Protein AF-A0AAJ6CGS4-F1 (afdb_monomer)

Secondary structure (DSSP, 8-state):
--SGGGTS-GGG-S------GGGGSTTT----TTS--THHHHHHH---SS-----EEEEEEE---TT-SS-HIIIIIHHHHHHHHHHHHHHHH--S-S-------TTTS-HHHHHHHHHHHHHHHHHHHTSSS-----SS-EEEEEEBTTB-PPPPTTGGGSEEEEEEE-S-TTPPTTTTS----TTTTT-GGGTSTT--HHHHHHTHHHHT-TT--HHHHHHHHHHHHHHHHHHHHHHTTS----STT-EE-TTSSEEEEEHHHHHHHHHTT----SEEEEEE----S--S--S--TT-EEEEEE--SGGGGHHHHHHHHHHHHHHHHHHHHS-SSGGGG-EEEEETTSSSHHHHHHHHHHHHHB-TTS-B--SHHHHHHHHHH--HHHHHHHHHHHHHH-TT----HHHHHHHHHHHSSTT--S-S--

Sequence (430 aa):
MRCGAWYTNPDRVKAASYFKSTDGHMHQWNFSLKRVNLHLIHLIQDEGAELSSALTGCLIVDSTRRGKRYPDALSKTVPIWCAVLNQASAERHNTPTRDIPLCVPSDAVSDSERAQIEARLQQWTAAFLNSDCDIPILMKPLTPIFVNPDKIGTLPPNAERSHHVVLISASSVNQKAGDYGAQYVQGAGDDHENWALGLSPDLFWNHRSQLISQSLDRGQREALIHALVTEHSTSMQSRANAADDFASNIIWIGTTRIAVASLQVAYEVCEKNTNPFKLMILATHPLSDNTHPQNDTSNCNVIRLNIPQGKRGLNAFSQTLPEVVDKVTEVLQNSVQDCDRRVLLCCADQFNASGAFAVAVLAASFDENRVFLASAEERSQHRSKLCKNDVHRRLQWVISASELVSPSRAYLQRVNAGLIGSQRTIRIGS

InterPro domains:
  IPR007306 tRNA A64-2'-O-ribosylphosphate transferase [PTHR31811] (2-424)
  IPR033421 Rit1, DUSP-like domain [PF04179] (302-417)
  IPR033449 Rit1, N-terminal domain [PF17184] (2-217)

Structure (mmCIF, N/CA/C/O backbone):
data_AF-A0AAJ6CGS4-F1
#
_entry.id   AF-A0AAJ6CGS4-F1
#
loop_
_atom_site.group_PDB
_atom_site.id
_atom_site.type_symbol
_atom_site.label_atom_id
_atom_site.label_alt_id
_atom_site.label_comp_id
_atom_site.label_asym_id
_atom_site.label_entity_id
_atom_site.label_seq_id
_atom_site.pdbx_PDB_ins_code
_atom_site.Cartn_x
_atom_site.Cartn_y
_atom_site.Cartn_z
_atom_site.occupancy
_atom_site.B_iso_or_equiv
_atom_site.auth_seq_id
_atom_site.auth_comp_id
_atom_site.auth_asym_id
_atom_site.auth_atom_id
_atom_site.pdbx_PDB_model_num
ATOM 1 N N . MET A 1 1 ? -5.394 -6.315 -5.422 1.00 49.94 1 MET A N 1
ATOM 2 C CA . MET A 1 1 ? -4.390 -6.356 -6.511 1.00 49.94 1 MET A CA 1
ATOM 3 C C . MET A 1 1 ? -5.141 -6.176 -7.827 1.00 49.94 1 MET A C 1
ATOM 5 O O . MET A 1 1 ? -6.111 -6.893 -8.001 1.00 49.94 1 MET A O 1
ATOM 9 N N . ARG A 1 2 ? -4.812 -5.201 -8.691 1.00 62.62 2 ARG A N 1
ATOM 10 C CA . ARG A 1 2 ? -5.525 -5.026 -9.980 1.00 62.62 2 ARG A CA 1
ATOM 11 C C . ARG A 1 2 ? -4.753 -5.659 -11.138 1.00 62.62 2 ARG A C 1
ATOM 13 O O . ARG A 1 2 ? -5.170 -6.682 -11.657 1.00 62.62 2 ARG A O 1
ATOM 20 N N . CYS A 1 3 ? -3.583 -5.112 -11.456 1.00 65.94 3 CYS A N 1
ATOM 21 C CA . CYS A 1 3 ? -2.787 -5.528 -12.611 1.00 65.94 3 CYS A CA 1
ATOM 22 C C . CYS A 1 3 ? -2.069 -6.881 -12.404 1.00 65.94 3 CYS A C 1
ATOM 24 O O . CYS A 1 3 ? -2.234 -7.799 -13.199 1.00 65.94 3 CYS A O 1
ATOM 26 N N . GLY A 1 4 ? -1.325 -7.045 -11.300 1.00 72.81 4 GLY A N 1
ATOM 27 C CA . GLY A 1 4 ? -0.447 -8.210 -11.077 1.00 72.81 4 GLY A CA 1
ATOM 28 C C . GLY A 1 4 ? -1.141 -9.579 -11.069 1.00 72.81 4 GLY A C 1
ATOM 29 O O . GLY A 1 4 ? -0.533 -10.570 -11.467 1.00 72.81 4 GLY A O 1
ATOM 30 N N . ALA A 1 5 ? -2.422 -9.629 -10.695 1.00 77.88 5 ALA A N 1
ATOM 31 C CA . ALA A 1 5 ? -3.198 -10.868 -10.630 1.00 77.88 5 ALA A CA 1
ATOM 32 C C . ALA A 1 5 ? -3.391 -11.532 -12.006 1.00 77.88 5 ALA A C 1
ATOM 34 O O . ALA A 1 5 ? -3.568 -12.740 -12.081 1.00 77.88 5 ALA A O 1
ATOM 35 N N . TRP A 1 6 ? -3.311 -10.771 -13.102 1.00 82.12 6 TRP A N 1
ATOM 36 C CA . TRP A 1 6 ? -3.432 -11.302 -14.464 1.00 82.12 6 TRP A CA 1
ATOM 37 C C . TRP A 1 6 ? -2.137 -11.932 -14.996 1.00 82.12 6 TRP A C 1
ATOM 39 O O . TRP A 1 6 ? -2.181 -12.731 -15.929 1.00 82.12 6 TRP A O 1
ATOM 49 N N . TYR A 1 7 ? -0.982 -11.585 -14.418 1.00 81.75 7 TYR A N 1
ATOM 50 C CA . TYR A 1 7 ? 0.336 -11.967 -14.947 1.00 81.75 7 TYR A CA 1
ATOM 51 C C . TYR A 1 7 ? 1.025 -13.071 -14.149 1.00 81.75 7 TYR A C 1
ATOM 53 O O . TYR A 1 7 ? 1.871 -13.781 -14.694 1.00 81.75 7 TYR A O 1
ATOM 61 N N . THR A 1 8 ? 0.642 -13.256 -12.886 1.00 84.25 8 THR A N 1
ATOM 62 C CA . THR A 1 8 ? 1.222 -14.276 -12.011 1.00 84.25 8 THR A CA 1
ATOM 63 C C . THR A 1 8 ? 0.161 -15.292 -11.621 1.00 84.25 8 THR A C 1
ATOM 65 O O . THR A 1 8 ? -0.886 -14.910 -11.108 1.00 84.25 8 THR A O 1
ATOM 68 N N . ASN A 1 9 ? 0.452 -16.579 -11.835 1.00 85.12 9 ASN A N 1
ATOM 69 C CA . ASN A 1 9 ? -0.407 -17.664 -11.361 1.00 85.12 9 ASN A CA 1
ATOM 70 C C . ASN A 1 9 ? -0.580 -17.537 -9.830 1.00 85.12 9 ASN A C 1
ATOM 72 O O . ASN A 1 9 ? 0.452 -17.510 -9.149 1.00 85.12 9 ASN A O 1
ATOM 76 N N . PRO A 1 10 ? -1.821 -17.480 -9.303 1.00 82.56 10 PRO A N 1
ATOM 77 C CA . PRO A 1 10 ? -2.115 -17.418 -7.872 1.00 82.56 10 PRO A CA 1
ATOM 78 C C . PRO A 1 10 ? -1.325 -18.419 -7.023 1.00 82.56 10 PRO A C 1
ATOM 80 O O . PRO A 1 10 ? -0.797 -18.027 -5.986 1.00 82.56 10 PRO A O 1
ATOM 83 N N . ASP A 1 11 ? -1.114 -19.648 -7.508 1.00 84.44 11 ASP A N 1
ATOM 84 C CA . ASP A 1 11 ? -0.366 -20.702 -6.796 1.00 84.44 11 ASP A CA 1
ATOM 85 C C . ASP A 1 11 ? 1.103 -20.335 -6.523 1.00 84.44 11 ASP A C 1
ATOM 87 O O . ASP A 1 11 ? 1.781 -20.939 -5.693 1.00 84.44 11 ASP A O 1
ATOM 91 N N . ARG A 1 12 ? 1.633 -19.350 -7.256 1.00 84.19 12 ARG A N 1
ATOM 92 C CA . ARG A 1 12 ? 3.013 -18.861 -7.133 1.00 84.19 12 ARG A CA 1
ATOM 93 C C . ARG A 1 12 ? 3.107 -17.553 -6.352 1.00 84.19 12 ARG A C 1
ATOM 95 O O . ARG A 1 12 ? 4.217 -17.088 -6.085 1.00 84.19 12 ARG A O 1
ATOM 102 N N . VAL A 1 13 ? 1.979 -16.919 -6.033 1.00 85.12 13 VAL A N 1
ATOM 103 C CA . VAL A 1 13 ? 1.950 -15.617 -5.365 1.00 85.12 13 VAL A CA 1
ATOM 104 C C . VAL A 1 13 ? 2.169 -15.814 -3.869 1.00 85.12 13 VAL A C 1
ATOM 106 O O . VAL A 1 13 ? 1.311 -16.333 -3.168 1.00 85.12 13 VAL A O 1
ATOM 109 N N . LYS A 1 14 ? 3.311 -15.343 -3.361 1.00 84.50 14 LYS A N 1
ATOM 110 C CA . LYS A 1 14 ? 3.577 -15.286 -1.911 1.00 84.50 14 LYS A CA 1
ATOM 111 C C . LYS A 1 14 ? 3.099 -13.981 -1.271 1.00 84.50 14 LYS A C 1
ATOM 113 O O . LYS A 1 14 ? 2.689 -13.964 -0.119 1.00 84.50 14 LYS A O 1
ATOM 118 N N . ALA A 1 15 ? 3.186 -12.879 -2.013 1.00 84.94 15 ALA A N 1
ATOM 119 C CA . ALA A 1 15 ? 2.803 -11.544 -1.570 1.00 84.94 15 ALA A CA 1
ATOM 120 C C . ALA A 1 15 ? 2.593 -10.617 -2.772 1.00 84.94 15 ALA A C 1
ATOM 122 O O . ALA A 1 15 ? 3.009 -10.922 -3.893 1.00 84.94 15 ALA A O 1
ATOM 123 N N . ALA A 1 16 ? 1.989 -9.456 -2.522 1.00 84.12 16 ALA A N 1
ATOM 124 C CA . ALA A 1 16 ? 1.745 -8.423 -3.519 1.00 84.12 16 ALA A CA 1
ATOM 125 C C . ALA A 1 16 ? 2.487 -7.136 -3.159 1.00 84.12 16 ALA A C 1
ATOM 127 O O . ALA A 1 16 ? 2.327 -6.640 -2.052 1.00 84.12 16 ALA A O 1
ATOM 128 N N . SER A 1 17 ? 3.244 -6.550 -4.083 1.00 87.12 17 SER A N 1
ATOM 129 C CA . SER A 1 17 ? 3.800 -5.209 -3.884 1.00 87.12 17 SER A CA 1
ATOM 130 C C . SER A 1 17 ? 2.840 -4.141 -4.414 1.00 87.12 17 SER A C 1
ATOM 132 O O . SER A 1 17 ? 2.207 -4.305 -5.460 1.00 87.12 17 SER A O 1
ATOM 134 N N . TYR A 1 18 ? 2.721 -3.022 -3.699 1.00 87.50 18 TYR A N 1
ATOM 135 C CA . TYR A 1 18 ? 1.929 -1.873 -4.122 1.00 87.50 18 TYR A CA 1
ATOM 136 C C . TYR A 1 18 ? 2.700 -0.562 -3.967 1.00 87.50 18 TYR A C 1
ATOM 138 O O . TYR A 1 18 ? 2.621 0.130 -2.949 1.00 87.50 18 TYR A O 1
ATOM 146 N N . PHE A 1 19 ? 3.406 -0.190 -5.031 1.00 91.12 19 PHE A N 1
ATOM 147 C CA . PHE A 1 19 ? 4.053 1.111 -5.176 1.00 91.12 19 PHE A CA 1
ATOM 148 C C . PHE A 1 19 ? 3.237 1.996 -6.113 1.00 91.12 19 PHE A C 1
ATOM 150 O O . PHE A 1 19 ? 2.854 1.577 -7.204 1.00 91.12 19 PHE A O 1
ATOM 157 N N . LYS A 1 20 ? 2.961 3.238 -5.703 1.00 88.81 20 LYS A N 1
ATOM 158 C CA . LYS A 1 20 ? 2.186 4.176 -6.517 1.00 88.81 20 LYS A CA 1
ATOM 159 C C . LYS A 1 20 ? 3.099 5.216 -7.159 1.00 88.81 20 LYS A C 1
ATOM 161 O O . LYS A 1 20 ? 3.694 6.025 -6.459 1.00 88.81 20 LYS A O 1
ATOM 166 N N . SER A 1 21 ? 3.116 5.268 -8.490 1.00 88.38 21 SER A N 1
ATOM 167 C CA . SER A 1 21 ? 3.946 6.203 -9.271 1.00 88.38 21 SER A CA 1
ATOM 168 C C . SER A 1 21 ? 3.759 7.679 -8.904 1.00 88.38 21 SER A C 1
ATOM 170 O O . SER A 1 21 ? 4.715 8.447 -8.962 1.00 88.38 21 SER A O 1
ATOM 172 N N . THR A 1 22 ? 2.559 8.079 -8.466 1.00 88.31 22 THR A N 1
ATOM 173 C CA . THR A 1 22 ? 2.289 9.462 -8.036 1.00 88.31 22 THR A CA 1
ATOM 174 C C . THR A 1 22 ? 3.150 9.897 -6.859 1.00 88.31 22 THR A C 1
ATOM 176 O O . THR A 1 22 ? 3.459 11.077 -6.754 1.00 88.31 22 THR A O 1
ATOM 179 N N . ASP A 1 23 ? 3.550 8.955 -6.001 1.00 92.75 23 ASP A N 1
ATOM 180 C CA . ASP A 1 23 ? 4.419 9.221 -4.851 1.00 92.75 23 ASP A CA 1
ATOM 181 C C . ASP A 1 23 ? 5.882 9.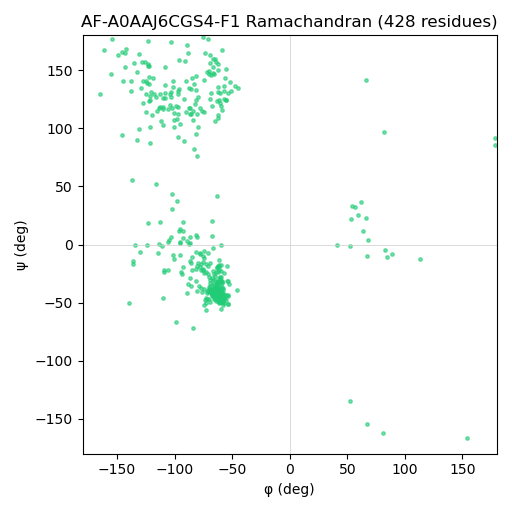448 -5.291 1.00 92.75 23 ASP A C 1
ATOM 183 O O . ASP A 1 23 ? 6.736 9.779 -4.478 1.00 92.75 23 ASP A O 1
ATOM 187 N N . GLY A 1 24 ? 6.191 9.265 -6.579 1.00 93.50 24 GLY A N 1
ATOM 188 C CA . GLY A 1 24 ? 7.476 9.577 -7.198 1.00 93.50 24 GLY A CA 1
ATOM 189 C C . GLY A 1 24 ? 7.417 10.753 -8.172 1.00 93.50 24 GLY A C 1
ATOM 190 O O . GLY A 1 24 ? 8.442 11.090 -8.744 1.00 93.50 24 GLY A O 1
ATOM 191 N N . HIS A 1 25 ? 6.264 11.383 -8.411 1.00 92.88 25 HIS A N 1
ATOM 192 C CA . HIS A 1 25 ? 6.195 12.510 -9.346 1.00 92.88 25 HIS A CA 1
ATOM 193 C C . HIS A 1 25 ? 6.989 13.718 -8.837 1.00 92.88 25 HIS A C 1
ATOM 195 O O . HIS A 1 25 ? 7.014 14.002 -7.638 1.00 92.88 25 HIS A O 1
ATOM 201 N N . MET A 1 26 ? 7.570 14.469 -9.775 1.00 89.81 26 MET A N 1
ATOM 202 C CA . MET A 1 26 ? 8.311 15.690 -9.470 1.00 89.81 26 MET A CA 1
ATOM 203 C C . MET A 1 26 ? 7.473 16.632 -8.589 1.00 89.81 26 MET A C 1
ATOM 205 O O . MET A 1 26 ? 6.290 16.852 -8.856 1.00 89.81 26 MET A O 1
ATOM 209 N N . HIS A 1 27 ? 8.076 17.144 -7.514 1.00 89.62 27 HIS A N 1
ATOM 210 C CA . HIS A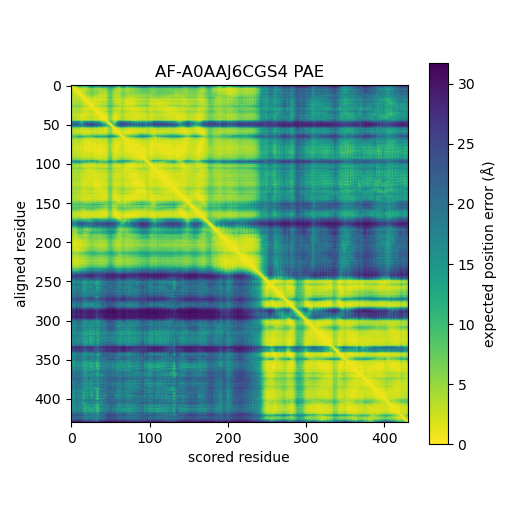 1 27 ? 7.461 17.977 -6.467 1.00 89.62 27 HIS A CA 1
ATOM 211 C C . HIS A 1 27 ? 6.403 17.302 -5.570 1.00 89.62 27 HIS A C 1
ATOM 213 O O . HIS A 1 27 ? 6.049 17.870 -4.535 1.00 89.62 27 HIS A O 1
ATOM 219 N N . GLN A 1 28 ? 5.947 16.091 -5.897 1.00 93.12 28 GLN A N 1
ATOM 220 C CA . GLN A 1 28 ? 4.946 15.321 -5.142 1.00 93.12 28 GLN A CA 1
ATOM 221 C C . GLN A 1 28 ? 5.547 14.144 -4.360 1.00 93.12 28 GLN A C 1
ATOM 223 O O . GLN A 1 28 ? 4.791 13.398 -3.738 1.00 93.12 28 GLN A O 1
ATOM 228 N N . TRP A 1 29 ? 6.876 13.964 -4.409 1.00 96.06 29 TRP A N 1
ATOM 229 C CA . TRP A 1 29 ? 7.577 12.847 -3.771 1.00 96.06 29 TRP A CA 1
ATOM 230 C C . TRP A 1 29 ? 7.083 12.606 -2.350 1.00 96.06 29 TRP A C 1
ATOM 232 O O . TRP A 1 29 ? 6.915 13.562 -1.584 1.00 96.06 29 TRP A O 1
ATOM 242 N N . ASN A 1 30 ? 6.842 11.343 -2.014 1.00 95.69 30 ASN A N 1
ATOM 243 C CA . ASN A 1 30 ? 6.267 10.980 -0.734 1.00 95.69 30 ASN A CA 1
ATOM 244 C C . ASN A 1 30 ? 6.622 9.546 -0.329 1.00 95.69 30 ASN A C 1
ATOM 246 O O . ASN A 1 30 ? 6.651 8.643 -1.163 1.00 95.69 30 ASN A O 1
ATOM 250 N N . PHE A 1 31 ? 6.772 9.323 0.974 1.00 96.69 31 PHE A N 1
ATOM 251 C CA . PHE A 1 31 ? 6.750 7.993 1.571 1.00 96.69 31 PHE A CA 1
ATOM 252 C C . PHE A 1 31 ? 5.347 7.705 2.119 1.00 96.69 31 PHE A C 1
ATOM 254 O O . PHE A 1 31 ? 4.871 8.353 3.054 1.00 96.69 31 PHE A O 1
ATOM 261 N N . SER A 1 32 ? 4.629 6.760 1.509 1.00 92.75 32 SER A N 1
ATOM 262 C CA . SER A 1 32 ? 3.237 6.500 1.875 1.00 92.75 32 SER A CA 1
ATOM 263 C C . SER A 1 32 ? 3.120 5.567 3.077 1.00 92.75 32 SER A C 1
ATOM 265 O O . SER A 1 32 ? 3.203 4.351 2.929 1.00 92.75 32 SER A O 1
ATOM 267 N N . LEU A 1 33 ? 2.744 6.115 4.235 1.00 90.44 33 LEU A N 1
ATOM 268 C CA . LEU A 1 33 ? 2.413 5.314 5.421 1.00 90.44 33 LEU A CA 1
ATOM 269 C C . LEU A 1 33 ? 1.140 4.452 5.276 1.00 90.44 33 LEU A C 1
ATOM 271 O O . LEU A 1 33 ? 0.790 3.715 6.188 1.00 90.44 33 LEU A O 1
ATOM 275 N N . LYS A 1 34 ? 0.426 4.536 4.144 1.00 83.62 34 LYS A N 1
ATOM 276 C CA . LYS A 1 34 ? -0.689 3.627 3.809 1.00 83.62 34 LYS A CA 1
ATOM 277 C C . LYS A 1 34 ? -0.252 2.418 2.988 1.00 83.62 34 LYS A C 1
ATOM 279 O O . LYS A 1 34 ? -1.025 1.481 2.843 1.00 83.62 34 LYS A O 1
ATOM 284 N N . ARG A 1 35 ? 0.917 2.500 2.350 1.00 87.94 35 ARG A N 1
ATOM 285 C CA . ARG A 1 35 ? 1.427 1.538 1.363 1.00 87.94 35 ARG A CA 1
ATOM 286 C C . ARG A 1 35 ? 2.901 1.292 1.641 1.00 87.94 35 ARG A C 1
ATOM 288 O O . ARG A 1 35 ? 3.760 1.537 0.797 1.00 87.94 35 ARG A O 1
ATOM 295 N N . VAL A 1 36 ? 3.181 0.883 2.873 1.00 92.00 36 VAL A N 1
ATOM 296 C CA . VAL A 1 36 ? 4.555 0.756 3.359 1.00 92.00 36 VAL A CA 1
ATOM 297 C C . VAL A 1 36 ? 5.216 -0.518 2.844 1.00 92.00 36 VAL A C 1
ATOM 299 O O . VAL A 1 36 ? 6.427 -0.563 2.807 1.00 92.00 36 VAL A O 1
ATOM 302 N N . ASN A 1 37 ? 4.475 -1.532 2.386 1.00 93.50 37 ASN A N 1
ATOM 303 C CA . ASN A 1 37 ? 5.049 -2.764 1.821 1.00 93.50 37 ASN A CA 1
ATOM 304 C C . ASN A 1 37 ? 6.013 -3.522 2.771 1.00 93.50 37 ASN A C 1
ATOM 306 O O . ASN A 1 37 ? 6.980 -4.138 2.324 1.00 93.50 37 ASN A O 1
ATOM 310 N N . LEU A 1 38 ? 5.777 -3.469 4.088 1.00 94.56 38 LEU A N 1
ATOM 311 C CA . LEU A 1 38 ? 6.654 -4.091 5.096 1.00 94.56 38 LEU A CA 1
ATOM 312 C C . LEU A 1 38 ? 6.658 -5.617 5.040 1.00 94.56 38 LEU A C 1
ATOM 314 O O . LEU A 1 38 ? 7.665 -6.256 5.335 1.00 94.56 38 LEU A O 1
ATOM 318 N N . HIS A 1 39 ? 5.552 -6.203 4.600 1.00 89.81 39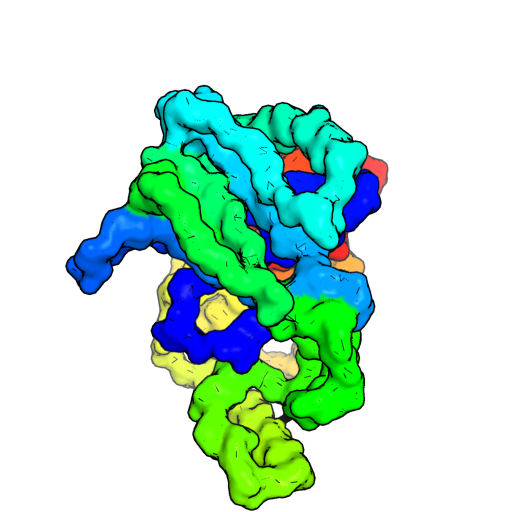 HIS A N 1
ATOM 319 C CA . HIS A 1 39 ? 5.443 -7.630 4.339 1.00 89.81 39 HIS A CA 1
ATOM 320 C C . HIS A 1 39 ? 6.413 -8.105 3.254 1.00 89.81 39 HIS A C 1
ATOM 322 O O . HIS A 1 39 ? 6.692 -9.288 3.192 1.00 89.81 39 HIS A O 1
ATOM 328 N N . LEU A 1 40 ? 6.984 -7.240 2.415 1.00 93.62 40 LEU A N 1
ATOM 329 C CA . LEU A 1 40 ? 8.006 -7.681 1.462 1.00 93.62 40 LEU A CA 1
ATOM 330 C C . LEU A 1 40 ? 9.356 -7.938 2.134 1.00 93.62 40 LEU A C 1
ATOM 332 O O . LEU A 1 40 ? 10.174 -8.661 1.576 1.00 93.62 40 LEU A O 1
ATOM 336 N N . ILE A 1 41 ? 9.602 -7.372 3.319 1.00 95.06 41 ILE A N 1
ATOM 337 C CA . ILE A 1 41 ? 10.920 -7.427 3.955 1.00 95.06 41 ILE A CA 1
ATOM 338 C C . ILE A 1 41 ? 11.307 -8.854 4.313 1.00 95.06 41 ILE A C 1
ATOM 340 O O . ILE A 1 41 ? 12.402 -9.274 3.963 1.00 95.06 41 ILE A O 1
ATOM 344 N N . HIS A 1 42 ? 10.411 -9.637 4.916 1.00 90.94 42 HIS A N 1
ATOM 345 C CA . HIS A 1 42 ? 10.737 -11.030 5.234 1.00 90.94 42 HIS A CA 1
ATOM 346 C C . HIS A 1 42 ? 11.067 -11.846 3.975 1.00 90.94 42 HIS A C 1
ATOM 348 O O . HIS A 1 42 ? 12.001 -12.633 4.006 1.00 90.94 42 HIS A O 1
ATOM 354 N N . LEU A 1 43 ? 10.371 -11.603 2.856 1.00 92.06 43 LEU A N 1
ATOM 355 C CA . LEU A 1 43 ? 10.643 -12.271 1.579 1.00 92.06 43 LEU A CA 1
ATOM 356 C C . LEU A 1 43 ? 11.961 -11.819 0.944 1.00 92.06 43 LEU A C 1
ATOM 358 O O . LEU A 1 43 ? 12.642 -12.615 0.315 1.00 92.06 43 LEU A O 1
ATOM 362 N N . ILE A 1 44 ? 12.304 -10.537 1.081 1.00 93.94 44 ILE A N 1
ATOM 363 C CA . ILE A 1 44 ? 13.541 -9.964 0.541 1.00 93.94 44 ILE A CA 1
ATOM 364 C C . ILE A 1 44 ? 14.762 -10.476 1.308 1.00 93.94 44 ILE A C 1
ATOM 366 O O . ILE A 1 44 ? 15.80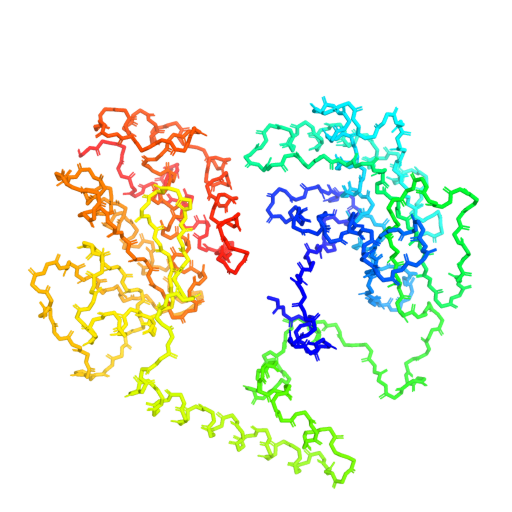6 -10.697 0.698 1.00 93.94 44 ILE A O 1
ATOM 370 N N . GLN A 1 45 ? 14.643 -10.625 2.630 1.00 92.00 45 GLN A N 1
ATOM 371 C CA . GLN A 1 45 ? 15.731 -11.085 3.495 1.00 92.00 45 GLN A CA 1
ATOM 372 C C . GLN A 1 45 ? 15.843 -12.611 3.577 1.00 92.00 45 GLN A C 1
ATOM 374 O O . GLN A 1 45 ? 16.825 -13.093 4.135 1.00 92.00 45 GLN A O 1
ATOM 379 N N . ASP A 1 46 ? 14.859 -13.356 3.063 1.00 83.62 46 ASP A N 1
ATOM 380 C CA . ASP A 1 46 ? 14.874 -14.819 3.048 1.00 83.62 46 ASP A CA 1
ATOM 381 C C . ASP A 1 46 ? 16.064 -15.316 2.215 1.00 83.62 46 ASP A C 1
ATOM 383 O O . ASP A 1 46 ? 16.114 -15.129 0.998 1.00 83.62 46 ASP A O 1
ATOM 387 N N . GLU A 1 47 ? 17.046 -15.921 2.885 1.00 67.75 47 GLU A N 1
ATOM 388 C CA . GLU A 1 47 ? 18.233 -16.482 2.234 1.00 67.75 47 GLU A CA 1
ATOM 389 C C . GLU A 1 47 ? 17.914 -17.793 1.492 1.00 67.75 47 GLU A C 1
ATOM 391 O O . GLU A 1 47 ? 18.704 -18.216 0.651 1.00 67.75 47 GLU A O 1
ATOM 396 N N . GLY A 1 48 ? 16.729 -18.384 1.716 1.00 62.84 48 GLY A N 1
ATOM 397 C CA . GLY A 1 48 ? 16.276 -19.618 1.081 1.00 62.84 48 GLY A CA 1
ATOM 398 C C . GLY A 1 48 ? 17.105 -20.846 1.481 1.00 62.84 48 GLY A C 1
ATOM 399 O O . GLY A 1 48 ? 18.324 -20.811 1.585 1.00 62.84 48 GLY A O 1
ATOM 400 N N . ALA A 1 49 ? 16.455 -21.996 1.669 1.00 53.28 49 ALA A N 1
ATOM 401 C CA . ALA A 1 49 ? 17.165 -23.245 1.975 1.00 53.28 49 ALA A CA 1
ATOM 402 C C . ALA A 1 49 ? 17.930 -23.837 0.767 1.00 53.28 49 ALA A C 1
ATOM 404 O O . ALA A 1 49 ? 18.785 -24.699 0.947 1.00 53.28 49 ALA A O 1
ATOM 405 N N . GLU A 1 50 ? 17.615 -23.400 -0.461 1.00 52.94 50 GLU A N 1
ATOM 406 C CA . GLU A 1 50 ? 18.035 -24.070 -1.705 1.00 52.94 50 GLU A CA 1
ATOM 407 C C . GLU A 1 50 ? 18.999 -23.267 -2.597 1.00 52.94 50 GLU A C 1
ATOM 409 O O . GLU A 1 50 ? 19.513 -23.817 -3.572 1.00 52.94 50 GLU A O 1
ATOM 414 N N . LEU A 1 51 ? 19.294 -21.995 -2.298 1.00 53.62 51 LEU A N 1
ATOM 415 C CA . LEU A 1 51 ? 20.264 -21.229 -3.087 1.00 53.62 51 LEU A CA 1
ATOM 416 C C . LEU A 1 51 ? 21.640 -21.243 -2.418 1.00 53.62 51 LEU A C 1
ATOM 418 O O . LEU A 1 51 ? 21.846 -20.677 -1.353 1.00 53.62 51 LEU A O 1
ATOM 422 N N . SER A 1 52 ? 22.636 -21.797 -3.111 1.00 51.56 52 SER A N 1
ATOM 423 C CA . SER A 1 52 ? 24.059 -21.742 -2.739 1.00 51.56 52 SER A CA 1
ATOM 424 C C . SER A 1 52 ? 24.672 -20.329 -2.833 1.00 51.56 52 SER A C 1
ATOM 426 O O . SER A 1 52 ? 25.879 -20.181 -3.026 1.00 51.56 52 SER A O 1
ATOM 428 N N . SER A 1 53 ? 23.847 -19.283 -2.812 1.00 62.88 53 SER A N 1
ATOM 429 C CA . SER A 1 53 ? 24.208 -17.900 -3.085 1.00 62.88 53 SER A CA 1
ATOM 430 C C . SER A 1 53 ? 23.849 -17.051 -1.876 1.00 62.88 53 SER A C 1
ATOM 432 O O . SER A 1 53 ? 22.691 -16.985 -1.495 1.00 62.88 53 SER A O 1
ATOM 434 N N . ALA A 1 54 ? 24.823 -16.335 -1.314 1.00 75.19 54 ALA A N 1
ATOM 435 C CA . ALA A 1 54 ? 24.598 -15.364 -0.238 1.00 75.19 54 ALA A CA 1
ATOM 436 C C . ALA A 1 54 ? 23.791 -14.114 -0.683 1.00 75.19 54 ALA A C 1
ATOM 438 O O . ALA A 1 54 ? 23.684 -13.135 0.066 1.00 75.19 54 ALA A O 1
ATOM 439 N N . LEU A 1 55 ? 23.271 -14.114 -1.918 1.00 86.56 55 LEU A N 1
ATOM 440 C CA . LEU A 1 55 ? 22.503 -13.027 -2.510 1.00 86.56 55 LEU A CA 1
ATOM 441 C C . LEU A 1 55 ? 21.030 -13.140 -2.138 1.00 86.56 55 LEU A C 1
ATOM 443 O O . LEU A 1 55 ? 20.399 -14.178 -2.287 1.00 86.56 55 LEU A O 1
ATOM 447 N N . THR A 1 56 ? 20.475 -12.011 -1.730 1.00 91.94 56 THR A N 1
ATOM 448 C CA . THR A 1 56 ? 19.083 -11.854 -1.304 1.00 91.94 56 THR A CA 1
ATOM 449 C C . THR A 1 56 ? 18.511 -10.598 -1.940 1.00 91.94 56 THR A C 1
ATOM 451 O O . THR A 1 56 ? 19.260 -9.696 -2.330 1.00 91.94 56 THR A O 1
ATOM 454 N N . GLY A 1 57 ? 17.192 -10.520 -2.097 1.00 93.06 57 GLY A N 1
ATOM 455 C CA . GLY A 1 57 ? 16.590 -9.425 -2.844 1.00 93.06 57 GLY A CA 1
ATOM 456 C C . GLY A 1 57 ? 15.244 -9.748 -3.470 1.00 93.06 57 GLY A C 1
ATOM 457 O O . GLY A 1 57 ? 14.609 -10.757 -3.178 1.00 93.06 57 GLY A O 1
ATOM 458 N N . CYS A 1 58 ? 14.817 -8.876 -4.377 1.00 93.75 58 CYS A N 1
ATOM 459 C CA . CYS A 1 58 ? 13.643 -9.091 -5.209 1.00 93.75 58 CYS A CA 1
ATOM 460 C C . CYS A 1 58 ? 13.785 -8.406 -6.573 1.00 93.75 58 CYS A C 1
ATOM 462 O O . CYS A 1 58 ? 14.612 -7.514 -6.771 1.00 93.75 58 CYS A O 1
ATOM 464 N N . LEU A 1 59 ? 12.942 -8.827 -7.514 1.00 93.44 59 LEU A N 1
ATOM 465 C CA . LEU A 1 59 ? 12.779 -8.200 -8.822 1.00 93.44 59 LEU A CA 1
ATOM 466 C C . LEU A 1 59 ? 11.428 -7.480 -8.840 1.00 93.44 59 LEU A C 1
ATOM 468 O O . LEU A 1 59 ? 10.395 -8.095 -8.575 1.00 93.44 59 LEU A O 1
ATOM 472 N N . ILE A 1 60 ? 11.426 -6.192 -9.176 1.00 93.56 60 ILE A N 1
ATOM 473 C CA . ILE A 1 60 ? 10.211 -5.409 -9.409 1.00 93.56 60 ILE A CA 1
ATOM 474 C C . ILE A 1 60 ? 10.216 -4.988 -10.871 1.00 93.56 60 ILE A C 1
ATOM 476 O O . ILE A 1 60 ? 11.076 -4.222 -11.303 1.00 93.56 60 ILE A O 1
ATOM 480 N N . VAL A 1 61 ? 9.250 -5.502 -11.626 1.00 89.94 61 VAL A N 1
ATOM 481 C CA . VAL A 1 61 ? 9.128 -5.272 -13.065 1.00 89.94 61 VAL A CA 1
ATOM 482 C C . VAL A 1 61 ? 7.949 -4.350 -13.324 1.00 89.94 61 VAL A C 1
ATOM 484 O O . VAL A 1 61 ? 6.849 -4.600 -12.836 1.00 89.94 61 VAL A O 1
ATOM 487 N N . ASP A 1 62 ? 8.173 -3.302 -14.105 1.00 88.31 62 ASP A N 1
ATOM 488 C CA . ASP A 1 62 ? 7.115 -2.415 -14.580 1.00 88.31 62 ASP A CA 1
ATOM 489 C C . ASP A 1 62 ? 7.446 -1.916 -15.994 1.00 88.31 62 ASP A C 1
ATOM 491 O O . ASP A 1 62 ? 8.569 -2.047 -16.482 1.00 88.31 62 ASP A O 1
ATOM 495 N N . SER A 1 63 ? 6.464 -1.350 -16.681 1.00 82.31 63 SER A N 1
ATOM 496 C CA . SER A 1 63 ? 6.630 -0.744 -18.001 1.00 82.31 63 SER A CA 1
ATOM 497 C C . SER A 1 63 ? 6.201 0.716 -17.963 1.00 82.31 63 SER A C 1
ATOM 499 O O . SER A 1 63 ? 5.390 1.134 -17.140 1.00 82.31 63 SER A O 1
ATOM 501 N N . THR A 1 64 ? 6.754 1.535 -18.850 1.00 81.31 64 THR A N 1
ATOM 502 C CA . THR A 1 64 ? 6.403 2.951 -18.931 1.00 81.31 64 THR A CA 1
ATOM 503 C C . THR A 1 64 ? 6.095 3.363 -20.361 1.00 81.31 64 THR A C 1
ATOM 505 O O . THR A 1 64 ? 6.383 2.660 -21.329 1.00 81.31 64 THR A O 1
ATOM 508 N N . ARG A 1 65 ? 5.456 4.526 -20.495 1.00 74.62 65 ARG A N 1
ATOM 509 C CA . ARG A 1 65 ? 5.137 5.113 -21.796 1.00 74.62 65 ARG A CA 1
ATOM 510 C C . ARG A 1 65 ? 6.413 5.490 -22.551 1.00 74.62 65 ARG A C 1
ATOM 512 O O . ARG A 1 65 ? 7.454 5.771 -21.953 1.00 74.62 65 ARG A O 1
ATOM 519 N N . ARG A 1 66 ? 6.276 5.621 -23.869 1.00 67.31 66 ARG A N 1
ATOM 520 C CA . ARG A 1 66 ? 7.342 6.068 -24.772 1.00 67.31 66 ARG A CA 1
ATOM 521 C C . ARG A 1 66 ? 8.057 7.324 -24.251 1.00 67.31 66 ARG A C 1
ATOM 523 O O . ARG A 1 66 ? 7.414 8.273 -23.797 1.00 67.31 66 ARG A O 1
ATOM 530 N N . GLY A 1 67 ? 9.386 7.323 -24.351 1.00 74.81 67 GLY A N 1
ATOM 531 C CA . GLY A 1 67 ? 10.249 8.452 -23.985 1.00 74.81 67 GLY A CA 1
ATOM 532 C C . GLY A 1 67 ? 10.704 8.490 -22.522 1.00 74.81 67 GLY A C 1
ATOM 533 O O . GLY A 1 67 ? 11.575 9.292 -22.196 1.00 74.81 67 GLY A O 1
ATOM 534 N N . LYS A 1 68 ? 10.175 7.631 -21.637 1.00 85.00 68 LYS A N 1
ATOM 535 C CA . LYS A 1 68 ? 10.709 7.449 -20.277 1.00 85.00 68 LYS A CA 1
ATOM 536 C C . LYS A 1 68 ? 11.556 6.176 -20.208 1.00 85.00 68 LYS A C 1
ATOM 538 O O . LYS A 1 68 ? 11.129 5.135 -20.688 1.00 85.00 68 LYS A O 1
ATOM 543 N N . ARG A 1 69 ? 12.727 6.250 -19.562 1.00 88.81 69 ARG A N 1
ATOM 544 C CA . ARG A 1 69 ? 13.570 5.069 -19.270 1.00 88.81 69 ARG A CA 1
ATOM 545 C C . ARG A 1 69 ? 12.962 4.185 -18.192 1.00 88.81 69 ARG A C 1
ATOM 547 O O . ARG A 1 69 ? 12.957 2.969 -18.322 1.00 88.81 69 ARG A O 1
ATOM 554 N N . TYR A 1 70 ? 12.424 4.814 -17.151 1.00 92.00 70 TYR A N 1
ATOM 555 C CA . TYR A 1 70 ? 11.795 4.150 -16.016 1.00 92.00 70 TYR A CA 1
ATOM 556 C C . TYR A 1 70 ? 10.450 4.817 -15.708 1.00 92.00 70 TYR A C 1
ATOM 558 O O . TYR A 1 70 ? 10.306 6.033 -15.895 1.00 92.00 70 TYR A O 1
ATOM 566 N N . PRO A 1 71 ? 9.455 4.072 -15.208 1.00 91.94 71 PRO A N 1
ATOM 567 C CA . PRO A 1 71 ? 8.319 4.678 -14.529 1.00 91.94 71 PRO A CA 1
ATOM 568 C C . PRO A 1 71 ? 8.780 5.392 -13.246 1.00 91.94 71 PRO A C 1
ATOM 570 O O . PRO A 1 71 ? 9.827 5.086 -12.666 1.00 91.94 71 PRO A O 1
ATOM 573 N N . ASP A 1 72 ? 7.995 6.365 -12.781 1.00 94.12 72 ASP A N 1
ATOM 574 C CA . ASP A 1 72 ? 8.333 7.142 -11.577 1.00 94.12 72 ASP A CA 1
ATOM 575 C C . ASP A 1 72 ? 8.336 6.276 -10.307 1.00 94.12 72 ASP A C 1
ATOM 577 O O . ASP A 1 72 ? 9.108 6.537 -9.383 1.00 94.12 72 ASP A O 1
ATOM 581 N N . ALA A 1 73 ? 7.552 5.189 -10.307 1.00 93.94 73 ALA A N 1
ATOM 582 C CA . ALA A 1 73 ? 7.574 4.191 -9.244 1.00 93.94 73 ALA A CA 1
ATOM 583 C C . ALA A 1 73 ? 8.969 3.559 -9.091 1.00 93.94 73 ALA A C 1
ATOM 585 O O . ALA A 1 73 ? 9.514 3.540 -7.991 1.00 93.94 73 ALA A O 1
ATOM 586 N N . LEU A 1 74 ? 9.574 3.115 -10.199 1.00 95.94 74 LEU A N 1
ATOM 587 C CA . LEU A 1 74 ? 10.899 2.492 -10.190 1.00 95.94 74 LEU A CA 1
ATOM 588 C C . LEU A 1 74 ? 12.027 3.517 -10.031 1.00 95.94 74 LEU A C 1
ATOM 590 O O . LEU A 1 74 ? 12.963 3.271 -9.288 1.00 95.94 74 LEU A O 1
ATOM 594 N N . SER A 1 75 ? 11.961 4.682 -10.680 1.00 96.31 75 SER A N 1
ATOM 595 C CA . SER A 1 75 ? 13.065 5.656 -10.596 1.00 96.31 75 SER A CA 1
ATOM 596 C C . SER A 1 75 ? 13.143 6.410 -9.270 1.00 96.31 75 SER A C 1
ATOM 598 O O . SER A 1 75 ? 14.216 6.913 -8.947 1.00 96.31 75 SER A O 1
ATOM 600 N N . LYS A 1 76 ? 12.028 6.546 -8.534 1.00 97.44 76 LYS A N 1
ATOM 601 C CA . LYS A 1 76 ? 11.949 7.422 -7.352 1.00 97.44 76 LYS A CA 1
ATOM 602 C C . LYS A 1 76 ? 11.164 6.825 -6.187 1.00 97.44 76 LYS A C 1
ATOM 604 O O . LYS A 1 76 ? 11.695 6.798 -5.084 1.00 97.44 76 LYS A O 1
ATOM 609 N N . THR A 1 77 ? 9.945 6.314 -6.389 1.00 97.75 77 THR A N 1
ATOM 610 C CA . THR A 1 77 ? 9.116 5.822 -5.264 1.00 97.75 77 THR A CA 1
ATOM 611 C C . THR A 1 77 ? 9.766 4.661 -4.507 1.00 97.75 77 THR A C 1
ATOM 613 O O . THR A 1 77 ? 9.860 4.718 -3.284 1.00 97.75 77 THR A O 1
ATOM 616 N N . VAL A 1 78 ? 10.230 3.621 -5.208 1.00 98.00 78 VAL A N 1
ATOM 617 C CA . VAL A 1 78 ? 10.906 2.479 -4.570 1.00 98.00 78 VAL A CA 1
ATOM 618 C C . VAL A 1 78 ? 12.272 2.881 -3.987 1.00 98.00 78 VAL A C 1
ATOM 620 O O . VAL A 1 78 ? 12.546 2.511 -2.850 1.00 98.00 78 VAL A O 1
ATOM 623 N N . PRO A 1 79 ? 13.106 3.695 -4.663 1.00 98.19 79 PRO A N 1
ATOM 624 C CA . PRO A 1 79 ? 14.302 4.274 -4.046 1.00 98.19 79 PRO A CA 1
ATOM 625 C C . PRO A 1 79 ? 14.067 5.035 -2.738 1.00 98.19 79 PRO A C 1
ATOM 627 O O . PRO A 1 79 ? 14.802 4.826 -1.775 1.00 98.19 79 PRO A O 1
ATOM 630 N N . ILE A 1 80 ? 13.030 5.881 -2.682 1.00 98.38 80 ILE A N 1
ATOM 631 C CA . ILE A 1 80 ? 12.625 6.585 -1.455 1.00 98.38 80 ILE A CA 1
ATOM 632 C C . ILE A 1 80 ? 12.246 5.575 -0.374 1.00 98.38 80 ILE A C 1
ATOM 634 O O . ILE A 1 80 ? 12.670 5.715 0.769 1.00 98.38 80 ILE A O 1
ATOM 638 N N . TRP A 1 81 ? 11.477 4.546 -0.735 1.00 98.19 81 TRP A N 1
ATOM 639 C CA . TRP A 1 81 ? 11.104 3.472 0.178 1.00 98.19 81 TRP A CA 1
ATOM 640 C C . TRP A 1 81 ? 12.336 2.766 0.765 1.00 98.19 81 TRP A C 1
ATOM 642 O O . TRP A 1 81 ? 12.469 2.727 1.985 1.00 98.19 81 TRP A O 1
ATOM 652 N N . CYS A 1 82 ? 13.283 2.312 -0.064 1.00 98.00 82 CYS A N 1
ATOM 653 C CA . CYS A 1 82 ? 14.523 1.691 0.416 1.00 98.00 82 CYS A CA 1
ATOM 654 C C . CYS A 1 82 ? 15.298 2.614 1.369 1.00 98.00 82 CYS A C 1
ATOM 656 O O . CYS A 1 82 ? 15.728 2.172 2.431 1.00 98.00 82 CYS A O 1
ATOM 658 N N . ALA A 1 83 ? 15.454 3.894 1.012 1.00 97.81 83 ALA A N 1
ATOM 659 C CA . ALA A 1 83 ? 16.191 4.863 1.822 1.00 97.81 83 ALA A CA 1
ATOM 660 C C . ALA A 1 83 ? 15.540 5.087 3.199 1.00 97.81 83 ALA A C 1
ATOM 662 O O . ALA A 1 83 ? 16.227 5.020 4.217 1.00 97.81 83 ALA A O 1
ATOM 663 N N . VAL A 1 84 ? 14.218 5.286 3.242 1.00 97.75 84 VAL A N 1
ATOM 664 C CA . VAL A 1 84 ? 13.476 5.489 4.498 1.00 97.75 84 VAL A CA 1
ATOM 665 C C . VAL A 1 84 ? 13.530 4.245 5.388 1.00 97.75 84 VAL A C 1
ATOM 667 O O . VAL A 1 84 ? 13.737 4.374 6.591 1.00 97.75 84 VAL A O 1
ATOM 670 N N . LEU A 1 85 ? 13.389 3.038 4.826 1.00 97.81 85 LEU A N 1
ATOM 671 C CA . LEU A 1 85 ? 13.472 1.805 5.617 1.00 97.81 85 LEU A CA 1
ATOM 672 C C . LEU A 1 85 ? 14.883 1.557 6.160 1.00 97.81 85 LEU A C 1
ATOM 674 O O . LEU A 1 85 ? 15.016 1.186 7.324 1.00 97.81 85 LEU A O 1
ATOM 678 N N . ASN A 1 86 ? 15.922 1.791 5.351 1.00 97.75 86 ASN A N 1
ATOM 679 C CA . ASN A 1 86 ? 17.312 1.695 5.802 1.00 97.75 86 ASN A CA 1
ATOM 680 C C . ASN A 1 86 ? 17.571 2.643 6.984 1.00 97.75 86 ASN A C 1
ATOM 682 O O . ASN A 1 86 ? 18.075 2.195 8.011 1.00 97.75 86 ASN A O 1
ATOM 686 N N . GLN A 1 87 ? 17.175 3.919 6.870 1.00 97.06 87 GLN A N 1
ATOM 687 C CA . GLN A 1 87 ? 17.356 4.909 7.940 1.00 97.06 87 GLN A CA 1
ATOM 688 C C . GLN A 1 87 ? 16.544 4.562 9.192 1.00 97.06 87 GLN A C 1
ATOM 690 O O . GLN A 1 87 ? 17.090 4.550 10.290 1.00 97.06 87 GLN A O 1
ATOM 695 N N . ALA A 1 88 ? 15.262 4.214 9.045 1.00 97.06 88 ALA A N 1
ATOM 696 C CA . ALA A 1 88 ? 14.406 3.899 10.187 1.00 97.06 88 ALA A CA 1
ATOM 697 C C . ALA A 1 88 ? 14.876 2.645 10.938 1.00 97.06 88 ALA A C 1
ATOM 699 O O . ALA A 1 88 ? 14.887 2.632 12.168 1.00 97.06 88 ALA A O 1
ATOM 700 N N . SER A 1 89 ? 15.301 1.604 10.215 1.00 97.44 89 SER A N 1
ATOM 701 C CA . SER A 1 89 ? 15.890 0.413 10.831 1.00 97.44 89 SER A CA 1
ATOM 702 C C . SER A 1 89 ? 17.190 0.759 11.563 1.00 97.44 89 SER A C 1
ATOM 704 O O . SER A 1 89 ? 17.376 0.337 12.705 1.00 97.44 89 SER A O 1
ATOM 706 N N . ALA A 1 90 ? 18.063 1.569 10.954 1.00 96.19 90 ALA A N 1
ATOM 707 C CA . ALA A 1 90 ? 19.315 1.988 11.579 1.00 96.19 90 ALA A CA 1
ATOM 708 C C . ALA A 1 90 ? 19.068 2.807 12.857 1.00 96.19 90 ALA A C 1
ATOM 710 O O . ALA A 1 90 ? 19.668 2.521 13.887 1.00 96.19 90 ALA A O 1
ATOM 711 N N . GLU A 1 91 ? 18.138 3.762 12.836 1.00 95.50 91 GLU A N 1
ATOM 712 C CA . GLU A 1 91 ? 17.792 4.579 14.006 1.00 95.50 91 GLU A CA 1
ATOM 713 C C . GLU A 1 91 ? 17.117 3.767 15.122 1.00 95.50 91 GLU A C 1
ATOM 715 O O . GLU A 1 91 ? 17.378 3.990 16.306 1.00 95.50 91 GLU A O 1
ATOM 720 N N . ARG A 1 92 ? 16.235 2.820 14.773 1.00 96.62 92 ARG A N 1
ATOM 721 C CA . ARG A 1 92 ? 15.478 2.048 15.768 1.00 96.62 92 ARG A CA 1
ATOM 722 C C . ARG A 1 92 ? 16.286 0.901 16.365 1.00 96.62 92 ARG A C 1
ATOM 724 O O . ARG A 1 92 ? 16.162 0.656 17.565 1.00 96.62 92 ARG A O 1
ATOM 731 N N . HIS A 1 93 ? 17.063 0.214 15.529 1.00 96.25 93 HIS A N 1
ATOM 732 C CA . HIS A 1 93 ? 17.662 -1.093 15.816 1.00 96.25 93 HIS A CA 1
ATOM 733 C C . HIS A 1 93 ? 19.188 -1.119 15.665 1.00 96.2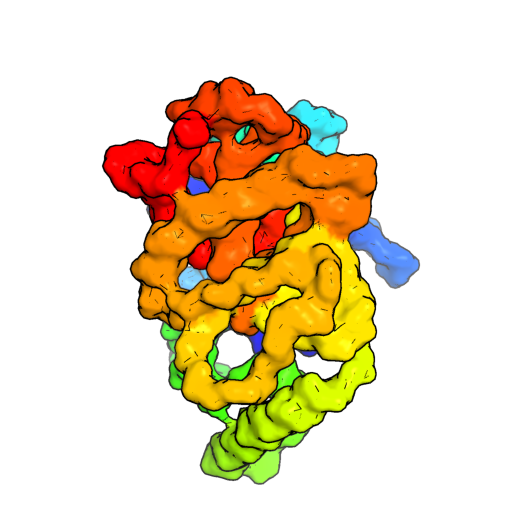5 93 HIS A C 1
ATOM 735 O O . HIS A 1 93 ? 19.796 -2.160 15.894 1.00 96.25 93 HIS A O 1
ATOM 741 N N . ASN A 1 94 ? 19.826 -0.001 15.297 1.00 94.38 94 ASN A N 1
ATOM 742 C CA . ASN A 1 94 ? 21.269 0.102 15.026 1.00 94.38 94 ASN A CA 1
ATOM 743 C C . ASN A 1 94 ? 21.765 -0.818 13.890 1.00 94.38 94 ASN A C 1
ATOM 745 O O . ASN A 1 94 ? 22.941 -1.180 13.841 1.00 94.38 94 ASN A O 1
ATOM 749 N N . THR A 1 95 ? 20.878 -1.192 12.962 1.00 93.44 95 THR A N 1
ATOM 750 C CA . THR A 1 95 ? 21.206 -1.984 11.769 1.00 93.44 95 THR A CA 1
ATOM 751 C C . THR A 1 95 ? 20.357 -1.547 10.569 1.00 93.44 95 THR A C 1
ATOM 753 O O . THR A 1 95 ? 19.172 -1.281 10.756 1.00 93.44 95 THR A O 1
ATOM 756 N N . PRO A 1 96 ? 20.899 -1.476 9.340 1.00 90.12 96 PRO A N 1
ATOM 757 C CA . PRO A 1 96 ? 22.300 -1.701 8.989 1.00 90.12 96 PRO A CA 1
ATOM 758 C C . PRO A 1 96 ? 23.199 -0.585 9.545 1.00 90.12 96 PRO A C 1
ATOM 760 O O . PRO A 1 96 ? 22.801 0.570 9.615 1.00 90.12 96 PRO A O 1
ATOM 763 N N . THR A 1 97 ? 24.432 -0.915 9.934 1.00 80.31 97 THR A N 1
ATOM 764 C CA . THR A 1 97 ? 25.393 0.047 10.524 1.00 80.31 97 THR A CA 1
ATOM 765 C C . THR A 1 97 ? 25.945 1.064 9.523 1.00 80.31 97 THR A C 1
ATOM 767 O O . THR A 1 97 ? 26.681 1.978 9.891 1.00 80.31 97 THR A O 1
ATOM 770 N N . ARG A 1 98 ? 25.630 0.888 8.239 1.00 73.38 98 ARG A N 1
ATOM 771 C CA . ARG A 1 98 ? 26.132 1.711 7.147 1.00 73.38 98 ARG A CA 1
ATOM 772 C C . ARG A 1 98 ? 25.102 2.774 6.795 1.00 73.38 98 ARG A C 1
ATOM 774 O O . ARG A 1 98 ? 23.955 2.434 6.525 1.00 73.38 98 ARG A O 1
ATOM 781 N N . ASP A 1 99 ? 25.545 4.025 6.717 1.00 77.38 99 ASP A N 1
ATOM 782 C CA . ASP A 1 99 ? 24.747 5.087 6.110 1.00 77.38 99 ASP A CA 1
ATOM 783 C C . ASP A 1 99 ? 24.628 4.843 4.601 1.00 77.38 99 ASP A C 1
ATOM 785 O O . ASP A 1 99 ? 25.622 4.550 3.922 1.00 77.38 99 ASP A O 1
ATOM 789 N N . ILE A 1 100 ? 23.400 4.897 4.089 1.00 84.00 100 ILE A N 1
ATOM 790 C CA . ILE A 1 100 ? 23.100 4.564 2.699 1.00 84.00 100 ILE A CA 1
ATOM 791 C C . ILE A 1 100 ? 22.379 5.720 2.044 1.00 84.00 100 ILE A C 1
ATOM 793 O O . ILE A 1 100 ? 21.231 6.007 2.396 1.00 84.00 100 ILE A O 1
ATOM 797 N N . PRO A 1 101 ? 23.032 6.359 1.061 1.00 89.50 101 PRO A N 1
ATOM 798 C CA . PRO A 1 101 ? 22.442 7.483 0.376 1.00 89.50 101 PRO A CA 1
ATOM 799 C C . PRO A 1 101 ? 21.270 7.032 -0.494 1.00 89.50 101 PRO A C 1
ATOM 801 O O . PRO A 1 101 ? 21.127 5.860 -0.868 1.00 89.50 101 PRO A O 1
ATOM 804 N N . LEU A 1 102 ? 20.451 8.006 -0.879 1.00 96.38 102 LEU A N 1
ATOM 805 C CA . LEU A 1 102 ? 19.398 7.798 -1.856 1.00 96.38 102 LEU A CA 1
ATOM 806 C C . LEU A 1 102 ? 19.997 7.316 -3.185 1.00 96.38 102 LEU A C 1
ATOM 808 O O . LEU A 1 102 ? 20.710 8.041 -3.877 1.00 96.38 102 LEU A O 1
ATOM 812 N N . CYS A 1 103 ? 19.659 6.091 -3.575 1.00 95.19 103 CYS A N 1
ATOM 813 C CA . CYS A 1 103 ? 20.118 5.501 -4.828 1.00 95.19 103 CYS A CA 1
ATOM 814 C C . CYS A 1 103 ? 19.055 5.709 -5.912 1.00 95.19 103 CYS A C 1
ATOM 816 O O . CYS A 1 103 ? 18.055 5.001 -5.918 1.00 95.19 103 CYS A O 1
ATOM 818 N N . VAL A 1 104 ? 19.265 6.657 -6.830 1.00 96.75 104 VAL A N 1
ATOM 819 C CA . VAL A 1 104 ? 18.379 6.942 -7.980 1.00 96.75 104 VAL A CA 1
ATOM 820 C C . VAL A 1 104 ? 19.145 6.832 -9.307 1.00 96.75 104 VAL A C 1
ATOM 822 O O . VAL A 1 104 ? 20.363 7.026 -9.320 1.00 96.75 104 VAL A O 1
ATOM 825 N N . PRO A 1 105 ? 18.480 6.533 -10.440 1.00 94.81 105 PRO A N 1
ATOM 826 C CA . PRO A 1 105 ? 19.159 6.381 -11.723 1.00 94.81 105 PRO A CA 1
ATOM 827 C C . PRO A 1 105 ? 19.527 7.756 -12.299 1.00 94.81 105 PRO A C 1
ATOM 829 O O . PRO A 1 105 ? 18.645 8.538 -12.658 1.00 94.81 105 PRO A O 1
ATOM 832 N N . SER A 1 106 ? 20.826 8.048 -12.422 1.00 92.12 106 SER A N 1
ATOM 833 C CA . SER A 1 106 ? 21.337 9.349 -12.898 1.00 92.12 106 SER A CA 1
ATOM 834 C C . SER A 1 106 ? 20.954 9.688 -14.342 1.00 92.12 106 SER A C 1
ATOM 836 O O . SER A 1 106 ? 20.975 10.848 -14.739 1.00 92.12 106 SER A O 1
ATOM 838 N N . ASP A 1 107 ? 20.569 8.689 -15.134 1.00 89.81 107 ASP A N 1
ATOM 839 C CA . ASP A 1 107 ? 20.092 8.854 -16.505 1.00 89.81 107 ASP A CA 1
ATOM 840 C C . ASP A 1 107 ? 18.577 9.110 -16.606 1.00 89.81 107 ASP A C 1
ATOM 842 O O . ASP A 1 107 ? 18.054 9.264 -17.713 1.00 89.81 107 ASP A O 1
ATOM 846 N N . ALA A 1 108 ? 17.864 9.169 -15.475 1.00 92.06 108 ALA A N 1
ATOM 847 C CA . ALA A 1 108 ? 16.438 9.503 -15.420 1.00 92.06 108 ALA A CA 1
ATOM 848 C C . ALA A 1 108 ? 16.043 10.479 -14.295 1.00 92.06 108 ALA A C 1
ATOM 850 O O . ALA A 1 108 ? 14.937 11.018 -14.340 1.00 92.06 108 ALA A O 1
ATOM 851 N N . VAL A 1 109 ? 16.910 10.717 -13.307 1.00 95.38 109 VAL A N 1
ATOM 852 C CA . VAL A 1 109 ? 16.695 11.659 -12.199 1.00 95.38 109 VAL A CA 1
ATOM 853 C C . VAL A 1 109 ? 17.895 12.599 -12.122 1.00 95.38 109 VAL A C 1
ATOM 855 O O . VAL A 1 109 ? 19.028 12.148 -11.973 1.00 95.38 109 VAL A O 1
ATOM 858 N N . SER A 1 110 ? 17.649 13.906 -12.241 1.00 95.81 110 SER A N 1
ATOM 859 C CA . SER A 1 110 ? 18.714 14.920 -12.178 1.00 95.81 110 SER A CA 1
ATOM 860 C C . SER A 1 110 ? 19.307 15.049 -10.770 1.00 95.81 110 SER A C 1
ATOM 862 O O . SER A 1 110 ? 18.617 14.788 -9.784 1.00 95.81 110 SER A O 1
ATOM 864 N N . ASP A 1 111 ? 20.546 15.537 -10.648 1.00 96.75 111 ASP A N 1
ATOM 865 C CA . ASP A 1 111 ? 21.167 15.786 -9.335 1.00 96.75 111 ASP A CA 1
ATOM 866 C C . ASP A 1 111 ? 20.370 16.794 -8.489 1.00 96.75 111 ASP A C 1
ATOM 868 O O . ASP A 1 111 ? 20.253 16.631 -7.276 1.00 96.75 111 ASP A O 1
ATOM 872 N N . SER A 1 112 ? 19.766 17.805 -9.126 1.00 97.06 112 SER A N 1
ATOM 873 C CA . SER A 1 112 ? 18.901 18.773 -8.439 1.00 97.06 112 SER A CA 1
ATOM 874 C C . SER A 1 112 ? 17.633 18.118 -7.887 1.00 97.06 112 SER A C 1
ATOM 876 O O . SER A 1 112 ? 17.215 18.419 -6.770 1.00 97.06 112 SER A O 1
ATOM 878 N N . GLU A 1 113 ? 17.022 17.208 -8.649 1.00 97.56 113 GLU A N 1
ATOM 879 C CA . GLU A 1 113 ? 15.865 16.441 -8.187 1.00 97.56 113 GLU A CA 1
ATOM 880 C C . GLU A 1 113 ? 16.254 15.487 -7.051 1.00 97.56 113 GLU A C 1
ATOM 882 O O . GLU A 1 113 ? 15.570 15.459 -6.029 1.00 97.56 113 GLU A O 1
ATOM 887 N N . ARG A 1 114 ? 17.381 14.770 -7.184 1.00 97.69 114 ARG A N 1
ATOM 888 C CA . ARG A 1 114 ? 17.918 13.901 -6.125 1.00 97.69 114 ARG A CA 1
ATOM 889 C C . ARG A 1 114 ? 18.089 14.672 -4.817 1.00 97.69 114 ARG A C 1
ATOM 891 O O . ARG A 1 114 ? 17.548 14.242 -3.803 1.00 97.69 114 ARG A O 1
ATOM 898 N N . ALA A 1 115 ? 18.751 15.828 -4.855 1.00 97.31 115 ALA A N 1
ATOM 899 C CA . ALA A 1 115 ? 18.989 16.653 -3.670 1.00 97.31 115 ALA A CA 1
ATOM 900 C C . ALA A 1 115 ? 17.681 17.119 -2.998 1.00 97.31 115 ALA A C 1
ATOM 902 O O . ALA A 1 115 ? 17.571 17.132 -1.772 1.00 97.31 115 ALA A O 1
ATOM 903 N N . GLN A 1 116 ? 16.654 17.465 -3.786 1.00 97.75 116 GLN A N 1
ATOM 904 C CA . GLN A 1 116 ? 15.337 17.838 -3.253 1.00 97.75 116 GLN A CA 1
ATOM 905 C C . GLN A 1 116 ? 14.614 16.667 -2.574 1.00 97.75 116 GLN A C 1
ATOM 907 O O . GLN A 1 116 ? 13.879 16.886 -1.609 1.00 97.75 116 GLN A O 1
ATOM 912 N N . ILE A 1 117 ? 14.793 15.441 -3.075 1.00 97.88 117 ILE A N 1
ATOM 913 C CA . ILE A 1 117 ? 14.250 14.231 -2.448 1.00 97.88 117 ILE A CA 1
ATOM 914 C C . ILE A 1 117 ? 15.023 13.917 -1.162 1.00 97.88 117 ILE A C 1
ATOM 916 O O . ILE A 1 117 ? 14.400 13.689 -0.128 1.00 97.88 117 ILE A O 1
ATOM 920 N N . GLU A 1 118 ? 16.358 13.954 -1.205 1.00 97.19 118 GLU A N 1
ATOM 921 C CA . GLU A 1 118 ? 17.234 13.714 -0.049 1.00 97.19 118 GLU A CA 1
ATOM 922 C C . GLU A 1 118 ? 16.895 14.640 1.123 1.00 97.19 118 GLU A C 1
ATOM 924 O O . GLU A 1 118 ? 16.736 14.172 2.249 1.00 97.19 118 GLU A O 1
ATOM 929 N N . ALA A 1 119 ? 16.655 15.926 0.848 1.00 97.00 119 ALA A N 1
ATOM 930 C CA . ALA A 1 119 ? 16.260 16.912 1.855 1.00 97.00 119 ALA A CA 1
ATOM 931 C C . ALA A 1 119 ? 14.943 16.578 2.590 1.00 97.00 119 ALA A C 1
ATOM 933 O O . ALA A 1 119 ? 14.669 17.145 3.646 1.00 97.00 119 ALA A O 1
ATOM 934 N N . ARG A 1 120 ? 14.110 15.677 2.048 1.00 97.31 120 ARG A N 1
ATOM 935 C CA . ARG A 1 120 ? 12.837 15.245 2.652 1.00 97.31 120 ARG A CA 1
ATOM 936 C C . ARG A 1 120 ? 12.924 13.896 3.366 1.00 97.31 120 ARG A C 1
ATOM 938 O O . ARG A 1 120 ? 11.997 13.562 4.104 1.00 97.31 120 ARG A O 1
ATOM 945 N N . LEU A 1 121 ? 14.005 13.130 3.181 1.00 97.00 121 LEU A N 1
ATOM 946 C CA . LEU A 1 121 ? 14.128 11.776 3.736 1.00 97.00 121 LEU A CA 1
ATOM 947 C C . LEU A 1 121 ? 13.980 11.767 5.255 1.00 97.00 121 LEU A C 1
ATOM 949 O O . LEU A 1 121 ? 13.154 11.020 5.766 1.00 97.00 121 LEU A O 1
ATOM 953 N N . GLN A 1 122 ? 14.681 12.659 5.960 1.00 95.94 122 GLN A N 1
ATOM 954 C CA . GLN A 1 122 ? 14.627 12.723 7.423 1.00 95.94 122 GLN A CA 1
ATOM 955 C C . GLN A 1 122 ? 13.197 12.939 7.942 1.00 95.94 122 GLN A C 1
ATOM 957 O O . GLN A 1 122 ? 12.783 12.319 8.920 1.00 95.94 122 GLN A O 1
ATOM 962 N N . GLN A 1 123 ? 12.407 13.778 7.262 1.00 97.50 123 GLN A N 1
ATOM 963 C CA . GLN A 1 123 ? 11.007 14.001 7.619 1.00 97.50 123 GLN A CA 1
ATOM 964 C C . GLN A 1 123 ? 10.176 12.719 7.462 1.00 97.50 123 GLN A C 1
ATOM 966 O O . GLN A 1 123 ? 9.346 12.414 8.320 1.00 97.50 123 GLN A O 1
ATOM 971 N N . TRP A 1 124 ? 10.368 11.973 6.373 1.00 98.00 124 TRP A N 1
ATOM 972 C CA . TRP A 1 124 ? 9.649 10.719 6.138 1.00 98.00 124 TRP A CA 1
ATOM 973 C C . TRP A 1 124 ? 10.084 9.608 7.091 1.00 98.00 124 TRP A C 1
ATOM 975 O O . TRP A 1 124 ? 9.222 8.896 7.602 1.00 98.00 124 TRP A O 1
ATOM 985 N N . THR A 1 125 ? 11.380 9.507 7.384 1.00 97.56 125 THR A N 1
ATOM 986 C CA . THR A 1 125 ? 11.940 8.584 8.377 1.00 97.56 125 THR A CA 1
ATOM 987 C C . THR A 1 125 ? 11.353 8.857 9.758 1.00 97.56 125 THR A C 1
ATOM 989 O O . THR A 1 125 ? 10.792 7.951 10.371 1.00 97.56 125 THR A O 1
ATOM 992 N N . ALA A 1 126 ? 11.340 10.117 10.206 1.00 97.56 126 ALA A N 1
ATOM 993 C CA . ALA A 1 126 ? 10.711 10.496 11.469 1.00 97.56 126 ALA A CA 1
ATOM 994 C C . ALA A 1 126 ? 9.202 10.195 11.482 1.00 97.56 126 ALA A C 1
ATOM 996 O O . ALA A 1 126 ? 8.674 9.710 12.481 1.00 97.56 126 ALA A O 1
ATOM 997 N N . ALA A 1 127 ? 8.485 10.451 10.383 1.00 97.38 127 ALA A N 1
ATOM 998 C CA . ALA A 1 127 ? 7.063 10.126 10.292 1.00 97.38 127 ALA A CA 1
ATOM 999 C C . ALA A 1 127 ? 6.804 8.611 10.365 1.00 97.38 127 ALA A C 1
ATOM 1001 O O . ALA A 1 127 ? 5.812 8.194 10.958 1.00 97.38 127 ALA A O 1
ATOM 1002 N N . PHE A 1 128 ? 7.687 7.796 9.785 1.00 97.62 128 PHE A N 1
ATOM 1003 C CA . PHE A 1 128 ? 7.601 6.340 9.842 1.00 97.62 128 PHE A CA 1
ATOM 1004 C C . PHE A 1 128 ? 7.895 5.809 11.249 1.00 97.62 128 PHE A C 1
ATOM 1006 O O . PHE A 1 128 ? 7.081 5.057 11.782 1.00 97.62 128 PHE A O 1
ATOM 1013 N N . LEU A 1 129 ? 8.969 6.281 11.889 1.00 96.62 129 LEU A N 1
ATOM 1014 C CA . LEU A 1 129 ? 9.340 5.930 13.267 1.00 96.62 129 LEU A CA 1
ATOM 1015 C C . LEU A 1 129 ? 8.258 6.275 14.301 1.00 96.62 129 LEU A C 1
ATOM 1017 O O . LEU A 1 129 ? 8.127 5.575 15.299 1.00 96.62 129 LEU A O 1
ATOM 1021 N N . ASN A 1 130 ? 7.487 7.339 14.061 1.00 95.31 130 ASN A N 1
ATOM 1022 C CA . ASN A 1 130 ? 6.384 7.771 14.926 1.00 95.31 130 ASN A CA 1
ATOM 1023 C C . ASN A 1 130 ? 5.013 7.196 14.513 1.00 95.31 130 ASN A C 1
ATOM 1025 O O . ASN A 1 130 ? 3.985 7.607 15.057 1.00 95.31 130 ASN A O 1
ATOM 1029 N N . SER A 1 131 ? 4.964 6.308 13.517 1.00 92.81 131 SER A N 1
ATOM 1030 C CA . SER A 1 131 ? 3.723 5.669 13.066 1.00 92.81 131 SER A CA 1
ATOM 1031 C C . SER A 1 131 ? 3.429 4.373 13.829 1.00 92.81 131 SER A C 1
ATOM 1033 O O . SER A 1 131 ? 4.275 3.865 14.554 1.00 92.81 131 SER A O 1
ATOM 1035 N N . ASP A 1 132 ? 2.238 3.803 13.621 1.00 87.06 132 ASP A N 1
ATOM 1036 C CA . ASP A 1 132 ? 1.859 2.493 14.180 1.00 87.06 132 ASP A CA 1
ATOM 1037 C C . ASP A 1 132 ? 2.384 1.299 13.367 1.00 87.06 132 ASP A C 1
ATOM 1039 O O . ASP A 1 132 ? 1.955 0.164 13.585 1.00 87.06 132 ASP A O 1
ATOM 1043 N N . CYS A 1 133 ? 3.246 1.554 12.383 1.00 88.50 133 CYS A N 1
ATOM 1044 C CA . CYS A 1 133 ? 3.837 0.514 11.558 1.00 88.50 133 CYS A CA 1
ATOM 1045 C C . CYS A 1 133 ? 5.055 -0.089 12.263 1.00 88.50 133 CYS A C 1
ATOM 1047 O O . CYS A 1 133 ? 5.893 0.641 12.792 1.00 88.50 133 CYS A O 1
ATOM 1049 N N . ASP A 1 134 ? 5.193 -1.410 12.200 1.00 90.19 134 ASP A N 1
ATOM 1050 C CA . ASP A 1 134 ? 6.348 -2.094 12.774 1.00 90.19 134 ASP A CA 1
ATOM 1051 C C . ASP A 1 134 ? 7.616 -1.742 11.989 1.00 90.19 134 ASP A C 1
ATOM 1053 O O . ASP A 1 134 ? 7.717 -1.996 10.788 1.00 90.19 134 ASP A O 1
ATOM 1057 N N . ILE A 1 135 ? 8.597 -1.142 12.661 1.00 96.69 135 ILE A N 1
ATOM 1058 C CA . ILE A 1 135 ? 9.875 -0.806 12.030 1.00 96.69 135 ILE A CA 1
ATOM 1059 C C . ILE A 1 135 ? 10.671 -2.104 11.857 1.00 96.69 135 ILE A C 1
ATOM 1061 O O . ILE A 1 135 ? 11.051 -2.709 12.865 1.00 96.69 135 ILE A O 1
ATOM 1065 N N . PRO A 1 136 ? 10.932 -2.555 10.617 1.00 95.38 136 PRO A N 1
ATOM 1066 C CA . PRO A 1 136 ? 11.592 -3.829 10.392 1.00 95.38 136 PRO A CA 1
ATOM 1067 C C . PRO A 1 136 ? 13.059 -3.758 10.815 1.00 95.38 136 PRO A C 1
ATOM 1069 O O . PRO A 1 136 ? 13.694 -2.712 10.699 1.00 95.38 136 PRO A O 1
ATOM 1072 N N . ILE A 1 137 ? 13.603 -4.892 11.256 1.00 96.00 137 ILE A N 1
ATOM 1073 C CA . ILE A 1 137 ? 15.044 -5.063 11.447 1.00 96.00 137 ILE A CA 1
ATOM 1074 C C . ILE A 1 137 ? 15.637 -5.482 10.104 1.00 96.00 137 ILE A C 1
ATOM 1076 O O . ILE A 1 137 ? 15.372 -6.585 9.616 1.00 96.00 137 ILE A O 1
ATOM 1080 N N . LEU A 1 138 ? 16.433 -4.597 9.512 1.00 95.12 138 LEU A N 1
ATOM 1081 C CA . LEU A 1 138 ? 17.163 -4.874 8.285 1.00 95.12 138 LEU A CA 1
ATOM 1082 C C . LEU A 1 138 ? 18.550 -5.448 8.592 1.00 95.12 138 LEU A C 1
ATOM 1084 O O . LEU A 1 138 ? 19.409 -4.757 9.146 1.00 95.12 138 LEU A O 1
ATOM 1088 N N . MET A 1 139 ? 18.769 -6.712 8.226 1.00 91.88 139 MET A N 1
ATOM 1089 C CA . MET A 1 139 ? 20.035 -7.424 8.468 1.00 91.88 139 MET A CA 1
ATOM 1090 C C . MET A 1 139 ? 21.136 -6.956 7.519 1.00 91.88 139 MET A C 1
ATOM 1092 O O . MET A 1 139 ? 22.298 -6.817 7.899 1.00 91.88 139 MET A O 1
ATOM 1096 N N . LYS A 1 140 ? 20.753 -6.693 6.272 1.00 92.88 140 LYS A N 1
ATOM 1097 C CA . LYS A 1 140 ? 21.568 -6.019 5.270 1.00 92.88 140 LYS A CA 1
ATOM 1098 C C . LYS A 1 140 ? 20.756 -4.839 4.745 1.00 92.88 140 LYS A C 1
ATOM 1100 O O . LYS A 1 140 ? 19.528 -4.832 4.820 1.00 92.88 140 LYS A O 1
ATOM 1105 N N . PRO A 1 141 ? 21.408 -3.821 4.195 1.00 94.88 141 PRO A N 1
ATOM 1106 C CA . PRO A 1 141 ? 20.677 -2.737 3.575 1.00 94.88 141 PRO A CA 1
ATOM 1107 C C . PRO A 1 141 ? 19.919 -3.130 2.311 1.00 94.88 141 PRO A C 1
ATOM 1109 O O . PRO A 1 141 ? 20.400 -3.934 1.512 1.00 94.88 141 PRO A O 1
ATOM 1112 N N . LEU A 1 142 ? 18.784 -2.469 2.087 1.00 95.94 142 LEU A N 1
ATOM 1113 C CA . LEU A 1 142 ? 18.050 -2.502 0.826 1.00 95.94 142 LEU A CA 1
ATOM 1114 C C . LEU A 1 142 ? 18.740 -1.589 -0.195 1.00 95.94 142 LEU A C 1
ATOM 1116 O O . LEU A 1 142 ? 18.783 -0.370 -0.010 1.00 95.94 142 LEU A O 1
ATOM 1120 N N . THR A 1 143 ? 19.234 -2.158 -1.293 1.00 94.44 143 THR A N 1
ATOM 1121 C CA . THR A 1 143 ? 19.969 -1.423 -2.332 1.00 94.44 143 THR A CA 1
ATOM 1122 C C . THR A 1 143 ? 19.245 -1.530 -3.677 1.00 94.44 143 THR A C 1
ATOM 1124 O O . THR A 1 143 ? 19.214 -2.618 -4.264 1.00 94.44 143 THR A O 1
ATOM 1127 N N . PRO A 1 144 ? 18.670 -0.426 -4.194 1.00 95.69 144 PRO A N 1
ATOM 1128 C CA . PRO A 1 144 ? 18.083 -0.383 -5.531 1.00 95.69 144 PRO A CA 1
ATOM 1129 C C . PRO A 1 144 ? 19.114 -0.640 -6.638 1.00 95.69 144 PRO A C 1
ATOM 1131 O O . PRO A 1 144 ? 20.188 -0.039 -6.639 1.00 95.69 144 PRO A O 1
ATOM 1134 N N . ILE A 1 145 ? 18.761 -1.471 -7.619 1.00 94.75 145 ILE A N 1
ATOM 1135 C CA . ILE A 1 145 ? 19.536 -1.698 -8.850 1.00 94.75 145 ILE A CA 1
ATOM 1136 C C . ILE A 1 145 ? 18.627 -1.430 -10.045 1.00 94.75 145 ILE A C 1
ATOM 1138 O O . ILE A 1 145 ? 17.532 -1.971 -10.113 1.00 94.75 145 ILE A O 1
ATOM 1142 N N . PHE A 1 146 ? 19.067 -0.616 -11.001 1.00 94.94 146 PHE A N 1
ATOM 1143 C CA . PHE A 1 146 ? 18.228 -0.182 -12.120 1.00 94.94 146 PHE A CA 1
ATOM 1144 C C . PHE A 1 146 ? 18.579 -0.931 -13.400 1.00 94.94 146 PHE A C 1
ATOM 1146 O O . PHE A 1 146 ? 19.740 -0.939 -13.813 1.00 94.94 146 PHE A O 1
ATOM 1153 N N . VAL A 1 147 ? 17.570 -1.529 -14.034 1.00 94.12 147 VAL A N 1
ATOM 1154 C CA . VAL A 1 147 ? 17.719 -2.307 -15.267 1.00 94.12 147 VAL A CA 1
ATOM 1155 C C . VAL A 1 147 ? 16.704 -1.831 -16.299 1.00 94.12 147 VAL A C 1
ATOM 1157 O O . VAL A 1 147 ? 15.524 -1.653 -15.999 1.00 94.12 147 VAL A O 1
ATOM 1160 N N . ASN A 1 148 ? 17.159 -1.640 -17.532 1.00 90.50 148 ASN A N 1
ATOM 1161 C CA . ASN A 1 148 ? 16.301 -1.387 -18.687 1.00 90.50 148 ASN A CA 1
ATOM 1162 C C . ASN A 1 148 ? 16.880 -2.100 -19.926 1.00 90.50 148 ASN A C 1
ATOM 1164 O O . ASN A 1 148 ? 18.025 -2.558 -19.862 1.00 90.50 148 ASN A O 1
ATOM 1168 N N . PRO A 1 149 ? 16.142 -2.202 -21.049 1.00 86.12 149 PRO A N 1
ATOM 1169 C CA . PRO A 1 149 ? 16.593 -2.970 -22.211 1.00 86.12 149 PRO A CA 1
ATOM 1170 C C . PRO A 1 149 ? 17.910 -2.465 -22.813 1.00 86.12 149 PRO A C 1
ATOM 1172 O O . PRO A 1 149 ? 18.669 -3.254 -23.364 1.00 86.12 149 PRO A O 1
ATOM 1175 N N . ASP A 1 150 ? 18.203 -1.169 -22.671 1.00 84.06 150 ASP A N 1
ATOM 1176 C CA . ASP A 1 150 ? 19.417 -0.543 -23.200 1.00 84.06 150 ASP A CA 1
ATOM 1177 C C . ASP A 1 150 ? 20.606 -0.667 -22.221 1.00 84.06 150 ASP A C 1
ATOM 1179 O O . ASP A 1 150 ? 21.757 -0.445 -22.598 1.00 84.06 150 ASP A O 1
ATOM 1183 N N . LYS A 1 151 ? 20.348 -0.997 -20.947 1.00 84.06 151 LYS A N 1
ATOM 1184 C CA . LYS A 1 151 ? 21.354 -1.065 -19.880 1.00 84.06 151 LYS A CA 1
ATOM 1185 C C . LYS A 1 151 ? 21.033 -2.183 -18.887 1.00 84.06 151 LYS A C 1
ATOM 1187 O O . LYS A 1 151 ? 20.335 -1.976 -17.891 1.00 84.06 151 LYS A O 1
ATOM 1192 N N . ILE A 1 152 ? 21.626 -3.348 -19.132 1.00 86.50 152 ILE A N 1
ATOM 1193 C CA . ILE A 1 152 ? 21.640 -4.481 -18.202 1.00 86.50 152 ILE A CA 1
ATOM 1194 C C . ILE A 1 152 ? 23.000 -4.488 -17.499 1.00 86.50 152 ILE A C 1
ATOM 1196 O O . ILE A 1 152 ? 24.026 -4.765 -18.114 1.00 86.50 152 ILE A O 1
ATOM 1200 N N . GLY A 1 153 ? 23.014 -4.105 -16.223 1.00 81.62 153 GLY A N 1
ATOM 1201 C CA . GLY A 1 153 ? 24.226 -4.090 -15.403 1.00 81.62 153 GLY A CA 1
ATOM 1202 C C . GLY A 1 153 ? 24.488 -5.423 -14.702 1.00 81.62 153 GLY A C 1
ATOM 1203 O O . GLY A 1 153 ? 23.593 -6.255 -14.564 1.00 81.62 153 GLY A O 1
ATOM 1204 N N . THR A 1 154 ? 25.710 -5.597 -14.205 1.00 84.19 154 THR A N 1
ATOM 1205 C CA . THR A 1 154 ? 26.048 -6.637 -13.225 1.00 84.19 154 THR A CA 1
ATOM 1206 C C . THR A 1 154 ? 25.892 -6.095 -11.807 1.00 84.19 154 THR A C 1
ATOM 1208 O O . THR A 1 154 ? 25.958 -4.884 -11.581 1.00 84.19 154 THR A O 1
ATOM 1211 N N . LEU A 1 155 ? 25.715 -6.989 -10.833 1.00 84.50 155 LEU A N 1
ATOM 1212 C CA . LEU A 1 155 ? 25.753 -6.604 -9.424 1.00 84.50 155 LEU A CA 1
ATOM 1213 C C . LEU A 1 155 ? 27.143 -6.054 -9.046 1.00 84.50 155 LEU A C 1
ATOM 1215 O O . LEU A 1 155 ? 28.147 -6.449 -9.650 1.00 84.50 155 LEU A O 1
ATOM 1219 N N . PRO A 1 156 ? 27.216 -5.128 -8.075 1.00 82.31 156 PRO A N 1
ATOM 1220 C CA . PRO A 1 156 ? 28.488 -4.583 -7.616 1.00 82.31 156 PRO A CA 1
ATOM 1221 C C . PRO A 1 156 ? 29.344 -5.652 -6.910 1.00 82.31 156 PRO A C 1
ATOM 1223 O O . PRO A 1 156 ? 28.808 -6.644 -6.415 1.00 82.31 156 PRO A O 1
ATOM 1226 N N . PRO A 1 157 ? 30.670 -5.449 -6.793 1.00 80.94 157 PRO A N 1
ATOM 1227 C CA . PRO A 1 157 ? 31.510 -6.270 -5.922 1.00 80.94 157 PRO A CA 1
ATOM 1228 C C . PRO A 1 157 ? 30.999 -6.253 -4.472 1.00 80.94 157 PRO A C 1
ATOM 1230 O O . PRO A 1 157 ? 30.577 -5.204 -3.980 1.00 80.94 157 PRO A O 1
ATOM 1233 N N . ASN A 1 158 ? 31.099 -7.383 -3.767 1.00 83.56 158 ASN A N 1
ATOM 1234 C CA . ASN A 1 158 ? 30.527 -7.597 -2.427 1.00 83.56 158 ASN A CA 1
ATOM 1235 C C . ASN A 1 158 ? 28.986 -7.490 -2.372 1.00 83.56 158 ASN A C 1
ATOM 1237 O O . ASN A 1 158 ? 28.416 -6.946 -1.420 1.00 83.56 158 ASN A O 1
ATOM 1241 N N . ALA A 1 159 ? 28.313 -7.961 -3.424 1.00 85.31 159 ALA A N 1
ATOM 1242 C CA . ALA A 1 159 ? 26.858 -7.984 -3.553 1.00 85.31 159 ALA A CA 1
ATOM 1243 C C . ALA A 1 159 ? 26.157 -8.671 -2.361 1.00 85.31 159 ALA A C 1
ATOM 1245 O O . ALA A 1 159 ? 25.099 -8.235 -1.919 1.00 85.31 159 ALA A O 1
ATOM 1246 N N . GLU A 1 160 ? 26.797 -9.662 -1.738 1.00 88.31 160 GLU A N 1
ATOM 1247 C CA . GLU A 1 160 ? 26.293 -10.379 -0.562 1.00 88.31 160 GLU A CA 1
ATOM 1248 C C . GLU A 1 160 ? 26.067 -9.498 0.679 1.00 88.31 160 GLU A C 1
ATOM 1250 O O . GLU A 1 160 ? 25.407 -9.923 1.628 1.00 88.31 160 GLU A O 1
ATOM 1255 N N . ARG A 1 161 ? 26.593 -8.265 0.685 1.00 89.50 161 ARG A N 1
ATOM 1256 C CA . ARG A 1 161 ? 26.427 -7.287 1.773 1.00 89.50 161 ARG A CA 1
ATOM 1257 C C . ARG A 1 161 ? 25.159 -6.445 1.650 1.00 89.50 161 ARG A C 1
ATOM 1259 O O . ARG A 1 161 ? 25.007 -5.468 2.381 1.00 89.50 161 ARG A O 1
ATOM 1266 N N . SER A 1 162 ? 24.281 -6.728 0.695 1.00 91.88 162 SER A N 1
ATOM 1267 C CA . SER A 1 162 ? 23.039 -5.984 0.485 1.00 91.88 162 SER A CA 1
ATOM 1268 C C . SER A 1 162 ? 21.909 -6.908 0.062 1.00 91.88 162 SER A C 1
ATOM 1270 O O . SER A 1 162 ? 22.126 -7.927 -0.583 1.00 91.88 162 SER A O 1
ATOM 1272 N N . HIS A 1 163 ? 20.689 -6.500 0.383 1.00 94.00 163 HIS A N 1
ATOM 1273 C CA . HIS A 1 163 ? 19.492 -7.026 -0.246 1.00 94.00 163 HIS A CA 1
ATOM 1274 C C . HIS A 1 163 ? 19.221 -6.212 -1.516 1.00 94.00 163 HIS A C 1
ATOM 1276 O O . HIS A 1 163 ? 19.013 -4.996 -1.457 1.00 94.00 163 HIS A O 1
ATOM 1282 N N . HIS A 1 164 ? 19.248 -6.851 -2.681 1.00 93.94 164 HIS A N 1
ATOM 1283 C CA . HIS A 1 164 ? 19.114 -6.155 -3.958 1.00 93.94 164 HIS A CA 1
ATOM 1284 C C . HIS A 1 164 ? 17.652 -5.999 -4.363 1.00 93.94 164 HIS A C 1
ATOM 1286 O O . HIS A 1 164 ? 16.962 -6.978 -4.631 1.00 93.94 164 HIS A O 1
ATOM 1292 N N . VAL A 1 165 ? 17.190 -4.756 -4.471 1.00 95.88 165 VAL A N 1
ATOM 1293 C CA . VAL A 1 165 ? 15.865 -4.442 -5.015 1.00 95.88 165 VAL A CA 1
ATOM 1294 C C . VAL A 1 165 ? 16.054 -4.076 -6.483 1.00 95.88 165 VAL A C 1
ATOM 1296 O O . VAL A 1 165 ? 16.381 -2.939 -6.820 1.00 95.88 165 VAL A O 1
ATOM 1299 N N . VAL A 1 166 ? 15.932 -5.062 -7.368 1.00 95.50 166 VAL A N 1
ATOM 1300 C CA . VAL A 1 166 ? 16.223 -4.907 -8.796 1.00 95.50 166 VAL A CA 1
ATOM 1301 C C . VAL A 1 166 ? 14.982 -4.382 -9.519 1.00 95.50 166 VAL A C 1
ATOM 1303 O O . VAL A 1 166 ? 13.966 -5.061 -9.634 1.00 95.50 166 VAL A O 1
ATOM 1306 N N . LEU A 1 167 ? 15.072 -3.149 -10.003 1.00 96.06 167 LEU A N 1
ATOM 1307 C CA . LEU A 1 167 ? 14.002 -2.360 -10.598 1.00 96.06 167 LEU A CA 1
ATOM 1308 C C . LEU A 1 167 ? 14.119 -2.406 -12.122 1.00 96.06 167 LEU A C 1
ATOM 1310 O O . LEU A 1 167 ? 14.947 -1.713 -12.720 1.00 96.06 167 LEU A O 1
ATOM 1314 N N . ILE A 1 168 ? 13.290 -3.241 -12.743 1.00 93.88 168 ILE A N 1
ATOM 1315 C CA . ILE A 1 168 ? 13.333 -3.552 -14.170 1.00 93.88 168 ILE A CA 1
ATOM 1316 C C . ILE A 1 168 ? 12.253 -2.755 -14.900 1.00 93.88 168 ILE A C 1
ATOM 1318 O O . ILE A 1 168 ? 11.060 -3.007 -14.736 1.00 93.88 168 ILE A O 1
ATOM 1322 N N . SER A 1 169 ? 12.675 -1.825 -15.753 1.00 91.75 169 SER A N 1
ATOM 1323 C CA . SER A 1 169 ? 11.801 -1.233 -16.765 1.00 91.75 169 SER A CA 1
ATOM 1324 C C . SER A 1 169 ? 11.780 -2.141 -17.992 1.00 91.75 169 SER A C 1
ATOM 1326 O O . SER A 1 169 ? 12.810 -2.327 -18.633 1.00 91.75 169 SER A O 1
ATOM 1328 N N . ALA A 1 170 ? 10.631 -2.728 -18.318 1.00 86.50 170 ALA A N 1
ATOM 1329 C CA . ALA A 1 170 ? 10.495 -3.650 -19.450 1.00 86.50 170 ALA A CA 1
ATOM 1330 C C . ALA A 1 170 ? 10.351 -2.935 -20.810 1.00 86.50 170 ALA A C 1
ATOM 1332 O O . ALA A 1 170 ? 10.552 -3.540 -21.860 1.00 86.50 170 ALA A O 1
ATOM 1333 N N . SER A 1 171 ? 9.992 -1.650 -20.810 1.00 78.50 171 SER A N 1
ATOM 1334 C CA . SER A 1 171 ? 9.794 -0.846 -22.024 1.00 78.50 171 SER A CA 1
ATOM 1335 C C . SER A 1 171 ? 11.101 -0.209 -22.503 1.00 78.50 171 SER A C 1
ATOM 1337 O O . SER A 1 171 ? 11.808 0.401 -21.699 1.00 78.50 171 SER A O 1
ATOM 1339 N N . SER A 1 172 ? 11.391 -0.271 -23.809 1.00 72.25 172 SER A N 1
ATOM 1340 C CA . SER A 1 172 ? 12.528 0.459 -24.398 1.00 72.25 172 SER A CA 1
ATOM 1341 C C . SER A 1 172 ? 12.137 1.901 -24.739 1.00 72.25 172 SER A C 1
ATOM 1343 O O . SER A 1 172 ? 11.030 2.175 -25.208 1.00 72.25 172 SER A O 1
ATOM 1345 N N . VAL A 1 173 ? 13.069 2.841 -24.552 1.00 70.88 173 VAL A N 1
ATOM 1346 C CA . VAL A 1 173 ? 12.874 4.261 -24.904 1.00 70.88 173 VAL A CA 1
ATOM 1347 C C . VAL A 1 173 ? 12.668 4.438 -26.412 1.00 70.88 173 VAL A C 1
ATOM 1349 O O . VAL A 1 173 ? 11.914 5.318 -26.838 1.00 70.88 173 VAL A O 1
ATOM 1352 N N . ASN A 1 174 ? 13.310 3.576 -27.205 1.00 67.19 174 ASN A N 1
ATOM 1353 C CA . ASN A 1 174 ? 13.348 3.632 -28.666 1.00 67.19 174 ASN A CA 1
ATOM 1354 C C . ASN A 1 174 ? 12.295 2.744 -29.342 1.00 67.19 174 ASN A C 1
ATOM 1356 O O . ASN A 1 174 ? 12.248 2.686 -30.571 1.00 67.19 174 ASN A O 1
ATOM 1360 N N . GLN A 1 175 ? 11.452 2.062 -28.565 1.00 63.53 175 GLN A N 1
ATOM 1361 C CA . GLN A 1 175 ? 10.478 1.105 -29.081 1.00 63.53 175 GLN A CA 1
ATOM 1362 C C . GLN A 1 175 ? 9.475 1.791 -30.019 1.00 63.53 175 GLN A C 1
ATOM 1364 O O . GLN A 1 175 ? 8.816 2.770 -29.639 1.00 63.53 175 GLN A O 1
ATOM 1369 N N . LYS A 1 176 ? 9.351 1.291 -31.256 1.00 58.75 176 LYS A N 1
ATOM 1370 C CA . LYS A 1 176 ? 8.311 1.749 -32.182 1.00 58.75 176 LYS A CA 1
ATOM 1371 C C . LYS A 1 176 ? 7.002 1.037 -31.838 1.00 58.75 176 LYS A C 1
ATOM 1373 O O . LYS A 1 176 ? 6.990 -0.116 -31.410 1.00 58.75 176 LYS A O 1
ATOM 1378 N N . ALA A 1 177 ? 5.879 1.737 -31.999 1.00 55.22 177 ALA A N 1
ATOM 1379 C CA . ALA A 1 177 ? 4.570 1.110 -31.851 1.00 55.22 177 ALA A CA 1
ATOM 1380 C C . ALA A 1 177 ? 4.450 -0.027 -32.884 1.00 55.22 177 ALA A C 1
ATOM 1382 O O . ALA A 1 177 ? 4.553 0.240 -34.078 1.00 55.22 177 ALA A O 1
ATOM 1383 N N . GLY A 1 178 ? 4.270 -1.269 -32.420 1.00 53.81 178 GLY A N 1
ATOM 1384 C CA . GLY A 1 178 ? 4.087 -2.448 -33.278 1.00 53.81 178 GLY A CA 1
ATOM 1385 C C . GLY A 1 178 ? 5.211 -3.492 -33.262 1.00 53.81 178 GLY A C 1
ATOM 1386 O O . GLY A 1 178 ? 4.957 -4.605 -33.708 1.00 53.81 178 GLY A O 1
ATOM 1387 N N . ASP A 1 179 ? 6.392 -3.212 -32.693 1.00 57.12 179 ASP A N 1
ATOM 1388 C CA . ASP A 1 179 ? 7.552 -4.134 -32.763 1.00 57.12 179 ASP A CA 1
ATOM 1389 C C . ASP A 1 179 ? 7.311 -5.519 -32.115 1.00 57.12 179 ASP A C 1
ATOM 1391 O O . ASP A 1 179 ? 7.971 -6.489 -32.472 1.00 57.12 179 ASP A O 1
ATOM 1395 N N . TYR A 1 180 ? 6.346 -5.636 -31.195 1.00 57.75 180 TYR A N 1
ATOM 1396 C CA . TYR A 1 180 ? 5.984 -6.894 -30.515 1.00 57.75 180 TYR A CA 1
ATOM 1397 C C . TYR A 1 180 ? 4.505 -7.271 -30.696 1.00 57.75 180 TYR A C 1
ATOM 1399 O O . TYR A 1 180 ? 3.950 -8.022 -29.897 1.00 57.75 180 TYR A O 1
ATOM 1407 N N . GLY A 1 181 ? 3.823 -6.698 -31.693 1.00 62.16 181 GLY A N 1
ATOM 1408 C CA . GLY A 1 181 ? 2.396 -6.959 -31.937 1.00 62.16 181 GLY A CA 1
ATOM 1409 C C . GLY A 1 181 ? 1.435 -6.424 -30.862 1.00 62.16 181 GLY A C 1
ATOM 1410 O O . GLY A 1 181 ? 0.229 -6.626 -30.974 1.00 62.16 181 GLY A O 1
ATOM 1411 N N . ALA A 1 182 ? 1.937 -5.714 -29.847 1.00 62.22 182 ALA A N 1
ATOM 1412 C CA . ALA A 1 182 ? 1.148 -5.070 -28.802 1.00 62.22 182 ALA A CA 1
ATOM 1413 C C . ALA A 1 182 ? 1.529 -3.588 -28.670 1.00 62.22 182 ALA A C 1
ATOM 1415 O O . ALA A 1 182 ? 2.702 -3.216 -28.762 1.00 62.22 182 ALA A O 1
ATOM 1416 N N . GLN A 1 183 ? 0.530 -2.734 -28.448 1.00 66.44 183 GLN A N 1
ATOM 1417 C CA . GLN A 1 183 ? 0.710 -1.303 -28.212 1.00 66.44 183 GLN A CA 1
ATOM 1418 C C . GLN A 1 183 ? 0.424 -0.990 -26.743 1.00 66.44 183 GLN A C 1
ATOM 1420 O O . GLN A 1 183 ? -0.548 -1.487 -26.178 1.00 66.44 183 GLN A O 1
ATOM 1425 N N . TYR A 1 184 ? 1.253 -0.144 -26.124 1.00 71.19 184 TYR A N 1
ATOM 1426 C CA . TYR A 1 184 ? 0.962 0.369 -24.787 1.00 71.19 184 TYR A CA 1
ATOM 1427 C C . TYR A 1 184 ? -0.353 1.158 -24.808 1.00 71.19 184 TYR A C 1
ATOM 1429 O O . TYR A 1 184 ? -0.473 2.154 -25.526 1.00 71.19 184 TYR A O 1
ATOM 1437 N N . VAL A 1 185 ? -1.313 0.732 -23.989 1.00 72.44 185 VAL A N 1
ATOM 1438 C CA . VAL A 1 185 ? -2.586 1.423 -23.772 1.00 72.44 185 VAL A CA 1
ATOM 1439 C C . VAL A 1 185 ? -2.611 1.923 -22.334 1.00 72.44 185 VAL A C 1
ATOM 1441 O O . VAL A 1 185 ? -2.553 1.145 -21.381 1.00 72.44 185 VAL A O 1
ATOM 1444 N N . GLN A 1 186 ? -2.676 3.243 -22.167 1.00 71.19 186 GLN A N 1
ATOM 1445 C CA . GLN A 1 186 ? -2.722 3.861 -20.846 1.00 71.19 186 GLN A CA 1
ATOM 1446 C C . GLN A 1 186 ? -3.969 3.387 -20.083 1.00 71.19 186 GLN A C 1
ATOM 1448 O O . GLN A 1 186 ? -5.072 3.441 -20.614 1.00 71.19 186 GLN A O 1
ATOM 1453 N N . GLY A 1 187 ? -3.784 2.936 -18.840 1.00 69.81 187 GLY A N 1
ATOM 1454 C CA . GLY A 1 187 ? -4.871 2.437 -17.986 1.00 69.81 187 GLY A CA 1
ATOM 1455 C C . GLY A 1 187 ? -5.239 0.966 -18.203 1.00 69.81 187 GLY A C 1
ATOM 1456 O O . GLY A 1 187 ? -5.912 0.391 -17.355 1.00 69.81 187 GLY A O 1
ATOM 1457 N N . ALA A 1 188 ? -4.738 0.301 -19.254 1.00 71.12 188 ALA A N 1
ATOM 1458 C CA . ALA A 1 188 ? -5.093 -1.096 -19.527 1.00 71.12 188 ALA A CA 1
ATOM 1459 C C . ALA A 1 188 ? -4.719 -2.058 -18.384 1.00 71.12 188 ALA A C 1
ATOM 1461 O O . ALA A 1 188 ? -5.435 -3.018 -18.139 1.00 71.12 188 ALA A O 1
ATOM 1462 N N . GLY A 1 189 ? -3.652 -1.789 -17.629 1.00 68.12 189 GLY A N 1
ATOM 1463 C CA . GLY A 1 189 ? -3.308 -2.600 -16.455 1.00 68.12 189 GLY A CA 1
ATOM 1464 C C . GLY A 1 189 ? -4.227 -2.401 -15.238 1.00 68.12 189 GLY A C 1
ATOM 1465 O O . GLY A 1 189 ? -4.327 -3.291 -14.397 1.00 68.12 189 GLY A O 1
ATOM 1466 N N . ASP A 1 190 ? -4.901 -1.254 -15.130 1.00 67.50 190 ASP A N 1
ATOM 1467 C CA . ASP A 1 190 ? -5.639 -0.849 -13.923 1.00 67.50 190 ASP A CA 1
ATOM 1468 C C . ASP A 1 190 ? -7.165 -0.877 -14.087 1.00 67.50 190 ASP A C 1
ATOM 1470 O O . ASP A 1 190 ? -7.874 -0.992 -13.083 1.00 67.50 190 ASP A O 1
ATOM 1474 N N . ASP A 1 191 ? -7.656 -0.805 -15.326 1.00 73.94 191 ASP A N 1
ATOM 1475 C CA . ASP A 1 191 ? -9.076 -0.684 -15.669 1.00 73.94 191 ASP A CA 1
ATOM 1476 C C . ASP A 1 191 ? -9.565 -1.912 -16.457 1.00 73.94 191 ASP A C 1
ATOM 1478 O O . ASP A 1 191 ? -10.117 -1.800 -17.557 1.00 73.94 191 ASP A O 1
ATOM 1482 N N . HIS A 1 192 ? -9.321 -3.108 -15.911 1.00 76.38 192 HIS A N 1
ATOM 1483 C CA . HIS A 1 192 ? -9.729 -4.380 -16.522 1.00 76.38 192 HIS A CA 1
ATOM 1484 C C . HIS A 1 192 ? -11.237 -4.493 -16.733 1.00 76.38 192 HIS A C 1
ATOM 1486 O O . HIS A 1 192 ? -11.683 -5.175 -17.649 1.00 76.38 192 HIS A O 1
ATOM 1492 N N . GLU A 1 193 ? -12.028 -3.738 -15.981 1.00 76.56 193 GLU A N 1
ATOM 1493 C CA . GLU A 1 193 ? -13.469 -3.616 -16.163 1.00 76.56 193 GLU A CA 1
ATOM 1494 C C . GLU A 1 193 ? -13.849 -3.135 -17.580 1.00 76.56 193 GLU A C 1
ATOM 1496 O O . GLU A 1 193 ? -14.936 -3.448 -18.060 1.00 76.56 193 GLU A O 1
ATOM 1501 N N . ASN A 1 194 ? -12.948 -2.428 -18.277 1.00 76.56 194 ASN A N 1
ATOM 1502 C CA . ASN A 1 194 ? -13.184 -1.920 -19.630 1.00 76.56 194 ASN A CA 1
ATOM 1503 C C . ASN A 1 194 ? -12.843 -2.916 -20.751 1.00 76.56 194 ASN A C 1
ATOM 1505 O O . ASN A 1 194 ? -13.219 -2.672 -21.896 1.00 76.56 194 ASN A O 1
ATOM 1509 N N . TRP A 1 195 ? -12.111 -3.999 -20.468 1.00 80.81 195 TRP A N 1
ATOM 1510 C CA . TRP A 1 195 ? -11.640 -4.928 -21.510 1.00 80.81 195 TRP A CA 1
ATOM 1511 C C . TRP A 1 195 ? -11.793 -6.413 -21.174 1.00 80.81 195 TRP A C 1
ATOM 1513 O O . TRP A 1 195 ? -11.741 -7.238 -22.080 1.00 80.81 195 TRP A O 1
ATOM 1523 N N . ALA A 1 196 ? -12.006 -6.778 -19.909 1.00 81.69 196 ALA A N 1
ATOM 1524 C CA . ALA A 1 196 ? -12.028 -8.171 -19.468 1.00 81.69 196 ALA A CA 1
ATOM 1525 C C . ALA A 1 196 ? -13.363 -8.887 -19.729 1.00 81.69 196 ALA A C 1
ATOM 1527 O O . ALA A 1 196 ? -13.450 -10.087 -19.502 1.00 81.69 196 ALA A O 1
ATOM 1528 N N . LEU A 1 197 ? -14.412 -8.192 -20.194 1.00 84.94 197 LEU A N 1
ATOM 1529 C CA . LEU A 1 197 ? -15.730 -8.789 -20.484 1.00 84.94 197 LEU A CA 1
ATOM 1530 C C . LEU A 1 197 ? -16.330 -9.568 -19.290 1.00 84.94 197 LEU A C 1
ATOM 1532 O O . LEU A 1 197 ? -17.008 -10.577 -19.464 1.00 84.94 197 LEU A O 1
ATOM 1536 N N . GLY A 1 198 ? -16.061 -9.110 -18.063 1.00 79.38 198 GLY A N 1
ATOM 1537 C CA . GLY A 1 198 ? -16.493 -9.773 -16.826 1.00 79.38 198 GLY A CA 1
ATOM 1538 C C . GLY A 1 198 ? -15.599 -10.929 -16.362 1.00 79.38 198 GLY A C 1
ATOM 1539 O O . GLY A 1 198 ? -15.820 -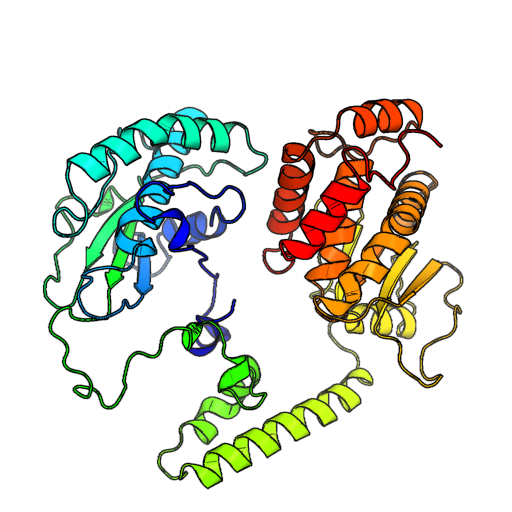11.454 -15.274 1.00 79.38 198 GLY A O 1
ATOM 1540 N N . LEU A 1 199 ? -14.574 -11.305 -17.134 1.00 84.06 199 LEU A N 1
ATOM 1541 C CA . LEU A 1 199 ? -13.556 -12.269 -16.719 1.00 84.06 199 LEU A CA 1
ATOM 1542 C C . LEU A 1 199 ? -12.796 -11.726 -15.500 1.00 84.06 199 LEU A C 1
ATOM 1544 O O . LEU A 1 199 ? -12.320 -10.589 -15.513 1.00 84.06 199 LEU A O 1
ATOM 1548 N N . SER A 1 200 ? -12.655 -12.545 -14.461 1.00 81.94 200 SER A N 1
ATOM 1549 C CA . SER A 1 200 ? -11.780 -12.260 -13.321 1.00 81.94 200 SER A CA 1
ATOM 1550 C C . SER A 1 200 ? -10.413 -12.938 -13.502 1.00 81.94 200 SER A C 1
ATOM 1552 O O . SER A 1 200 ? -10.318 -13.922 -14.244 1.00 81.94 200 SER A O 1
ATOM 1554 N N . PRO A 1 201 ? -9.351 -12.471 -12.816 1.00 82.19 201 PRO A N 1
ATOM 1555 C CA . PRO A 1 201 ? -8.053 -13.142 -12.833 1.00 82.19 201 PRO A CA 1
ATOM 1556 C C . PRO A 1 201 ? -8.131 -14.623 -12.443 1.00 82.19 201 PRO A C 1
ATOM 1558 O O . PRO A 1 201 ? -7.541 -15.461 -13.116 1.00 82.19 201 PRO A O 1
ATOM 1561 N N . ASP A 1 202 ? -8.890 -14.962 -11.399 1.00 79.94 202 ASP A N 1
ATOM 1562 C CA . ASP A 1 202 ? -9.010 -16.346 -10.925 1.00 79.94 202 ASP A CA 1
ATOM 1563 C C . ASP A 1 202 ? -9.659 -17.240 -11.983 1.00 79.94 202 ASP A C 1
ATOM 1565 O O . ASP A 1 202 ? -9.169 -18.329 -12.284 1.00 79.94 202 ASP A O 1
ATOM 1569 N N . LEU A 1 203 ? -10.727 -16.749 -12.621 1.00 84.62 203 LEU A N 1
ATOM 1570 C CA . LEU A 1 203 ? -11.390 -17.465 -13.705 1.00 84.62 203 LEU A CA 1
ATOM 1571 C C . LEU A 1 203 ? -10.460 -17.609 -14.919 1.00 84.62 203 LEU A C 1
ATOM 1573 O O . LEU A 1 203 ? -10.406 -18.671 -15.536 1.00 84.62 203 LEU A O 1
ATOM 1577 N N . PHE A 1 204 ? -9.666 -16.580 -15.226 1.00 90.88 204 PHE A N 1
ATOM 1578 C CA . PHE A 1 204 ? -8.636 -16.675 -16.255 1.00 90.88 204 PHE A CA 1
ATOM 1579 C C . PHE A 1 204 ? -7.606 -17.762 -15.943 1.00 90.88 204 PHE A C 1
ATOM 1581 O O . PHE A 1 204 ? -7.323 -18.571 -16.821 1.00 90.88 204 PHE A O 1
ATOM 1588 N N . TRP A 1 205 ? -7.057 -17.815 -14.728 1.00 87.56 205 TRP A N 1
ATOM 1589 C CA . TRP A 1 205 ? -6.036 -18.807 -14.375 1.00 87.56 205 TRP A CA 1
ATOM 1590 C C . TRP A 1 205 ? -6.584 -20.233 -14.360 1.00 87.56 205 TRP A C 1
ATOM 1592 O O . TRP A 1 205 ? -5.935 -21.126 -14.908 1.00 87.56 205 TRP A O 1
ATOM 1602 N N . ASN A 1 206 ? -7.807 -20.428 -13.861 1.00 89.06 206 ASN A N 1
ATOM 1603 C CA . ASN A 1 206 ? -8.490 -21.725 -13.860 1.00 89.06 206 ASN A CA 1
ATOM 1604 C C . ASN A 1 206 ? -8.746 -22.266 -15.276 1.00 89.06 206 ASN A C 1
ATOM 1606 O O . ASN A 1 206 ? -8.678 -23.472 -15.503 1.00 89.06 206 ASN A O 1
ATOM 1610 N N . HIS A 1 207 ? -8.990 -21.380 -16.247 1.00 92.69 207 HIS A N 1
ATOM 1611 C CA . HIS A 1 207 ? -9.276 -21.745 -17.640 1.00 92.69 207 HIS A CA 1
ATOM 1612 C C . HIS A 1 207 ? -8.169 -21.316 -18.613 1.00 92.69 207 HIS A C 1
ATOM 1614 O O . HIS A 1 207 ? -8.387 -21.236 -19.826 1.00 92.69 207 HIS A O 1
ATOM 1620 N N . ARG A 1 208 ? -6.958 -21.054 -18.101 1.00 93.75 208 ARG A N 1
ATOM 1621 C CA . ARG A 1 208 ? -5.881 -20.404 -18.860 1.00 93.75 208 ARG A CA 1
ATOM 1622 C C . ARG A 1 208 ? -5.564 -21.134 -20.154 1.00 93.75 208 ARG A C 1
ATOM 1624 O O . ARG A 1 208 ? -5.461 -20.492 -21.192 1.00 93.75 208 ARG A O 1
ATOM 1631 N N . SER A 1 209 ? -5.397 -22.456 -20.095 1.00 93.62 209 SER A N 1
ATOM 1632 C CA . SER A 1 209 ? -5.034 -23.290 -21.250 1.00 93.62 209 SER A CA 1
ATOM 1633 C C . SER A 1 209 ? -6.053 -23.198 -22.387 1.00 93.62 209 SER A C 1
ATOM 1635 O O . SER A 1 209 ? -5.661 -23.158 -23.551 1.00 93.62 209 SER A O 1
ATOM 1637 N N . GLN A 1 210 ? -7.342 -23.107 -22.055 1.00 94.56 210 GLN A N 1
ATOM 1638 C CA . GLN A 1 210 ? -8.424 -22.968 -23.026 1.00 94.56 210 GLN A CA 1
ATOM 1639 C C . GLN A 1 210 ? -8.435 -21.554 -23.617 1.00 94.56 210 GLN A C 1
ATOM 1641 O O . GLN A 1 210 ? -8.439 -21.392 -24.835 1.00 94.56 210 GLN A O 1
ATOM 1646 N N . LEU A 1 211 ? -8.358 -20.527 -22.764 1.00 93.62 211 LEU A N 1
ATOM 1647 C CA . LEU A 1 211 ? -8.456 -19.118 -23.164 1.00 93.62 211 LEU A CA 1
ATOM 1648 C C . LEU A 1 211 ? -7.293 -18.649 -24.052 1.00 93.62 211 LEU A C 1
ATOM 1650 O O . LEU A 1 211 ? -7.504 -17.877 -24.993 1.00 93.62 211 LEU A O 1
ATOM 1654 N N . ILE A 1 212 ? -6.070 -19.118 -23.782 1.00 92.56 212 ILE A N 1
ATOM 1655 C CA . ILE A 1 212 ? -4.876 -18.747 -24.563 1.00 92.56 212 ILE A CA 1
ATOM 1656 C C . ILE A 1 212 ? -4.624 -19.665 -25.765 1.00 92.56 212 ILE A C 1
ATOM 1658 O O . ILE A 1 212 ? -3.613 -19.493 -26.448 1.00 92.56 212 ILE A O 1
ATOM 1662 N N . SER A 1 213 ? -5.502 -20.641 -26.025 1.00 93.56 213 SER A N 1
ATOM 1663 C CA . SER A 1 213 ? -5.326 -21.561 -27.148 1.00 93.56 213 SER A CA 1
ATOM 1664 C C . SER A 1 213 ? -5.222 -20.797 -28.470 1.00 93.56 213 SER A C 1
ATOM 1666 O O . SER A 1 213 ? -6.047 -19.929 -28.779 1.00 93.56 213 SER A O 1
ATOM 1668 N N . GLN A 1 214 ? -4.217 -21.155 -29.274 1.00 91.69 214 GLN A N 1
ATOM 1669 C CA . GLN A 1 214 ? -4.007 -20.598 -30.614 1.00 91.69 214 GLN A CA 1
ATOM 1670 C C . GLN A 1 214 ? -5.088 -21.041 -31.609 1.00 91.69 214 GLN A C 1
ATOM 1672 O O . GLN A 1 214 ? -5.228 -20.433 -32.664 1.00 91.69 214 GLN A O 1
ATOM 1677 N N . SER A 1 215 ? -5.863 -22.077 -31.274 1.00 92.12 215 SER A N 1
ATOM 1678 C CA . SER A 1 215 ? -6.963 -22.566 -32.108 1.00 92.12 215 SER A CA 1
ATOM 1679 C C . SER A 1 215 ? -8.208 -21.677 -32.068 1.00 92.12 215 SER A C 1
ATOM 1681 O O . SER A 1 215 ? -9.093 -21.868 -32.894 1.00 92.12 215 SER A O 1
ATOM 1683 N N . LEU A 1 216 ? -8.310 -20.760 -31.097 1.00 93.12 216 LEU A N 1
ATOM 1684 C CA . LEU A 1 216 ? -9.464 -19.876 -30.949 1.00 93.12 216 LEU A CA 1
ATOM 1685 C C . LEU A 1 216 ? -9.240 -18.562 -31.694 1.00 93.12 216 LEU A C 1
ATOM 1687 O O . LEU A 1 216 ? -8.288 -17.821 -31.408 1.00 93.12 216 LEU A O 1
ATOM 1691 N N . ASP A 1 217 ? -10.173 -18.226 -32.582 1.00 93.12 217 ASP A N 1
ATOM 1692 C CA . ASP A 1 217 ? -10.280 -16.869 -33.103 1.00 93.12 217 ASP A CA 1
ATOM 1693 C C . ASP A 1 217 ? -10.809 -15.893 -32.031 1.00 93.12 217 ASP A C 1
ATOM 1695 O O . ASP A 1 217 ? -11.104 -16.257 -30.886 1.00 93.12 217 ASP A O 1
ATOM 1699 N N . ARG A 1 218 ? -10.885 -14.604 -32.378 1.00 90.31 218 ARG A N 1
ATOM 1700 C CA . ARG A 1 218 ? -11.344 -13.566 -31.448 1.00 90.31 218 ARG A CA 1
ATOM 1701 C C . ARG A 1 218 ? -12.790 -13.785 -30.990 1.00 90.31 218 ARG A C 1
ATOM 1703 O O . ARG A 1 218 ? -13.043 -13.687 -29.794 1.00 90.31 218 ARG A O 1
ATOM 1710 N N . GLY A 1 219 ? -13.711 -14.076 -31.907 1.00 93.50 219 GLY A N 1
ATOM 1711 C CA . GLY A 1 219 ? -15.130 -14.236 -31.584 1.00 93.50 219 GLY A CA 1
ATOM 1712 C C . GLY A 1 219 ? -15.383 -15.486 -30.744 1.00 93.50 219 GLY A C 1
ATOM 1713 O O . GLY A 1 219 ? -16.119 -15.438 -29.763 1.00 93.50 219 GLY A O 1
ATOM 1714 N N . GLN A 1 220 ? -14.697 -16.585 -31.061 1.00 95.00 220 GLN A N 1
ATOM 1715 C CA . GLN A 1 220 ? -14.730 -17.820 -30.279 1.00 95.00 220 GLN A CA 1
ATOM 1716 C C . GLN A 1 220 ? -14.185 -17.611 -28.861 1.00 95.00 220 GLN A C 1
ATOM 1718 O O . GLN A 1 220 ? -14.752 -18.130 -27.900 1.00 95.00 220 GLN A O 1
ATOM 1723 N N . ARG A 1 221 ? -13.111 -16.824 -28.708 1.00 94.69 221 ARG A N 1
ATOM 1724 C CA . ARG A 1 221 ? -12.553 -16.485 -27.391 1.00 94.69 221 ARG A CA 1
ATOM 1725 C C . ARG A 1 221 ? -13.509 -15.617 -26.572 1.00 94.69 221 ARG A C 1
ATOM 1727 O O . ARG A 1 221 ? -13.705 -15.898 -25.395 1.00 94.69 221 ARG A O 1
ATOM 1734 N N . GLU A 1 222 ? -14.121 -14.601 -27.179 1.00 94.56 222 GLU A N 1
ATOM 1735 C CA . GLU A 1 222 ? -15.129 -13.760 -26.516 1.00 94.56 222 GLU A CA 1
ATOM 1736 C C . GLU A 1 222 ? -16.354 -14.594 -26.086 1.00 94.56 222 GLU A C 1
ATOM 1738 O O . GLU A 1 222 ? -16.803 -14.485 -24.945 1.00 94.56 222 GLU A O 1
ATOM 1743 N N . ALA A 1 223 ? -16.839 -15.506 -26.939 1.00 94.56 223 ALA A N 1
ATOM 1744 C CA . ALA A 1 223 ? -17.934 -16.420 -26.605 1.00 94.56 223 ALA A CA 1
ATOM 1745 C C . ALA A 1 223 ? -17.585 -17.371 -25.444 1.00 94.56 223 ALA A C 1
ATOM 1747 O O . ALA A 1 223 ? -18.403 -17.568 -24.544 1.00 94.56 223 ALA A O 1
ATOM 1748 N N . LEU A 1 224 ? -16.363 -17.918 -25.427 1.00 96.00 224 LEU A N 1
ATOM 1749 C CA . LEU A 1 224 ? -15.872 -18.740 -24.320 1.00 96.00 224 LEU A CA 1
ATOM 1750 C C . LEU A 1 224 ? -15.827 -17.943 -23.010 1.00 96.00 224 LEU A C 1
ATOM 1752 O O . LEU A 1 224 ? -16.279 -18.441 -21.984 1.00 96.00 224 LEU A O 1
ATOM 1756 N N . ILE A 1 225 ? -15.338 -16.699 -23.038 1.00 93.88 225 ILE A N 1
ATOM 1757 C CA . ILE A 1 225 ? -15.332 -15.825 -21.855 1.00 93.88 225 ILE A CA 1
ATOM 1758 C C . ILE A 1 225 ? -16.757 -15.631 -21.324 1.00 93.88 225 ILE A C 1
ATOM 1760 O O . ILE A 1 225 ? -16.990 -15.819 -20.131 1.00 93.88 225 ILE A O 1
ATOM 1764 N N . HIS A 1 226 ? -17.723 -15.320 -22.192 1.00 92.06 226 HIS A N 1
ATOM 1765 C CA . HIS A 1 226 ? -19.121 -15.156 -21.784 1.00 92.06 226 HIS A CA 1
ATOM 1766 C C . HIS A 1 226 ? -19.714 -16.422 -21.154 1.00 92.06 226 HIS A C 1
ATOM 1768 O O . HIS A 1 226 ? -20.408 -16.327 -20.136 1.00 92.06 226 HIS A O 1
ATOM 1774 N N . ALA A 1 227 ? -19.428 -17.592 -21.731 1.00 93.06 227 ALA A N 1
ATOM 1775 C CA . ALA A 1 227 ? -19.859 -18.877 -21.191 1.00 93.06 227 ALA A CA 1
ATOM 1776 C C . ALA A 1 227 ? -19.273 -19.120 -19.792 1.00 93.06 227 ALA A C 1
ATOM 1778 O O . ALA A 1 227 ? -20.032 -19.382 -18.862 1.00 93.06 227 ALA A O 1
ATOM 1779 N N . LEU A 1 228 ? -17.959 -18.931 -19.617 1.00 91.12 228 LEU A N 1
ATOM 1780 C CA . LEU A 1 228 ? -17.278 -19.109 -18.330 1.00 91.12 228 LEU A CA 1
ATOM 1781 C C . LEU A 1 228 ? -17.799 -18.150 -17.256 1.00 91.12 228 LEU A C 1
ATOM 1783 O O . LEU A 1 228 ? -18.026 -18.555 -16.120 1.00 91.12 228 LEU A O 1
ATOM 1787 N N . VAL A 1 229 ? -18.006 -16.875 -17.598 1.00 82.50 229 VAL A N 1
ATOM 1788 C CA . VAL A 1 229 ? -18.513 -15.866 -16.652 1.00 82.50 229 VAL A CA 1
ATOM 1789 C C . VAL A 1 229 ? -19.946 -16.188 -16.222 1.00 82.50 229 VAL A C 1
ATOM 1791 O O . VAL A 1 229 ? -20.293 -16.043 -15.047 1.00 82.50 229 VAL A O 1
ATOM 1794 N N . THR A 1 230 ? -20.776 -16.660 -17.154 1.00 81.31 230 THR A N 1
ATOM 1795 C CA . THR A 1 230 ? -22.159 -17.056 -16.868 1.00 81.31 230 THR A CA 1
ATOM 1796 C C . THR A 1 230 ? -22.194 -18.319 -16.011 1.00 81.31 230 THR A C 1
ATOM 1798 O O . THR A 1 230 ? -22.830 -18.312 -14.960 1.00 81.31 230 THR A O 1
ATOM 1801 N N . GLU A 1 231 ? -21.448 -19.360 -16.389 1.00 84.94 231 GLU A N 1
ATOM 1802 C CA . GLU A 1 231 ? -21.329 -20.600 -15.617 1.00 84.94 231 GLU A CA 1
ATOM 1803 C C . GLU A 1 231 ? -20.813 -20.328 -14.202 1.00 84.94 231 GLU A C 1
ATOM 1805 O O . GLU A 1 231 ? -21.380 -20.831 -13.236 1.00 84.94 231 GLU A O 1
ATOM 1810 N N . HIS A 1 232 ? -19.791 -19.482 -14.053 1.00 76.44 232 HIS A N 1
ATOM 1811 C CA . HIS A 1 232 ? -19.265 -19.110 -12.744 1.00 76.44 232 HIS A CA 1
ATOM 1812 C C . HIS A 1 232 ? -20.304 -18.368 -11.893 1.00 76.44 232 HIS A C 1
ATOM 1814 O O . HIS A 1 232 ? -20.428 -18.640 -10.700 1.00 76.44 232 HIS A O 1
ATOM 1820 N N . SER A 1 233 ? -21.095 -17.482 -12.503 1.00 67.44 233 SER A N 1
ATOM 1821 C CA . SER A 1 233 ? -22.174 -16.764 -11.812 1.00 67.44 233 SER A CA 1
ATOM 1822 C C . SER A 1 233 ? -23.279 -17.717 -11.338 1.00 67.44 233 SER A C 1
ATOM 1824 O O . SER A 1 233 ? -23.745 -17.608 -10.204 1.00 67.44 233 SER A O 1
ATOM 1826 N N . THR A 1 234 ? -23.661 -18.692 -12.168 1.00 68.38 234 THR A N 1
ATOM 1827 C CA . THR A 1 234 ? -24.648 -19.730 -11.824 1.00 68.38 234 THR A CA 1
ATOM 1828 C C . THR A 1 234 ? -24.103 -20.718 -10.786 1.00 68.38 234 THR A C 1
ATOM 1830 O O . THR A 1 234 ? -24.797 -21.077 -9.837 1.00 68.38 234 THR A O 1
ATOM 1833 N N . SER A 1 235 ? -22.836 -21.117 -10.915 1.00 64.94 235 SER A N 1
ATOM 1834 C CA . SER A 1 235 ? -22.143 -22.005 -9.980 1.00 64.94 235 SER A CA 1
ATOM 1835 C C . SER A 1 235 ? -22.003 -21.361 -8.605 1.00 64.94 235 SER A C 1
ATOM 1837 O O . SER A 1 235 ? -22.314 -22.009 -7.612 1.00 64.94 235 SER A O 1
ATOM 1839 N N . MET A 1 236 ? -21.648 -20.076 -8.524 1.00 56.06 236 MET A N 1
ATOM 1840 C CA . MET A 1 236 ? -21.602 -19.326 -7.262 1.00 56.06 236 MET A CA 1
ATOM 1841 C C . MET A 1 236 ? -22.973 -19.238 -6.585 1.00 56.06 236 MET A C 1
ATOM 1843 O O . MET A 1 236 ? -23.061 -19.417 -5.374 1.00 56.06 236 MET A O 1
ATOM 1847 N N . GLN A 1 237 ? -24.054 -19.062 -7.352 1.00 51.06 237 GLN A N 1
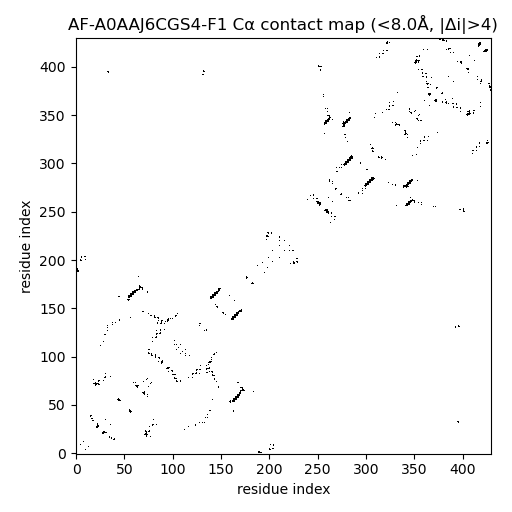ATOM 1848 C CA . GLN A 1 237 ? -25.419 -19.130 -6.812 1.00 51.06 237 GLN A CA 1
ATOM 1849 C C . GLN A 1 237 ? -25.776 -20.532 -6.287 1.00 51.06 237 GLN A C 1
ATOM 1851 O O . GLN A 1 237 ? -26.541 -20.651 -5.335 1.00 51.06 237 GLN A O 1
ATOM 1856 N N . SER A 1 238 ? -25.209 -21.595 -6.868 1.00 45.25 238 SER A N 1
ATOM 1857 C CA . SER A 1 238 ? -25.446 -22.980 -6.436 1.00 45.25 238 SER A CA 1
ATOM 1858 C C . SER A 1 238 ? -24.530 -23.455 -5.292 1.00 45.25 238 SER A C 1
ATOM 1860 O O . SER A 1 238 ? -24.995 -24.175 -4.412 1.00 45.25 238 SER A O 1
ATOM 1862 N N . ARG A 1 239 ? -23.257 -23.024 -5.255 1.00 44.16 239 ARG A N 1
ATOM 1863 C CA . ARG A 1 239 ? -22.262 -23.303 -4.199 1.00 44.16 239 ARG A CA 1
ATOM 1864 C C . ARG A 1 239 ? -22.497 -22.499 -2.931 1.00 44.16 239 ARG A C 1
ATOM 1866 O O . ARG A 1 239 ? -22.093 -22.958 -1.872 1.00 44.16 239 ARG A O 1
ATOM 1873 N N . ALA A 1 240 ? -23.204 -21.373 -3.010 1.00 45.81 240 ALA A N 1
ATOM 1874 C CA . ALA A 1 240 ? -23.743 -20.714 -1.824 1.00 45.81 240 ALA A CA 1
ATOM 1875 C C . ALA A 1 240 ? -24.603 -21.666 -0.962 1.00 45.81 240 ALA A C 1
ATOM 1877 O O . ALA A 1 240 ? -24.760 -21.412 0.223 1.00 45.81 240 ALA A O 1
ATOM 1878 N N . ASN A 1 241 ? -25.078 -22.788 -1.524 1.00 43.12 241 ASN A N 1
ATOM 1879 C CA . ASN A 1 241 ? -25.823 -23.829 -0.811 1.00 43.12 241 ASN A CA 1
ATOM 1880 C C . ASN A 1 241 ? -24.953 -25.011 -0.317 1.00 43.12 241 ASN A C 1
ATOM 1882 O O . ASN A 1 241 ? -25.500 -25.970 0.224 1.00 43.12 241 ASN A O 1
ATOM 1886 N N . ALA A 1 242 ? -23.627 -25.004 -0.524 1.00 41.25 242 ALA A N 1
ATOM 1887 C CA . ALA A 1 242 ? -22.734 -26.120 -0.189 1.00 41.25 242 ALA A CA 1
ATOM 1888 C C . ALA A 1 242 ? -21.499 -25.642 0.599 1.00 41.25 242 ALA A C 1
ATOM 1890 O O . ALA A 1 242 ? -20.519 -25.140 0.056 1.00 41.25 242 ALA A O 1
ATOM 1891 N N . ALA A 1 243 ? -21.594 -25.820 1.911 1.00 47.44 243 ALA A N 1
ATOM 1892 C CA . ALA A 1 243 ? -20.631 -25.496 2.951 1.00 47.44 243 ALA A CA 1
ATOM 1893 C C . ALA A 1 243 ? -19.299 -26.267 2.862 1.00 47.44 243 ALA A C 1
ATOM 1895 O O . ALA A 1 243 ? -19.335 -27.482 2.990 1.00 47.44 243 ALA A O 1
ATOM 1896 N N . ASP A 1 244 ? -18.155 -25.567 2.781 1.00 40.53 244 ASP A N 1
ATOM 1897 C CA . ASP A 1 244 ? -16.875 -25.963 3.419 1.00 40.53 244 ASP A CA 1
ATOM 1898 C C . ASP A 1 244 ? -15.733 -24.968 3.106 1.00 40.53 244 ASP A C 1
ATOM 1900 O O . ASP A 1 244 ? -15.002 -25.136 2.138 1.00 40.53 244 ASP A O 1
ATOM 1904 N N . ASP A 1 245 ? -15.612 -23.887 3.889 1.00 46.91 245 ASP A N 1
ATOM 1905 C CA . ASP A 1 245 ? -14.367 -23.450 4.561 1.00 46.91 245 ASP A CA 1
ATOM 1906 C C . ASP A 1 245 ? -14.643 -22.137 5.331 1.00 46.91 245 ASP A C 1
ATOM 1908 O O . ASP A 1 245 ? -14.628 -21.027 4.799 1.00 46.91 245 ASP A O 1
ATOM 1912 N N . PHE A 1 246 ? -15.022 -22.281 6.602 1.00 51.97 246 PHE A N 1
ATOM 1913 C CA . PHE A 1 246 ? -15.667 -21.228 7.399 1.00 51.97 246 PHE A CA 1
ATOM 1914 C C . PHE A 1 246 ? -14.683 -20.273 8.099 1.00 51.97 246 PHE A C 1
ATOM 1916 O O . PHE A 1 246 ? -15.012 -19.118 8.367 1.00 51.97 246 PHE A O 1
ATOM 1923 N N . ALA A 1 247 ? -13.481 -20.750 8.435 1.00 50.62 247 ALA A N 1
ATOM 1924 C CA . ALA A 1 247 ? -12.555 -20.035 9.318 1.00 50.62 247 ALA A CA 1
ATOM 1925 C C . ALA A 1 247 ? -11.519 -19.179 8.570 1.00 50.62 247 ALA A C 1
ATOM 1927 O O . ALA A 1 247 ? -11.014 -18.207 9.129 1.00 50.62 247 ALA A O 1
ATOM 1928 N N . SER A 1 248 ? -11.220 -19.506 7.313 1.00 56.12 248 SER A N 1
ATOM 1929 C CA . SER A 1 248 ? -10.186 -18.847 6.503 1.00 56.12 248 SER A CA 1
ATOM 1930 C C . SER A 1 248 ? -10.606 -17.478 5.946 1.00 56.12 248 SER A C 1
ATOM 1932 O O . SER A 1 248 ? -9.748 -16.672 5.590 1.00 56.12 248 SER A O 1
ATOM 1934 N N . ASN A 1 249 ? -11.909 -17.172 5.930 1.00 74.19 249 ASN A N 1
ATOM 1935 C CA . ASN A 1 249 ? -12.466 -15.971 5.290 1.00 74.19 249 ASN A CA 1
ATOM 1936 C C . ASN A 1 249 ? -12.894 -14.852 6.264 1.00 74.19 249 ASN A C 1
ATOM 1938 O O . ASN A 1 249 ? -13.430 -13.826 5.835 1.00 74.19 249 ASN A O 1
ATOM 1942 N N . ILE A 1 250 ? -12.664 -15.023 7.572 1.00 85.81 250 ILE A N 1
ATOM 1943 C CA . ILE A 1 250 ? -12.949 -14.013 8.604 1.00 85.81 250 ILE A CA 1
ATOM 1944 C C . ILE A 1 250 ? -11.642 -13.328 9.011 1.00 85.81 250 ILE A C 1
ATOM 1946 O O . ILE A 1 250 ? -10.745 -13.957 9.569 1.00 85.81 250 ILE A O 1
ATOM 1950 N N . ILE A 1 251 ? -11.547 -12.018 8.787 1.00 87.06 251 ILE A N 1
ATOM 1951 C CA . ILE A 1 251 ? -10.342 -11.236 9.084 1.00 87.06 251 ILE A CA 1
ATOM 1952 C C . ILE A 1 251 ? -10.513 -10.539 10.436 1.00 87.06 251 ILE A C 1
ATOM 1954 O O . ILE A 1 251 ? -11.261 -9.568 10.551 1.00 87.06 251 ILE A O 1
ATOM 1958 N N . TRP A 1 252 ? -9.802 -11.009 11.460 1.00 88.56 252 TRP A N 1
ATOM 1959 C CA . TRP A 1 252 ? -9.792 -10.399 12.794 1.00 88.56 252 TRP A CA 1
ATOM 1960 C C . TRP A 1 252 ? -8.850 -9.198 12.868 1.00 88.56 252 TRP A C 1
ATOM 1962 O O . TRP A 1 252 ? -7.693 -9.277 12.461 1.00 88.56 252 TRP A O 1
ATOM 1972 N N . ILE A 1 253 ? -9.314 -8.090 13.446 1.00 87.81 253 ILE A N 1
ATOM 1973 C CA . ILE A 1 253 ? -8.504 -6.879 13.599 1.00 87.81 253 ILE A CA 1
ATOM 1974 C C . ILE A 1 253 ? -7.788 -6.911 14.949 1.00 87.81 253 ILE A C 1
ATOM 1976 O O . ILE A 1 253 ? -8.297 -6.423 15.962 1.00 87.81 253 ILE A O 1
ATOM 1980 N N . GLY A 1 254 ? -6.591 -7.497 14.969 1.00 80.38 254 GLY A N 1
ATOM 1981 C CA . GLY A 1 254 ? -5.786 -7.639 16.185 1.00 80.38 254 GLY A CA 1
ATOM 1982 C C . GLY A 1 254 ? -6.575 -8.287 17.330 1.00 80.38 254 GLY A C 1
ATOM 1983 O O . GLY A 1 254 ? -7.311 -9.248 17.129 1.00 80.38 254 GLY A O 1
ATOM 1984 N N . THR A 1 255 ? -6.464 -7.728 18.535 1.00 81.50 255 THR A N 1
ATOM 1985 C CA . THR A 1 255 ? -7.162 -8.201 19.747 1.00 81.50 255 THR A CA 1
ATOM 1986 C C . THR A 1 255 ? -8.473 -7.452 20.029 1.00 81.50 255 THR A C 1
ATOM 1988 O O . THR A 1 255 ? -9.045 -7.568 21.111 1.00 81.50 255 THR A O 1
ATOM 1991 N N . THR A 1 256 ? -8.984 -6.681 19.060 1.00 86.38 256 THR A N 1
ATOM 1992 C CA . THR A 1 256 ? -10.121 -5.753 19.255 1.00 86.38 256 THR A CA 1
ATOM 1993 C C . THR A 1 256 ? -11.479 -6.438 19.344 1.00 86.38 256 THR A C 1
ATOM 1995 O O . THR A 1 256 ? -12.467 -5.790 19.684 1.00 86.38 256 THR A O 1
ATOM 1998 N N . ARG A 1 257 ? -11.530 -7.744 19.043 1.00 90.31 257 ARG A N 1
ATOM 1999 C CA . ARG A 1 257 ? -12.755 -8.556 18.913 1.00 90.31 257 ARG A CA 1
ATOM 2000 C C . ARG A 1 257 ? -13.677 -8.116 17.771 1.00 90.31 257 ARG A C 1
ATOM 2002 O O . ARG A 1 257 ? -14.805 -8.595 17.671 1.00 90.31 257 ARG A O 1
ATOM 2009 N N . ILE A 1 258 ? -13.185 -7.245 16.893 1.00 92.88 258 ILE A N 1
ATOM 2010 C CA . ILE A 1 258 ? -13.841 -6.853 15.651 1.00 92.88 258 ILE A CA 1
ATOM 2011 C C . ILE A 1 258 ? -13.242 -7.685 14.521 1.00 92.88 258 ILE A C 1
ATOM 2013 O O . ILE A 1 258 ? -12.019 -7.779 14.390 1.00 92.88 258 ILE A O 1
ATOM 2017 N N . ALA A 1 259 ? -14.105 -8.253 13.691 1.00 92.31 259 ALA A N 1
ATOM 2018 C CA . ALA A 1 259 ? -13.732 -8.927 12.462 1.00 92.31 259 ALA A CA 1
ATOM 2019 C C . ALA A 1 259 ? -14.447 -8.312 11.256 1.00 92.31 259 ALA A C 1
ATOM 2021 O O . ALA A 1 259 ? -15.531 -7.735 11.382 1.00 92.31 259 ALA A O 1
ATOM 2022 N N . VAL A 1 260 ? -13.848 -8.462 10.078 1.00 92.06 260 VAL A N 1
ATOM 2023 C CA . VAL A 1 260 ? -14.455 -8.112 8.790 1.00 92.06 260 VAL A CA 1
ATOM 2024 C C . VAL A 1 260 ? -14.505 -9.330 7.875 1.00 92.06 260 VAL A C 1
ATOM 2026 O O . VAL A 1 260 ? -13.592 -10.155 7.886 1.00 92.06 260 VAL A O 1
ATOM 2029 N N . ALA A 1 261 ? -15.569 -9.446 7.083 1.00 88.69 261 ALA A N 1
ATOM 2030 C CA . ALA A 1 261 ? -15.727 -10.525 6.108 1.00 88.69 261 ALA A CA 1
ATOM 2031 C C . ALA A 1 261 ? -16.643 -10.111 4.943 1.00 88.69 261 ALA A C 1
ATOM 2033 O O . ALA A 1 261 ? -17.202 -9.006 4.923 1.00 88.69 261 ALA A O 1
ATOM 2034 N N . SER A 1 262 ? -16.801 -10.995 3.958 1.00 84.69 262 SER A N 1
ATOM 2035 C CA . SER A 1 262 ? -17.801 -10.830 2.900 1.00 84.69 262 SER A CA 1
ATOM 2036 C C . SER A 1 262 ? -19.217 -11.114 3.424 1.00 84.69 262 SER A C 1
ATOM 2038 O O . SER A 1 262 ? -19.401 -11.690 4.499 1.00 84.69 262 SER A O 1
ATOM 2040 N N . LEU A 1 263 ? -20.249 -10.708 2.674 1.00 81.88 263 LEU A N 1
ATOM 2041 C CA . LEU A 1 263 ? -21.637 -11.076 3.003 1.00 81.88 263 LEU A CA 1
ATOM 2042 C C . LEU A 1 263 ? -21.870 -12.589 2.940 1.00 81.88 263 LEU A C 1
ATOM 2044 O O . LEU A 1 263 ? -22.637 -13.104 3.744 1.00 81.88 263 LEU A O 1
ATOM 2048 N N . GLN A 1 264 ? -21.188 -13.285 2.028 1.00 76.88 264 GLN A N 1
ATOM 2049 C CA . GLN A 1 264 ? -21.297 -14.735 1.883 1.00 76.88 264 GLN A CA 1
ATOM 2050 C C . GLN A 1 264 ? -20.932 -15.446 3.191 1.00 76.88 264 GLN A C 1
ATOM 2052 O O . GLN A 1 264 ? -21.705 -16.254 3.697 1.00 76.88 264 GLN A O 1
ATOM 2057 N N . VAL A 1 265 ? -19.814 -15.043 3.801 1.00 78.81 265 VAL A N 1
ATOM 2058 C CA . VAL A 1 265 ? -19.373 -15.580 5.094 1.00 78.81 265 VAL A CA 1
ATOM 2059 C C . VAL A 1 265 ? -20.423 -15.342 6.177 1.00 78.81 265 VAL A C 1
ATOM 2061 O O . VAL A 1 265 ? -20.710 -16.239 6.960 1.00 78.81 265 VAL A O 1
ATOM 2064 N N . ALA A 1 266 ? -21.042 -14.158 6.221 1.00 79.31 266 ALA A N 1
ATOM 2065 C CA . ALA A 1 266 ? -22.097 -13.886 7.195 1.00 79.31 266 ALA A CA 1
ATOM 2066 C C . ALA A 1 266 ? -23.320 -14.797 7.027 1.00 79.31 266 ALA A C 1
ATOM 2068 O O . ALA A 1 266 ? -23.879 -15.237 8.029 1.00 79.31 266 ALA A O 1
ATOM 2069 N N . TYR A 1 267 ? -23.739 -15.091 5.795 1.00 77.38 267 TYR A N 1
ATOM 2070 C CA . TYR A 1 267 ? -24.865 -15.997 5.566 1.00 77.38 267 TYR A CA 1
ATOM 2071 C C . TYR A 1 267 ? -24.543 -17.420 6.025 1.00 77.38 267 TYR A C 1
ATOM 2073 O O . TYR A 1 267 ? -25.338 -18.013 6.749 1.00 77.38 267 TYR A O 1
ATOM 2081 N N . GLU A 1 268 ? -23.336 -17.906 5.742 1.00 74.75 268 GLU A N 1
ATOM 2082 C CA . GLU A 1 268 ? -22.877 -19.212 6.223 1.00 74.75 268 GLU A CA 1
ATOM 2083 C C . GLU A 1 268 ? -22.814 -19.291 7.758 1.00 74.75 268 GLU A C 1
ATOM 2085 O O . GLU A 1 268 ? -23.149 -20.327 8.336 1.00 74.75 268 GLU A O 1
ATOM 2090 N N . VAL A 1 269 ? -22.424 -18.199 8.437 1.00 74.31 269 VAL A N 1
ATOM 2091 C CA . VAL A 1 269 ? -22.444 -18.093 9.913 1.00 74.31 269 VAL A CA 1
ATOM 2092 C C . VAL A 1 269 ? -23.863 -18.255 10.450 1.00 74.31 269 VAL A C 1
ATOM 2094 O O . VAL A 1 269 ? -24.069 -18.954 11.445 1.00 74.31 269 VAL A O 1
ATOM 2097 N N . CYS A 1 270 ? -24.837 -17.609 9.809 1.00 71.19 270 CYS A N 1
ATOM 2098 C CA . CYS A 1 270 ? -26.234 -17.691 10.216 1.00 71.19 270 CYS A CA 1
ATOM 2099 C C . CYS A 1 270 ? -26.824 -19.088 9.973 1.00 71.19 270 CYS A C 1
ATOM 2101 O O . CYS A 1 270 ? -27.538 -19.592 10.834 1.00 71.19 270 CYS A O 1
ATOM 2103 N N . GLU A 1 271 ? -26.514 -19.724 8.842 1.00 69.25 271 GLU A N 1
ATOM 2104 C CA . GLU A 1 271 ? -27.072 -21.031 8.472 1.00 69.25 271 GLU A CA 1
ATOM 2105 C C . GLU A 1 271 ? -26.517 -22.190 9.307 1.00 69.25 271 GLU A C 1
ATOM 2107 O O . GLU A 1 271 ? -27.264 -23.080 9.708 1.00 69.25 271 GLU A O 1
ATOM 2112 N N . LYS A 1 272 ? -25.213 -22.181 9.615 1.00 66.50 272 LYS A N 1
ATOM 2113 C CA . LYS A 1 272 ? -24.558 -23.277 10.354 1.00 66.50 272 LYS A CA 1
ATOM 2114 C C . LYS A 1 272 ? -24.822 -23.254 11.862 1.00 66.50 272 LYS A C 1
ATOM 2116 O O . LYS A 1 272 ? -24.417 -24.182 12.558 1.00 66.50 272 LYS A O 1
ATOM 2121 N N . ASN A 1 273 ? -25.468 -22.206 12.381 1.00 63.69 273 ASN A N 1
ATOM 2122 C CA . ASN A 1 273 ? -25.737 -21.991 13.809 1.00 63.69 273 ASN A CA 1
ATOM 2123 C C . ASN A 1 273 ? -24.478 -22.077 14.710 1.00 63.69 273 ASN A C 1
ATOM 2125 O O . ASN A 1 273 ? -24.561 -22.303 15.915 1.00 63.69 273 ASN A O 1
ATOM 2129 N N . THR A 1 274 ? -23.292 -21.874 14.130 1.00 64.75 274 THR A N 1
ATOM 2130 C CA . THR A 1 274 ? -21.983 -21.861 14.805 1.00 64.75 274 THR A CA 1
ATOM 2131 C C . THR A 1 274 ? -21.571 -20.453 15.228 1.00 64.75 274 THR A C 1
ATOM 2133 O O . THR A 1 274 ? -20.389 -20.192 15.441 1.00 64.75 274 THR A O 1
ATOM 2136 N N . ASN A 1 275 ? -22.530 -19.527 15.311 1.00 71.69 275 ASN A N 1
ATOM 2137 C CA . ASN A 1 275 ? -22.278 -18.096 15.364 1.00 71.69 275 ASN A CA 1
ATOM 2138 C C . ASN A 1 275 ? -21.476 -17.680 16.612 1.00 71.69 275 ASN A C 1
ATOM 2140 O O . ASN A 1 275 ? -22.024 -17.678 17.717 1.00 71.69 275 ASN A O 1
ATOM 2144 N N . PRO A 1 276 ? -20.194 -17.287 16.457 1.00 79.06 276 PRO A N 1
ATOM 2145 C CA . PRO A 1 276 ? -19.375 -16.848 17.576 1.00 79.06 276 PRO A CA 1
ATOM 2146 C C . PRO A 1 276 ? -19.542 -15.349 17.868 1.00 79.06 276 PRO A C 1
ATOM 2148 O O . PRO A 1 276 ? -18.821 -14.829 18.718 1.00 79.06 276 PRO A O 1
ATOM 2151 N N . PHE A 1 277 ? -20.395 -14.634 17.127 1.00 86.25 277 PHE A N 1
ATOM 2152 C CA . PHE A 1 277 ? -20.552 -13.186 17.203 1.00 86.25 277 PHE A CA 1
ATOM 2153 C C . PHE A 1 277 ? -21.783 -12.803 18.016 1.00 86.25 277 PHE A C 1
ATOM 2155 O O . PHE A 1 277 ? -22.853 -13.393 17.884 1.00 86.25 277 PHE A O 1
ATOM 2162 N N . LYS A 1 278 ? -21.642 -11.748 18.820 1.00 87.94 278 LYS A N 1
ATOM 2163 C CA . LYS A 1 278 ? -22.767 -11.119 19.515 1.00 87.94 278 LYS A CA 1
ATOM 2164 C C . LYS A 1 278 ? -23.522 -10.153 18.609 1.00 87.94 278 LYS A C 1
ATOM 2166 O O . LYS A 1 278 ? -24.728 -9.964 18.770 1.00 87.94 278 LYS A O 1
ATOM 2171 N N . LEU A 1 279 ? -22.803 -9.533 17.673 1.00 90.94 279 LEU A N 1
ATOM 2172 C CA . LEU A 1 279 ? -23.333 -8.555 16.733 1.00 90.94 279 LEU A CA 1
ATOM 2173 C C . LEU A 1 279 ? -22.761 -8.782 15.335 1.00 90.94 279 LEU A C 1
ATOM 2175 O O . LEU A 1 279 ? -21.546 -8.868 15.159 1.00 90.94 279 LEU A O 1
ATOM 2179 N N . MET A 1 280 ? -23.640 -8.792 14.339 1.00 91.56 280 MET A N 1
ATOM 2180 C CA . MET A 1 280 ? -23.285 -8.811 12.924 1.00 91.56 280 MET A CA 1
ATOM 2181 C C . MET A 1 280 ? -23.890 -7.591 12.227 1.00 91.56 280 MET A C 1
ATOM 2183 O O . MET A 1 280 ? -25.101 -7.383 12.268 1.00 91.56 280 MET A O 1
ATOM 2187 N N . ILE A 1 281 ? -23.057 -6.789 11.565 1.00 92.81 281 ILE A N 1
ATOM 2188 C CA . ILE A 1 281 ? -23.483 -5.657 10.734 1.00 92.81 281 ILE A CA 1
ATOM 2189 C C . ILE A 1 281 ? -23.321 -6.044 9.266 1.00 92.81 281 ILE A C 1
ATOM 2191 O O . ILE A 1 281 ? -22.205 -6.263 8.803 1.00 92.81 281 ILE A O 1
ATOM 2195 N N . LEU A 1 282 ? -24.421 -6.100 8.521 1.00 91.19 282 LEU A N 1
ATOM 2196 C CA . LEU A 1 282 ? -24.451 -6.537 7.126 1.00 91.19 282 LEU A CA 1
ATOM 2197 C C . LEU A 1 282 ? -24.750 -5.348 6.206 1.00 91.19 282 LEU A C 1
ATOM 2199 O O . LEU A 1 282 ? -25.897 -4.924 6.089 1.00 91.19 282 LEU A O 1
ATOM 2203 N N . ALA A 1 283 ? -23.735 -4.807 5.532 1.00 88.62 283 ALA A N 1
ATOM 2204 C CA . ALA A 1 283 ? -23.905 -3.789 4.496 1.00 88.62 283 ALA A CA 1
ATOM 2205 C C . ALA A 1 283 ? -24.300 -4.450 3.165 1.00 88.62 283 ALA A C 1
ATOM 2207 O O . ALA A 1 283 ? -23.451 -4.923 2.405 1.00 88.62 283 ALA A O 1
ATOM 2208 N N . THR A 1 284 ? -25.607 -4.492 2.915 1.00 80.50 284 THR A N 1
ATOM 2209 C CA . THR A 1 284 ? -26.258 -5.197 1.801 1.00 80.50 284 THR A CA 1
ATOM 2210 C C . THR A 1 284 ? -26.801 -4.225 0.752 1.00 80.50 284 THR A C 1
ATOM 2212 O O . THR A 1 284 ? -27.157 -3.091 1.073 1.00 80.50 284 THR A O 1
ATOM 2215 N N . HIS A 1 285 ? -26.895 -4.668 -0.504 1.00 68.62 285 HIS A N 1
ATOM 2216 C CA . HIS A 1 285 ? -27.686 -3.964 -1.518 1.00 68.62 285 HIS A CA 1
ATOM 2217 C C . HIS A 1 285 ? -29.181 -4.166 -1.212 1.00 68.62 285 HIS A C 1
ATOM 2219 O O . HIS A 1 285 ? -29.535 -5.236 -0.714 1.00 68.62 285 HIS A O 1
ATOM 2225 N N . PRO A 1 286 ? -30.072 -3.211 -1.530 1.00 53.56 286 PRO A N 1
ATOM 2226 C CA . PRO A 1 286 ? -31.500 -3.490 -1.478 1.00 53.56 286 PRO A CA 1
ATOM 2227 C C . PRO A 1 286 ? -31.803 -4.554 -2.535 1.00 53.56 286 PRO A C 1
ATOM 2229 O O . PRO A 1 286 ? -31.727 -4.274 -3.731 1.00 53.56 286 PRO A O 1
ATOM 2232 N N . LEU A 1 287 ? -32.063 -5.788 -2.116 1.00 52.44 287 LEU A N 1
ATOM 2233 C CA . LEU A 1 287 ? -32.569 -6.835 -2.993 1.00 52.44 287 LEU A CA 1
ATOM 2234 C C . LEU A 1 287 ? -33.992 -7.178 -2.569 1.00 52.44 287 LEU A C 1
ATOM 2236 O O . LEU A 1 287 ? -34.291 -7.370 -1.391 1.00 52.44 287 LEU A O 1
ATOM 2240 N N . SER A 1 288 ? -34.852 -7.166 -3.580 1.00 42.28 288 SER A N 1
ATOM 2241 C CA . SER A 1 288 ? -36.152 -7.812 -3.620 1.00 42.28 288 SER A CA 1
ATOM 2242 C C . SER A 1 288 ? -36.026 -9.289 -3.237 1.00 42.28 288 SER A C 1
ATOM 2244 O O . SER A 1 288 ? -35.103 -9.958 -3.691 1.00 42.28 288 SER A O 1
ATOM 2246 N N . ASP A 1 289 ? -37.006 -9.752 -2.466 1.00 37.59 289 ASP A N 1
ATOM 2247 C CA . ASP A 1 289 ? -37.329 -11.143 -2.131 1.00 37.59 289 ASP A CA 1
ATOM 2248 C C . ASP A 1 289 ? -36.540 -11.833 -1.002 1.00 37.59 289 ASP A C 1
ATOM 2250 O O . ASP A 1 289 ? -35.463 -12.383 -1.176 1.00 37.59 289 ASP A O 1
ATOM 2254 N N . ASN A 1 290 ? -37.160 -11.813 0.187 1.00 42.38 290 ASN A N 1
ATOM 2255 C CA . ASN A 1 290 ? -37.616 -12.937 1.032 1.00 42.38 290 ASN A CA 1
ATOM 2256 C C . ASN A 1 290 ? -36.779 -14.224 1.246 1.00 42.38 290 ASN A C 1
ATOM 2258 O O . ASN A 1 290 ? -37.230 -15.071 2.012 1.00 42.38 290 ASN A O 1
ATOM 2262 N N . THR A 1 291 ? -35.588 -14.410 0.678 1.00 44.72 291 THR A N 1
ATOM 2263 C CA . THR A 1 291 ? -34.811 -15.664 0.815 1.00 44.72 291 THR A CA 1
ATOM 2264 C C . THR A 1 291 ? -33.659 -15.575 1.813 1.00 44.72 291 THR A C 1
ATOM 2266 O O . THR A 1 291 ? -32.638 -16.234 1.639 1.00 44.72 291 THR A O 1
ATOM 2269 N N . HIS A 1 292 ? -33.778 -14.759 2.861 1.00 52.09 292 HIS A N 1
ATOM 2270 C CA . HIS A 1 292 ? -32.710 -14.624 3.852 1.00 52.09 292 HIS A CA 1
ATOM 2271 C C . HIS A 1 292 ? -33.194 -14.971 5.258 1.00 52.09 292 HIS A C 1
ATOM 2273 O O . HIS A 1 292 ? -34.295 -14.557 5.630 1.00 52.09 292 HIS A O 1
ATOM 2279 N N . PRO A 1 293 ? -32.381 -15.708 6.043 1.00 46.56 293 PRO A N 1
ATOM 2280 C CA . PRO A 1 293 ? -32.785 -16.220 7.343 1.00 46.56 293 PRO A CA 1
ATOM 2281 C C . PRO A 1 293 ? -33.273 -15.074 8.231 1.00 46.56 293 PRO A C 1
ATOM 2283 O O . PRO A 1 293 ? -32.576 -14.067 8.429 1.00 46.56 293 PRO A O 1
ATOM 2286 N N . GLN A 1 294 ? -34.506 -15.214 8.725 1.00 50.94 294 GLN A N 1
ATOM 2287 C CA . GLN A 1 294 ? -35.053 -14.351 9.767 1.00 50.94 294 GLN A CA 1
ATOM 2288 C C . GLN A 1 294 ? -34.165 -14.425 11.021 1.00 50.94 294 GLN A C 1
ATOM 2290 O O . GLN A 1 294 ? -33.257 -15.249 11.097 1.00 50.94 294 GLN A O 1
ATOM 2295 N N . ASN A 1 295 ? -34.376 -13.507 11.966 1.00 47.81 295 ASN A N 1
ATOM 2296 C CA . ASN A 1 295 ? -33.575 -13.280 13.179 1.00 47.81 295 ASN A CA 1
ATOM 2297 C C . ASN A 1 295 ? -33.558 -14.462 14.189 1.00 47.81 295 ASN A C 1
ATOM 2299 O O . ASN A 1 295 ? -33.606 -14.237 15.394 1.00 47.81 295 ASN A O 1
ATOM 2303 N N . ASP A 1 296 ? -33.448 -15.706 13.732 1.00 46.97 296 ASP A N 1
ATOM 2304 C CA . ASP A 1 296 ? -33.564 -16.926 14.532 1.00 46.97 296 ASP A CA 1
ATOM 2305 C C . ASP A 1 296 ? -32.196 -17.555 14.844 1.00 46.97 296 ASP A C 1
ATOM 2307 O O . ASP A 1 296 ? -32.014 -18.767 14.794 1.00 46.97 296 ASP A O 1
ATOM 2311 N N . THR A 1 297 ? -31.211 -16.734 15.221 1.00 52.97 297 THR A N 1
ATOM 2312 C CA . THR A 1 297 ? -30.109 -17.227 16.066 1.00 52.97 297 THR A CA 1
ATOM 2313 C C . THR A 1 297 ? -30.250 -16.550 17.421 1.00 52.97 297 THR A C 1
ATOM 2315 O O . THR A 1 297 ? -30.011 -15.354 17.560 1.00 52.97 297 THR A O 1
ATOM 2318 N N . SER A 1 298 ? -30.693 -17.308 18.427 1.00 56.34 298 SER A N 1
ATOM 2319 C CA . SER A 1 298 ? -31.184 -16.821 19.729 1.00 56.34 298 SER A CA 1
ATOM 2320 C C . SER A 1 298 ? -30.183 -16.005 20.565 1.00 56.34 298 SER A C 1
ATOM 2322 O O . SER A 1 298 ? -30.538 -15.543 21.647 1.00 56.34 298 SER A O 1
ATOM 2324 N N . ASN A 1 299 ? -28.951 -15.796 20.085 1.00 68.75 299 ASN A N 1
ATOM 2325 C CA . ASN A 1 299 ? -27.893 -15.123 20.832 1.00 68.75 299 ASN A CA 1
ATOM 2326 C C . ASN A 1 299 ? -27.085 -14.063 20.050 1.00 68.75 299 ASN A C 1
ATOM 2328 O O . ASN A 1 299 ? -26.217 -13.428 20.652 1.00 68.75 299 ASN A O 1
ATOM 2332 N N . CYS A 1 300 ? -27.375 -13.822 18.761 1.00 79.06 300 CYS A N 1
ATOM 2333 C CA . CYS A 1 300 ? -26.674 -12.829 17.934 1.00 79.06 300 CYS A CA 1
ATOM 2334 C C . CYS A 1 300 ? -27.623 -11.765 17.375 1.00 79.06 300 CYS A C 1
ATOM 2336 O O . CYS A 1 300 ? -28.601 -12.071 16.696 1.00 79.06 300 CYS A O 1
ATOM 2338 N N . ASN A 1 301 ? -27.286 -10.493 17.583 1.00 86.50 301 ASN A N 1
ATOM 2339 C CA . ASN A 1 301 ? -27.998 -9.372 16.983 1.00 86.50 301 ASN A CA 1
ATOM 2340 C C . ASN A 1 301 ? -27.503 -9.140 15.544 1.00 86.50 301 ASN A C 1
ATOM 2342 O O . ASN A 1 301 ? -26.317 -8.897 15.331 1.00 86.50 301 ASN A O 1
ATOM 2346 N N . VAL A 1 302 ? -28.389 -9.212 14.549 1.00 87.62 302 VAL A N 1
ATOM 2347 C CA . VAL A 1 302 ? -28.036 -9.008 13.134 1.00 87.62 302 VAL A CA 1
ATOM 2348 C C . VAL A 1 302 ? -28.679 -7.723 12.619 1.00 87.62 302 VAL A C 1
ATOM 2350 O O . VAL A 1 302 ? -29.900 -7.608 12.547 1.00 87.62 302 VAL A O 1
ATOM 2353 N N . ILE A 1 303 ? -27.854 -6.760 12.205 1.00 89.69 303 ILE A N 1
ATOM 2354 C CA . ILE A 1 303 ? -28.295 -5.466 11.674 1.00 89.69 303 ILE A CA 1
ATOM 2355 C C . ILE A 1 303 ? -27.988 -5.403 10.187 1.00 89.69 303 ILE A C 1
ATOM 2357 O O . ILE A 1 303 ? -26.831 -5.445 9.772 1.00 89.69 303 ILE A O 1
ATOM 2361 N N . ARG A 1 304 ? -29.035 -5.258 9.376 1.00 88.62 304 ARG A N 1
ATOM 2362 C CA . ARG A 1 304 ? -28.929 -5.149 7.920 1.00 88.62 304 ARG A CA 1
ATOM 2363 C C . ARG A 1 304 ? -29.004 -3.686 7.509 1.00 88.62 304 ARG A C 1
ATOM 2365 O O . ARG A 1 304 ? -29.998 -3.013 7.762 1.00 88.62 304 ARG A O 1
ATOM 2372 N N . LEU A 1 305 ? -27.943 -3.204 6.876 1.00 90.12 305 LEU A N 1
ATOM 2373 C CA . LEU A 1 305 ? -27.831 -1.845 6.370 1.00 90.12 305 LEU A CA 1
ATOM 2374 C C . LEU A 1 305 ? -28.013 -1.859 4.859 1.00 90.12 305 LEU A C 1
ATOM 2376 O O . LEU A 1 305 ? -27.349 -2.611 4.143 1.00 90.12 305 LEU A O 1
ATOM 2380 N N . ASN A 1 306 ? -28.890 -0.989 4.377 1.00 88.75 306 ASN A N 1
ATOM 2381 C CA . ASN A 1 306 ? -29.153 -0.817 2.959 1.00 88.75 306 ASN A CA 1
ATOM 2382 C C . ASN A 1 306 ? -28.098 0.118 2.336 1.00 88.75 306 ASN A C 1
ATOM 2384 O O . ASN A 1 306 ? -28.307 1.326 2.226 1.00 88.75 306 ASN A O 1
ATOM 2388 N N . ILE A 1 307 ? -26.929 -0.427 1.989 1.00 86.88 307 ILE A N 1
ATOM 2389 C CA . ILE A 1 307 ? -25.783 0.317 1.451 1.00 86.88 307 ILE A CA 1
ATOM 2390 C C . ILE A 1 307 ? -25.426 -0.257 0.073 1.00 86.88 307 ILE A C 1
ATOM 2392 O O . ILE A 1 307 ? -24.743 -1.280 -0.013 1.00 86.88 307 ILE A O 1
ATOM 2396 N N . PRO A 1 308 ? -25.838 0.413 -1.022 1.00 81.12 308 PRO A N 1
ATOM 2397 C CA . PRO A 1 308 ? -25.445 0.028 -2.373 1.00 81.12 308 PRO A CA 1
ATOM 2398 C C . PRO A 1 308 ? -23.923 -0.041 -2.547 1.00 81.12 308 PRO A C 1
ATOM 2400 O O . PRO A 1 308 ? -23.181 0.722 -1.928 1.00 81.12 308 PRO A O 1
ATOM 2403 N N . GLN A 1 309 ? -23.443 -0.900 -3.445 1.00 74.25 309 GLN A N 1
ATOM 2404 C CA . GLN A 1 309 ? -22.011 -0.985 -3.726 1.00 74.25 309 GLN A CA 1
ATOM 2405 C C . GLN A 1 309 ? -21.452 0.283 -4.396 1.00 74.25 309 GLN A C 1
ATOM 2407 O O . GLN A 1 309 ? -22.128 1.019 -5.127 1.00 74.25 309 GLN A O 1
ATOM 2412 N N . GLY A 1 310 ? -20.158 0.515 -4.168 1.00 74.31 310 GLY A N 1
ATOM 2413 C CA . GLY A 1 310 ? -19.398 1.588 -4.797 1.00 74.31 310 GLY A CA 1
ATOM 2414 C C . GLY A 1 310 ? -19.832 2.991 -4.360 1.00 74.31 310 GLY A C 1
ATOM 2415 O O . GLY A 1 310 ? -20.362 3.213 -3.273 1.00 74.31 310 GLY A O 1
ATOM 2416 N N . LYS A 1 311 ? -19.597 3.987 -5.224 1.00 76.88 311 LYS A N 1
ATOM 2417 C CA . LYS A 1 311 ? -19.830 5.406 -4.886 1.00 76.88 311 LYS A CA 1
ATOM 2418 C C . LYS A 1 311 ? -21.298 5.736 -4.579 1.00 76.88 311 LYS A C 1
ATOM 2420 O O . LYS A 1 311 ? -21.552 6.711 -3.877 1.00 76.88 311 LYS A O 1
ATOM 2425 N N . ARG A 1 312 ? -22.251 4.939 -5.078 1.00 82.06 312 ARG A N 1
ATOM 2426 C CA . ARG A 1 312 ? -23.693 5.133 -4.840 1.00 82.06 312 ARG A CA 1
ATOM 2427 C C . ARG A 1 312 ? -24.068 4.914 -3.369 1.00 82.06 312 ARG A C 1
ATOM 2429 O O . ARG A 1 312 ? -24.950 5.602 -2.869 1.00 82.06 312 ARG A O 1
ATOM 2436 N N . GLY A 1 313 ? -23.354 4.040 -2.657 1.00 84.88 313 GLY A N 1
ATOM 2437 C CA . GLY A 1 313 ? -23.599 3.759 -1.240 1.00 84.88 313 GLY A CA 1
ATOM 2438 C C . GLY A 1 313 ? -23.069 4.797 -0.258 1.00 84.88 313 GLY A C 1
ATOM 2439 O O . GLY A 1 313 ? -23.379 4.714 0.925 1.00 84.88 313 GLY A O 1
ATOM 2440 N N . LEU A 1 314 ? -22.289 5.788 -0.706 1.00 89.75 314 LEU A N 1
ATOM 2441 C CA . LEU A 1 314 ? -21.617 6.732 0.197 1.00 89.75 314 LEU A CA 1
ATOM 2442 C C . LEU A 1 314 ? -22.590 7.555 1.051 1.00 89.75 314 LEU A C 1
ATOM 2444 O O . LEU A 1 314 ? -22.251 7.907 2.178 1.00 89.75 314 LEU A O 1
ATOM 2448 N N . ASN A 1 315 ? -23.774 7.879 0.522 1.00 91.44 315 ASN A N 1
ATOM 2449 C CA . ASN A 1 315 ? -24.778 8.628 1.277 1.00 91.44 315 ASN A CA 1
ATOM 2450 C C . ASN A 1 315 ? -25.424 7.761 2.367 1.00 91.44 315 ASN A C 1
ATOM 2452 O O . ASN A 1 315 ? -25.412 8.141 3.533 1.00 91.44 315 ASN A O 1
ATOM 2456 N N . ALA A 1 316 ? -25.896 6.566 1.995 1.00 91.94 316 ALA A N 1
ATOM 2457 C CA . ALA A 1 316 ? -26.472 5.606 2.935 1.00 91.94 316 ALA A CA 1
ATOM 2458 C C . ALA A 1 316 ? -25.471 5.233 4.039 1.00 91.94 316 ALA A C 1
ATOM 2460 O O . ALA A 1 316 ? -25.799 5.290 5.220 1.00 91.94 316 ALA A O 1
ATOM 2461 N N . PHE A 1 317 ? -24.211 4.978 3.667 1.00 93.94 317 PHE A N 1
ATOM 2462 C CA . PHE A 1 317 ? -23.127 4.743 4.620 1.00 93.94 317 PHE A CA 1
ATOM 2463 C C . PHE A 1 317 ? -23.008 5.882 5.641 1.00 93.94 317 PHE A C 1
ATOM 2465 O O . PHE A 1 317 ? -23.025 5.623 6.841 1.00 93.94 317 PHE A O 1
ATOM 2472 N N . SER A 1 318 ? -22.945 7.141 5.185 1.00 94.25 318 SER A N 1
ATOM 2473 C CA . SER A 1 318 ? -22.861 8.307 6.076 1.00 94.25 318 SER A CA 1
ATOM 2474 C C . SER A 1 318 ? -24.030 8.409 7.056 1.00 94.25 318 SER A C 1
ATOM 2476 O O . SER A 1 318 ? -23.808 8.798 8.199 1.00 94.25 318 SER A O 1
ATOM 2478 N N . GLN A 1 319 ? -25.246 8.063 6.627 1.00 93.56 319 GLN A N 1
ATOM 2479 C CA . GLN A 1 319 ? -26.444 8.106 7.472 1.00 93.56 319 GLN A CA 1
ATOM 2480 C C . GLN A 1 319 ? -26.429 7.015 8.549 1.00 93.56 319 GLN A C 1
ATOM 2482 O O . GLN A 1 319 ? -26.782 7.284 9.690 1.00 93.56 319 GLN A O 1
ATOM 2487 N N . THR A 1 320 ? -25.963 5.812 8.205 1.00 94.56 320 THR A N 1
ATOM 2488 C CA . THR A 1 320 ? -25.881 4.671 9.138 1.00 94.56 320 THR A CA 1
ATOM 2489 C C . THR A 1 320 ? -24.670 4.718 10.074 1.00 94.56 320 THR A C 1
ATOM 2491 O O . THR A 1 320 ? -24.626 4.006 11.072 1.00 94.56 320 THR A O 1
ATOM 2494 N N . LEU A 1 321 ? -23.667 5.545 9.762 1.00 95.31 321 LEU A N 1
ATOM 2495 C CA . LEU A 1 321 ? -22.380 5.554 10.457 1.00 95.31 321 LEU A CA 1
ATOM 2496 C C . LEU A 1 321 ? -22.474 5.780 11.979 1.00 95.31 321 LEU A C 1
ATOM 2498 O O . LEU A 1 321 ? -21.818 5.024 12.696 1.00 95.31 321 LEU A O 1
ATOM 2502 N N . PRO A 1 322 ? -23.259 6.747 12.499 1.00 94.31 322 PRO A N 1
ATOM 2503 C CA . PRO A 1 322 ? -23.371 6.959 13.945 1.00 94.31 322 PRO A CA 1
ATOM 2504 C C . PRO A 1 322 ? -23.953 5.743 14.663 1.00 94.31 322 PRO A C 1
ATOM 2506 O O . PRO A 1 322 ? -23.375 5.257 15.627 1.00 94.31 322 PRO A O 1
ATOM 2509 N N . GLU A 1 323 ? -25.048 5.204 14.125 1.00 94.12 323 GLU A N 1
ATOM 2510 C CA . GLU A 1 323 ? -25.759 4.059 14.689 1.00 94.12 323 GLU A CA 1
ATOM 2511 C C . GLU A 1 323 ? -24.871 2.811 14.758 1.00 94.12 323 GLU A C 1
ATOM 2513 O O . GLU A 1 323 ? -24.870 2.104 15.763 1.00 94.12 323 GLU A O 1
ATOM 2518 N N . VAL A 1 324 ? -24.085 2.552 13.707 1.00 95.25 324 VAL A N 1
ATOM 2519 C CA . VAL A 1 324 ? -23.134 1.434 13.695 1.00 95.25 324 VAL A CA 1
ATOM 2520 C C . VAL A 1 324 ? -22.052 1.629 14.747 1.00 95.25 324 VAL A C 1
ATOM 2522 O O . VAL A 1 324 ? -21.758 0.693 15.485 1.00 95.25 324 VAL A O 1
ATOM 2525 N N . VAL A 1 325 ? -21.463 2.825 14.833 1.00 95.44 325 VAL A N 1
ATOM 2526 C CA . VAL A 1 325 ? -20.411 3.097 15.820 1.00 95.44 325 VAL A CA 1
ATOM 2527 C C . VAL A 1 325 ? -20.940 2.895 17.234 1.00 95.44 325 VAL A C 1
ATOM 2529 O O . VAL A 1 325 ? -20.327 2.147 17.988 1.00 95.44 325 VAL A O 1
ATOM 2532 N N . ASP A 1 326 ? -22.091 3.475 17.570 1.00 92.06 326 ASP A N 1
ATOM 2533 C CA . ASP A 1 326 ? -22.642 3.405 18.924 1.00 92.06 326 ASP A CA 1
ATOM 2534 C C . ASP A 1 326 ? -22.998 1.966 19.328 1.00 92.06 326 ASP A C 1
ATOM 2536 O O . ASP A 1 326 ? -22.592 1.514 20.398 1.00 92.06 326 ASP A O 1
ATOM 2540 N N . LYS A 1 327 ? -23.656 1.199 18.448 1.00 92.44 327 LYS A N 1
ATOM 2541 C CA . LYS A 1 327 ? -24.036 -0.197 18.731 1.00 92.44 327 LYS A CA 1
ATOM 2542 C C . LYS A 1 327 ? -22.836 -1.124 18.866 1.00 92.44 327 LYS A C 1
ATOM 2544 O O . LYS A 1 327 ? -22.821 -2.003 19.724 1.00 92.44 327 LYS A O 1
ATOM 2549 N N . VAL A 1 328 ? -21.814 -0.935 18.032 1.00 93.94 328 VAL A N 1
ATOM 2550 C CA . VAL A 1 328 ? -20.577 -1.713 18.144 1.00 93.94 328 VAL A CA 1
ATOM 2551 C C . VAL A 1 328 ? -19.841 -1.350 19.437 1.00 93.94 328 VAL A C 1
ATOM 2553 O O . VAL A 1 328 ? -19.404 -2.250 20.150 1.00 93.94 328 VAL A O 1
ATOM 2556 N N . THR A 1 329 ? -19.741 -0.062 19.786 1.00 92.00 329 THR A N 1
ATOM 2557 C CA . THR A 1 329 ? -19.148 0.378 21.060 1.00 92.00 329 THR A CA 1
ATOM 2558 C C . THR A 1 329 ? -19.898 -0.207 22.262 1.00 92.00 329 THR A C 1
ATOM 2560 O O . THR A 1 329 ? -19.254 -0.656 23.208 1.00 92.00 329 THR A O 1
ATOM 2563 N N . GLU A 1 330 ? -21.232 -0.246 22.224 1.00 89.94 330 GLU A N 1
ATOM 2564 C CA . GLU A 1 330 ? -22.075 -0.814 23.282 1.00 89.94 330 GLU A CA 1
ATOM 2565 C C . GLU A 1 330 ? -21.812 -2.313 23.485 1.00 89.94 330 GLU A C 1
ATOM 2567 O O . GLU A 1 330 ? -21.566 -2.754 24.608 1.00 89.94 330 GLU A O 1
ATOM 2572 N N . VAL A 1 331 ? -21.783 -3.097 22.402 1.00 90.19 331 VAL A N 1
ATOM 2573 C CA . VAL A 1 331 ? -21.488 -4.541 22.464 1.00 90.19 331 VAL A CA 1
ATOM 2574 C C . VAL A 1 331 ? -20.078 -4.798 22.981 1.00 90.19 331 VAL A C 1
ATOM 2576 O O . VAL A 1 331 ? -19.860 -5.701 23.787 1.00 90.19 331 VAL A O 1
ATOM 2579 N N . LEU A 1 332 ? -19.114 -3.971 22.576 1.00 89.31 332 LEU A N 1
ATOM 2580 C CA . LEU A 1 332 ? -17.760 -4.053 23.108 1.00 89.31 332 LEU A CA 1
ATOM 2581 C C . LEU A 1 332 ? -17.693 -3.673 24.592 1.00 89.31 332 LEU A C 1
ATOM 2583 O O . LEU A 1 332 ? -16.750 -4.102 25.248 1.00 89.31 332 LEU A O 1
ATOM 2587 N N . GLN A 1 333 ? -18.642 -2.911 25.136 1.00 85.81 333 GLN A N 1
ATOM 2588 C CA . GLN A 1 333 ? -18.665 -2.496 26.541 1.00 85.81 333 GLN A CA 1
ATOM 2589 C C . GLN A 1 333 ? -19.396 -3.490 27.465 1.00 85.81 333 GLN A C 1
ATOM 2591 O O . GLN A 1 333 ? -18.912 -3.745 28.566 1.00 85.81 333 GLN A O 1
ATOM 2596 N N . ASN A 1 334 ? -20.534 -4.049 27.039 1.00 69.88 334 ASN A N 1
ATOM 2597 C CA . ASN A 1 334 ? -21.567 -4.618 27.924 1.00 69.88 334 ASN A CA 1
ATOM 2598 C C . ASN A 1 334 ? -21.536 -6.148 28.134 1.00 69.88 334 ASN A C 1
ATOM 2600 O O . ASN A 1 334 ? -22.583 -6.782 28.245 1.00 69.88 334 ASN A O 1
ATOM 2604 N N . SER A 1 335 ? -20.371 -6.784 28.229 1.00 61.56 335 SER A N 1
ATOM 2605 C CA . SER A 1 335 ? -20.294 -8.258 28.281 1.00 61.56 335 SER A CA 1
ATOM 2606 C C . SER A 1 335 ? -19.552 -8.807 29.502 1.00 61.56 335 SER A C 1
ATOM 2608 O O . SER A 1 335 ? -18.459 -8.343 29.837 1.00 61.56 335 SER A O 1
ATOM 2610 N N . VAL A 1 336 ? -20.082 -9.884 30.077 1.00 56.03 336 VAL A N 1
ATOM 2611 C CA . VAL A 1 336 ? -19.501 -10.591 31.231 1.00 56.03 336 VAL A CA 1
ATOM 2612 C C . VAL A 1 336 ? -18.428 -11.618 30.806 1.00 56.03 336 VAL A C 1
ATOM 2614 O O . VAL A 1 336 ? -17.561 -11.958 31.607 1.00 56.03 336 VAL A O 1
ATOM 2617 N N . GLN A 1 337 ? -18.440 -12.082 29.546 1.00 59.50 337 GLN A N 1
ATOM 2618 C CA . GLN A 1 337 ? -17.510 -13.081 28.988 1.00 59.50 337 GLN A CA 1
ATOM 2619 C C . GLN A 1 337 ? -16.855 -12.611 27.674 1.00 59.50 337 GLN A C 1
ATOM 2621 O O . GLN A 1 337 ? -17.389 -11.767 26.958 1.00 59.50 337 GLN A O 1
ATOM 2626 N N . ASP A 1 338 ? -15.691 -13.174 27.331 1.00 58.88 338 ASP A N 1
ATOM 2627 C CA . ASP A 1 338 ? -14.887 -12.757 26.167 1.00 58.88 338 ASP A CA 1
ATOM 2628 C C . 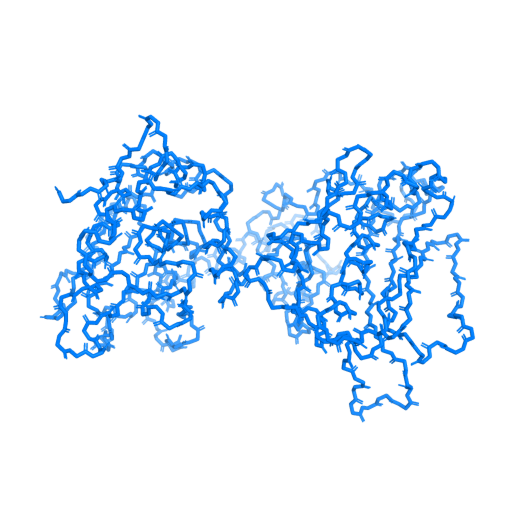ASP A 1 338 ? -15.524 -13.122 24.805 1.00 58.88 338 ASP A C 1
ATOM 2630 O O . ASP A 1 338 ? -15.338 -12.418 23.809 1.00 58.88 338 ASP A O 1
ATOM 2634 N N . CYS A 1 339 ? -16.324 -14.193 24.759 1.00 57.44 339 CYS A N 1
ATOM 2635 C CA . CYS A 1 339 ? -17.100 -14.598 23.580 1.00 57.44 339 CYS A CA 1
ATOM 2636 C C . CYS A 1 339 ? -18.286 -13.660 23.279 1.00 57.44 339 CYS A C 1
ATOM 2638 O O . CYS A 1 339 ? -18.645 -13.506 22.115 1.00 57.44 339 CYS A O 1
ATOM 2640 N N . ASP A 1 340 ? -18.818 -12.955 24.282 1.00 63.53 340 ASP A N 1
ATOM 2641 C CA . ASP A 1 340 ? -19.980 -12.056 24.162 1.00 63.53 340 ASP A CA 1
ATOM 2642 C C . ASP A 1 340 ? -19.645 -10.664 23.587 1.00 63.53 340 ASP A C 1
ATOM 2644 O O . ASP A 1 340 ? -20.498 -9.780 23.537 1.00 63.53 340 ASP A O 1
ATOM 2648 N N . ARG A 1 341 ? -18.404 -10.447 23.134 1.00 74.44 341 ARG A N 1
ATOM 2649 C CA . ARG A 1 341 ? -17.906 -9.151 22.619 1.00 74.44 341 ARG A CA 1
ATOM 2650 C C . ARG A 1 341 ? -17.565 -9.161 21.141 1.00 74.44 341 ARG A C 1
ATOM 2652 O O . ARG A 1 341 ? -17.042 -8.178 20.622 1.00 74.44 341 ARG A O 1
ATOM 2659 N N . ARG A 1 342 ? -17.751 -10.295 20.475 1.00 89.19 342 ARG A N 1
ATOM 2660 C CA . ARG A 1 342 ? -17.283 -10.474 19.103 1.00 89.19 342 ARG A CA 1
ATOM 2661 C C . ARG A 1 342 ? -18.246 -9.807 18.136 1.00 89.19 342 ARG A C 1
ATOM 2663 O O . ARG A 1 342 ? -19.447 -10.079 18.163 1.00 89.19 342 ARG A O 1
ATOM 2670 N N . VAL A 1 343 ? -17.704 -8.954 17.275 1.00 93.00 343 VAL A N 1
ATOM 2671 C CA . VAL A 1 343 ? -18.466 -8.200 16.278 1.00 93.00 343 VAL A CA 1
ATOM 2672 C C . VAL A 1 343 ? -17.969 -8.548 14.886 1.00 93.00 343 VAL A C 1
ATOM 2674 O O . VAL A 1 343 ? -16.766 -8.491 14.634 1.00 93.00 343 VAL A O 1
ATOM 2677 N N . LEU A 1 344 ? -18.891 -8.853 13.976 1.00 92.75 344 LEU A N 1
ATOM 2678 C CA . LEU A 1 344 ? -18.593 -9.063 12.563 1.00 92.75 344 LEU A CA 1
ATOM 2679 C C . LEU A 1 344 ? -19.160 -7.920 11.717 1.00 92.75 344 LEU A C 1
ATOM 2681 O O . LEU A 1 344 ? -20.353 -7.624 11.775 1.00 92.75 344 LEU A O 1
ATOM 2685 N N . LEU A 1 345 ? -18.313 -7.291 10.906 1.00 94.19 345 LEU A N 1
ATOM 2686 C CA . LEU A 1 345 ? -18.698 -6.253 9.952 1.00 94.19 345 LEU A CA 1
ATOM 2687 C C . LEU A 1 345 ? -18.559 -6.794 8.526 1.00 94.19 345 LEU A C 1
ATOM 2689 O O . LEU A 1 345 ? -17.454 -7.078 8.065 1.00 94.19 345 LEU A O 1
ATOM 2693 N N . CYS A 1 346 ? -19.665 -6.882 7.796 1.00 90.56 346 CYS A N 1
ATOM 2694 C CA . CYS A 1 346 ? -19.694 -7.465 6.460 1.00 90.56 346 CYS A CA 1
ATOM 2695 C C . CYS A 1 346 ? -20.129 -6.468 5.397 1.00 90.56 346 CYS A C 1
ATOM 2697 O O . CYS A 1 346 ? -21.024 -5.649 5.601 1.00 90.56 346 CYS A O 1
ATOM 2699 N N . CYS A 1 347 ? -19.523 -6.580 4.220 1.00 85.12 347 CYS A N 1
ATOM 2700 C CA . CYS A 1 347 ? -20.030 -5.979 2.994 1.00 85.12 347 CYS A CA 1
ATOM 2701 C C . CYS A 1 347 ? -19.775 -6.917 1.819 1.00 85.12 347 CYS A C 1
ATOM 2703 O O . CYS A 1 347 ? -19.007 -7.869 1.926 1.00 85.12 347 CYS A O 1
ATOM 2705 N N . ALA A 1 348 ? -20.444 -6.679 0.696 1.00 75.38 348 ALA A N 1
ATOM 2706 C CA . ALA A 1 348 ? -20.403 -7.599 -0.437 1.00 75.38 348 ALA A CA 1
ATOM 2707 C C . ALA A 1 348 ? -18.982 -7.839 -0.990 1.00 75.38 348 ALA A C 1
ATOM 2709 O O . ALA A 1 348 ? -18.680 -8.943 -1.420 1.00 75.38 348 ALA A O 1
ATOM 2710 N N . ASP A 1 349 ? -18.105 -6.834 -0.928 1.00 68.44 349 ASP A N 1
ATOM 2711 C CA . ASP A 1 349 ? -16.706 -6.933 -1.350 1.00 68.44 349 ASP A CA 1
ATOM 2712 C C . ASP A 1 349 ? -15.716 -7.058 -0.183 1.00 68.44 349 ASP A C 1
ATOM 2714 O O . ASP A 1 349 ? -14.534 -6.949 -0.433 1.00 68.44 349 ASP A O 1
ATOM 2718 N N . GLN A 1 350 ? -16.160 -7.198 1.073 1.00 67.44 350 GLN A N 1
ATOM 2719 C CA . GLN A 1 350 ? -15.354 -7.237 2.314 1.00 67.44 350 GLN A CA 1
ATOM 2720 C C . GLN A 1 350 ? -14.343 -6.090 2.571 1.00 67.44 350 GLN A C 1
ATOM 2722 O O . GLN A 1 350 ? -13.710 -6.069 3.628 1.00 67.44 350 GLN A O 1
ATOM 2727 N N . PHE A 1 351 ? -14.201 -5.118 1.662 1.00 76.62 351 PHE A N 1
ATOM 2728 C CA . PHE A 1 351 ? -13.128 -4.115 1.700 1.00 76.62 351 PHE A CA 1
ATOM 2729 C C . PHE A 1 351 ? -13.622 -2.709 2.030 1.00 76.62 351 PHE A C 1
ATOM 2731 O O . PHE A 1 351 ? -13.007 -1.999 2.827 1.00 76.62 351 PHE A O 1
ATOM 2738 N N . ASN A 1 352 ? -14.704 -2.264 1.382 1.00 85.56 352 ASN A N 1
ATOM 2739 C CA . ASN A 1 352 ? -15.062 -0.849 1.381 1.00 85.56 352 ASN A CA 1
ATOM 2740 C C . ASN A 1 352 ? -15.862 -0.442 2.619 1.00 85.56 352 ASN A C 1
ATOM 2742 O O . ASN A 1 352 ? -15.350 0.280 3.473 1.00 85.56 352 ASN A O 1
ATOM 2746 N N . ALA A 1 353 ? -17.123 -0.866 2.712 1.00 88.94 353 ALA A N 1
ATOM 2747 C CA . ALA A 1 353 ? -18.009 -0.413 3.782 1.00 88.94 353 ALA A CA 1
ATOM 2748 C C . ALA A 1 353 ? -17.640 -1.042 5.136 1.00 88.94 353 ALA A C 1
ATOM 2750 O O . ALA A 1 353 ? -17.521 -0.311 6.117 1.00 88.94 353 ALA A O 1
ATOM 2751 N N . SER A 1 354 ? -17.393 -2.357 5.186 1.00 92.12 354 SER A N 1
ATOM 2752 C CA . SER A 1 354 ? -16.985 -3.066 6.411 1.00 92.12 354 SER A CA 1
ATOM 2753 C C . SER A 1 354 ? -15.683 -2.504 6.984 1.00 92.12 354 SER A C 1
ATOM 2755 O O . SER A 1 354 ? -15.635 -2.126 8.153 1.00 92.12 354 SER A O 1
ATOM 2757 N N . GLY A 1 355 ? -14.652 -2.356 6.147 1.00 92.69 355 GLY A N 1
ATOM 2758 C CA . GLY A 1 355 ? -13.376 -1.781 6.556 1.00 92.69 355 GLY A CA 1
ATOM 2759 C C . GLY A 1 355 ? -13.506 -0.316 6.985 1.00 92.69 355 GLY A C 1
ATOM 2760 O O . GLY A 1 355 ? -12.872 0.103 7.950 1.00 92.69 355 GLY A O 1
ATOM 2761 N N . ALA A 1 356 ? -14.361 0.480 6.331 1.00 94.94 356 ALA A N 1
ATOM 2762 C CA . ALA A 1 356 ? -14.602 1.864 6.740 1.00 94.94 356 ALA A CA 1
ATOM 2763 C C . ALA A 1 356 ? -15.334 1.961 8.088 1.00 94.94 356 ALA A C 1
ATOM 2765 O O . ALA A 1 356 ? -14.988 2.825 8.895 1.00 94.94 356 ALA A O 1
ATOM 2766 N N . PHE A 1 357 ? -16.301 1.076 8.355 1.00 96.62 357 PHE A N 1
ATOM 2767 C CA . PHE A 1 357 ? -16.927 0.960 9.675 1.00 96.62 357 PHE A CA 1
ATOM 2768 C C . PHE A 1 357 ? -15.910 0.549 10.737 1.00 96.62 357 PHE A C 1
ATOM 2770 O O . PHE A 1 357 ? -15.863 1.181 11.789 1.00 96.62 357 PHE A O 1
ATOM 2777 N N . ALA A 1 358 ? -15.049 -0.429 10.443 1.00 96.25 358 ALA A N 1
ATOM 2778 C CA . ALA A 1 358 ? -13.986 -0.838 11.353 1.00 96.25 358 ALA A CA 1
ATOM 2779 C C . ALA A 1 358 ? -13.074 0.343 11.718 1.00 96.25 358 ALA A C 1
ATOM 2781 O O . ALA A 1 358 ? -12.889 0.635 12.896 1.00 96.25 358 ALA A O 1
ATOM 2782 N N . VAL A 1 359 ? -12.586 1.097 10.724 1.00 96.62 359 VAL A N 1
ATOM 2783 C CA . VAL A 1 359 ? -11.779 2.308 10.963 1.00 96.62 359 VAL A CA 1
ATOM 2784 C C . VAL A 1 359 ? -12.529 3.317 11.835 1.00 96.62 359 VAL A C 1
ATOM 2786 O O . VAL A 1 359 ? -11.933 3.894 12.744 1.00 96.62 359 VAL A O 1
ATOM 2789 N N . ALA A 1 360 ? -13.823 3.535 11.581 1.00 97.19 360 ALA A N 1
ATOM 2790 C CA . ALA A 1 360 ? -14.622 4.487 12.345 1.00 97.19 360 ALA A CA 1
ATOM 2791 C C . ALA A 1 360 ? -14.791 4.070 13.813 1.00 97.19 360 ALA A C 1
ATOM 2793 O O . ALA A 1 360 ? -14.579 4.892 14.703 1.00 97.19 360 ALA A O 1
ATOM 2794 N N . VAL A 1 361 ? -15.114 2.799 14.066 1.00 96.69 361 VAL A N 1
ATOM 2795 C CA . VAL A 1 361 ? -15.262 2.239 15.419 1.00 96.69 361 VAL A CA 1
ATOM 2796 C C . VAL A 1 361 ? -13.945 2.312 16.182 1.00 96.69 361 VAL A C 1
ATOM 2798 O O . VAL A 1 361 ? -13.924 2.791 17.318 1.00 96.69 361 VAL A O 1
ATOM 2801 N N . LEU A 1 362 ? -12.846 1.878 15.553 1.00 96.06 362 LEU A N 1
ATOM 2802 C CA . LEU A 1 362 ? -11.516 1.907 16.159 1.00 96.06 362 LEU A CA 1
ATOM 2803 C C . LEU A 1 362 ? -11.104 3.339 16.500 1.00 96.06 362 LEU A C 1
ATOM 2805 O O . LEU A 1 362 ? -10.580 3.591 17.579 1.00 96.06 362 LEU A O 1
ATOM 2809 N N . ALA A 1 363 ? -11.363 4.299 15.608 1.00 95.88 363 ALA A N 1
ATOM 2810 C CA . ALA A 1 363 ? -11.024 5.692 15.868 1.00 95.88 363 ALA A CA 1
ATOM 2811 C C . ALA A 1 363 ? -11.883 6.272 16.999 1.00 95.88 363 ALA A C 1
ATOM 2813 O O . ALA A 1 363 ? -11.366 6.993 17.844 1.00 95.88 363 ALA A O 1
ATOM 2814 N N . ALA A 1 364 ? -13.173 5.936 17.051 1.00 95.06 364 ALA A N 1
ATOM 2815 C CA . ALA A 1 364 ? -14.105 6.468 18.041 1.00 95.06 364 ALA A CA 1
ATOM 2816 C C . ALA A 1 364 ? -13.991 5.837 19.439 1.00 95.06 364 ALA A C 1
ATOM 2818 O O . ALA A 1 364 ? -14.478 6.440 20.398 1.00 95.06 364 ALA A O 1
ATOM 2819 N N . SER A 1 365 ? -13.430 4.627 19.551 1.00 94.25 365 SER A N 1
ATOM 2820 C CA . SER A 1 365 ? -13.543 3.804 20.770 1.00 94.25 365 SER A CA 1
ATOM 2821 C C . SER A 1 365 ? -12.223 3.253 21.304 1.00 94.25 365 SER A C 1
ATOM 2823 O O . SER A 1 365 ? -12.235 2.648 22.370 1.00 94.25 365 SER A O 1
ATOM 2825 N N . PHE A 1 366 ? -11.109 3.429 20.590 1.00 93.75 366 PHE A N 1
ATOM 2826 C CA . PHE A 1 366 ? -9.793 2.956 21.023 1.00 93.75 366 PHE A CA 1
ATOM 2827 C C . PHE A 1 366 ? -8.785 4.104 21.053 1.00 93.75 366 PHE A C 1
ATOM 2829 O O . PHE A 1 366 ? -8.765 4.941 20.143 1.00 93.75 366 PHE A O 1
ATOM 2836 N N . ASP A 1 367 ? -7.927 4.114 22.069 1.00 89.88 367 ASP A N 1
ATOM 2837 C CA . ASP A 1 367 ? -6.838 5.084 22.219 1.00 89.88 367 ASP A CA 1
ATOM 2838 C C . ASP A 1 367 ? -5.654 4.798 21.271 1.00 89.88 367 ASP A C 1
ATOM 2840 O O . ASP A 1 367 ? -5.693 3.871 20.451 1.00 89.88 367 ASP A O 1
ATOM 2844 N N . GLU A 1 368 ? -4.612 5.635 21.306 1.00 83.62 368 GLU A N 1
ATOM 2845 C CA . GLU A 1 368 ? -3.383 5.419 20.526 1.00 83.62 368 GLU A CA 1
ATOM 2846 C C . GLU A 1 368 ? -2.627 4.126 20.865 1.00 83.62 368 GLU A C 1
ATOM 2848 O O . GLU A 1 368 ? -1.850 3.658 20.034 1.00 83.62 368 GLU A O 1
ATOM 2853 N N . ASN A 1 369 ? -2.871 3.531 22.034 1.00 81.62 369 ASN A N 1
ATOM 2854 C CA . ASN A 1 369 ? -2.234 2.298 22.494 1.00 81.62 369 ASN A CA 1
ATOM 2855 C C . ASN A 1 369 ? -3.049 1.051 22.138 1.00 81.62 369 ASN A C 1
ATOM 2857 O O . ASN A 1 369 ? -2.747 -0.038 22.625 1.00 81.62 369 ASN A O 1
ATOM 2861 N N . ARG A 1 370 ? -4.067 1.191 21.274 1.00 84.62 370 ARG A N 1
ATOM 2862 C CA . ARG A 1 370 ? -4.942 0.095 20.830 1.00 84.62 370 ARG A CA 1
ATOM 2863 C C . ARG A 1 370 ? -5.802 -0.478 21.966 1.00 84.62 370 ARG A C 1
ATOM 2865 O O . ARG A 1 370 ? -6.293 -1.603 21.857 1.00 84.62 370 ARG A O 1
ATOM 2872 N N . VAL A 1 371 ? -6.037 0.298 23.025 1.00 85.69 371 VAL A N 1
ATOM 2873 C CA . VAL A 1 371 ? -6.855 -0.085 24.181 1.00 85.69 371 VAL A CA 1
ATOM 2874 C C . VAL A 1 371 ? -8.278 0.436 24.010 1.00 85.69 371 VAL A C 1
ATOM 2876 O O . VAL A 1 371 ? -8.500 1.586 23.633 1.00 85.69 371 VAL A O 1
ATOM 2879 N N . PHE A 1 372 ? -9.262 -0.426 24.274 1.00 91.12 372 PHE A N 1
ATOM 2880 C CA . PHE A 1 372 ? -10.671 -0.039 24.246 1.00 91.12 372 PHE A CA 1
ATOM 2881 C C . PHE A 1 372 ? -10.994 0.898 25.413 1.00 91.12 372 PHE A C 1
ATOM 2883 O O . PHE A 1 372 ? -10.802 0.542 26.575 1.00 91.12 372 PHE A O 1
ATOM 2890 N N . LEU A 1 373 ? -11.548 2.063 25.094 1.00 91.12 373 LEU A N 1
ATOM 2891 C CA . LEU A 1 373 ? -11.980 3.067 26.058 1.00 91.12 373 LEU A CA 1
ATOM 2892 C C . LEU A 1 373 ? -13.346 2.666 26.635 1.00 91.12 373 LEU A C 1
ATOM 2894 O O . LEU A 1 373 ? -14.390 2.813 25.987 1.00 91.12 373 LEU A O 1
ATOM 2898 N N . ALA A 1 374 ? -13.338 2.107 27.844 1.00 85.44 374 ALA A N 1
ATOM 2899 C CA . ALA A 1 374 ? -14.538 1.562 28.476 1.00 85.44 374 ALA A CA 1
ATOM 2900 C C . ALA A 1 374 ? -15.438 2.650 29.086 1.00 85.44 374 ALA A C 1
ATOM 2902 O O . ALA A 1 374 ? -16.662 2.520 29.017 1.00 85.44 374 ALA A O 1
ATOM 2903 N N . SER A 1 375 ? -14.856 3.720 29.644 1.00 88.81 375 SER A N 1
ATOM 2904 C CA . SER A 1 375 ? -15.615 4.840 30.215 1.00 88.81 375 SER A CA 1
ATOM 2905 C C . SER A 1 375 ? -16.212 5.730 29.120 1.00 88.81 375 SER A C 1
ATOM 2907 O O . SER A 1 375 ? -15.598 6.017 28.086 1.00 88.81 375 SER A O 1
ATOM 2909 N N . ALA A 1 376 ? -17.433 6.210 29.367 1.00 87.69 376 ALA A N 1
ATOM 2910 C CA . ALA A 1 376 ? -18.071 7.207 28.519 1.00 87.69 376 ALA A CA 1
ATOM 2911 C C . ALA A 1 376 ? -17.333 8.558 28.564 1.00 87.69 376 ALA A C 1
ATOM 2913 O O . ALA A 1 376 ? -17.209 9.203 27.519 1.00 87.69 376 ALA A O 1
ATOM 2914 N N . GLU A 1 377 ? -16.804 8.977 29.721 1.00 88.94 377 GLU A N 1
ATOM 2915 C CA . GLU A 1 377 ? -16.030 10.218 29.834 1.00 88.94 377 GLU A CA 1
ATOM 2916 C C . GLU A 1 377 ? -14.722 10.146 29.039 1.00 88.94 377 GLU A C 1
ATOM 2918 O O . GLU A 1 377 ? -14.427 11.062 28.268 1.00 88.94 377 GLU A O 1
ATOM 2923 N N . GLU A 1 378 ? -13.969 9.049 29.166 1.00 90.31 378 GLU A N 1
ATOM 2924 C CA . GLU A 1 378 ? -12.710 8.840 28.434 1.00 90.31 378 GLU A CA 1
ATOM 2925 C C . GLU A 1 378 ? -12.940 8.871 26.922 1.00 90.31 378 GLU A C 1
ATOM 2927 O O . GLU A 1 378 ? -12.263 9.603 26.195 1.00 90.31 378 GLU A O 1
ATOM 2932 N N . ARG A 1 379 ? -13.963 8.149 26.441 1.00 92.50 379 ARG A N 1
ATOM 2933 C CA . ARG A 1 379 ? -14.360 8.188 25.026 1.00 92.50 379 ARG A CA 1
ATOM 2934 C C . ARG A 1 379 ? -14.755 9.583 24.577 1.00 92.50 379 ARG A C 1
ATOM 2936 O O . ARG A 1 379 ? -14.406 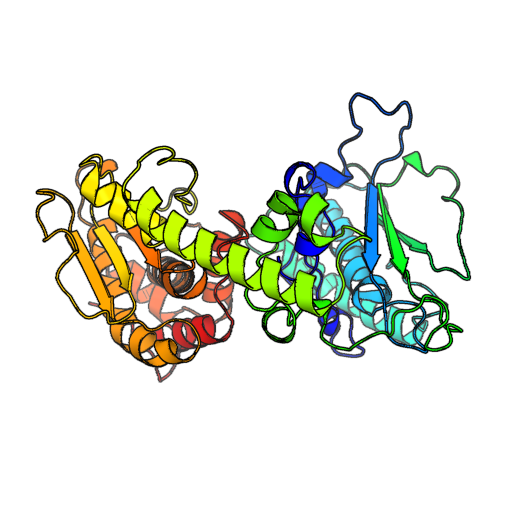9.972 23.466 1.00 92.50 379 ARG A O 1
ATOM 2943 N N . SER A 1 380 ? -15.449 10.342 25.417 1.00 90.38 380 SER A N 1
ATOM 2944 C CA . SER A 1 380 ? -15.854 11.707 25.081 1.00 90.38 380 SER A CA 1
ATOM 2945 C C . SER A 1 380 ? -14.650 12.618 24.905 1.00 90.38 380 SER A C 1
ATOM 2947 O O . SER A 1 380 ? -14.511 13.299 23.886 1.00 90.38 380 SER A O 1
ATOM 2949 N N . GLN A 1 381 ? -13.724 12.585 25.857 1.00 90.38 381 GLN A N 1
ATOM 2950 C CA . GLN A 1 381 ? -12.490 13.356 25.769 1.00 90.38 381 GLN A CA 1
ATOM 2951 C C . GLN A 1 381 ? -11.660 12.946 24.549 1.00 90.38 381 GLN A C 1
ATOM 2953 O O . GLN A 1 381 ? -11.192 13.817 23.813 1.00 90.38 381 GLN A O 1
ATOM 2958 N N . HIS A 1 382 ? -11.546 11.645 24.284 1.00 92.69 382 HIS A N 1
ATOM 2959 C CA . HIS A 1 382 ? -10.865 11.098 23.111 1.00 92.69 382 HIS A CA 1
ATOM 2960 C C . HIS A 1 382 ? -11.493 11.576 21.795 1.00 92.69 382 HIS A C 1
ATOM 2962 O O . HIS A 1 382 ? -10.832 12.225 20.983 1.00 92.69 382 HIS A O 1
ATOM 2968 N N . ARG A 1 383 ? -12.804 11.364 21.610 1.00 93.44 383 ARG A N 1
ATOM 2969 C CA . ARG A 1 383 ? -13.550 11.773 20.405 1.00 93.44 383 ARG A CA 1
ATOM 2970 C C . ARG A 1 383 ? -13.467 13.279 20.157 1.00 93.44 383 ARG A C 1
ATOM 2972 O O . ARG A 1 383 ? -13.435 13.714 19.004 1.00 93.44 383 ARG A O 1
ATOM 2979 N N . SER A 1 384 ? -13.397 14.089 21.216 1.00 90.69 384 SER A N 1
ATOM 2980 C CA . SER A 1 384 ? -13.244 15.544 21.094 1.00 90.69 384 SER A CA 1
ATOM 2981 C C . SER A 1 384 ? -11.923 15.957 20.429 1.00 90.69 384 SER A C 1
ATOM 2983 O O . SER A 1 384 ? -11.910 16.939 19.688 1.00 90.69 384 SER A O 1
ATOM 2985 N N . LYS A 1 385 ? -10.855 15.173 20.625 1.00 92.06 385 LYS A N 1
ATOM 2986 C CA . LYS A 1 385 ? -9.487 15.456 20.161 1.00 92.06 385 LYS A CA 1
ATOM 2987 C C . LYS A 1 385 ? -9.135 14.795 18.826 1.00 92.06 385 LYS A C 1
ATOM 2989 O O . LYS A 1 385 ? -8.095 15.120 18.259 1.00 92.06 385 LYS A O 1
ATOM 2994 N N . LEU A 1 386 ? -9.990 13.905 18.315 1.00 93.88 386 LEU A N 1
ATOM 2995 C CA . LEU A 1 386 ? -9.737 13.173 17.073 1.00 93.88 386 LEU A CA 1
ATOM 2996 C C . LEU A 1 386 ? -9.417 14.098 15.899 1.00 93.88 386 LEU A C 1
ATOM 2998 O O . LEU A 1 386 ? -10.172 15.017 15.565 1.00 93.88 386 LEU A O 1
ATOM 3002 N N . CYS A 1 387 ? -8.334 13.771 15.208 1.00 92.00 387 CYS A N 1
ATOM 3003 C CA . CYS A 1 387 ? -7.905 14.433 13.992 1.00 92.00 387 CYS A CA 1
ATOM 3004 C C . CYS A 1 387 ? -7.759 13.439 12.829 1.00 92.00 387 CYS A C 1
ATOM 3006 O O . CYS A 1 387 ? -7.899 12.221 12.963 1.00 92.00 387 CYS A O 1
ATOM 3008 N N . LYS A 1 388 ? -7.472 13.964 11.630 1.00 89.50 388 LYS A N 1
ATOM 3009 C CA . LYS A 1 388 ? -7.327 13.137 10.419 1.00 89.50 388 LYS A CA 1
ATOM 3010 C C . LYS A 1 388 ? -6.188 12.119 10.542 1.00 89.50 388 LYS A C 1
ATOM 3012 O O . LYS A 1 388 ? -6.257 11.066 9.907 1.00 89.50 388 LYS A O 1
ATOM 3017 N N . ASN A 1 389 ? -5.159 12.430 11.334 1.00 86.44 389 ASN A N 1
ATOM 3018 C CA . ASN A 1 389 ? -4.043 11.518 11.572 1.00 86.44 389 ASN A CA 1
ATOM 3019 C C . ASN A 1 389 ? -4.486 10.311 12.404 1.00 86.44 389 ASN A C 1
ATOM 3021 O O . ASN A 1 389 ? -4.076 9.200 12.091 1.00 86.44 389 ASN A O 1
ATOM 3025 N N . ASP A 1 390 ? -5.395 10.482 13.366 1.00 91.00 390 ASP A N 1
ATOM 3026 C CA . ASP A 1 390 ? -5.921 9.365 14.161 1.00 91.00 390 ASP A CA 1
ATOM 3027 C C . ASP A 1 390 ? -6.697 8.375 13.297 1.00 91.00 390 ASP A C 1
ATOM 3029 O O . ASP A 1 390 ? -6.460 7.170 13.360 1.00 91.00 390 ASP A O 1
ATOM 3033 N N . VAL A 1 391 ? -7.563 8.879 12.413 1.00 92.25 391 VAL A N 1
ATOM 3034 C CA . VAL A 1 391 ? -8.295 8.051 11.437 1.00 92.25 391 VAL A CA 1
ATOM 3035 C C . VAL A 1 391 ? -7.325 7.315 10.509 1.00 92.25 391 VAL A C 1
ATOM 3037 O O . VAL A 1 391 ? -7.540 6.154 10.164 1.00 92.25 391 VAL A O 1
ATOM 3040 N N . HIS A 1 392 ? -6.236 7.974 10.108 1.00 87.06 392 HIS A N 1
ATOM 3041 C CA . HIS A 1 392 ? -5.202 7.362 9.280 1.00 87.06 392 HIS A CA 1
ATOM 3042 C C . HIS A 1 392 ? -4.456 6.243 10.017 1.00 87.06 392 HIS A C 1
ATOM 3044 O O . HIS A 1 392 ? -4.244 5.185 9.431 1.00 87.06 392 HIS A O 1
ATOM 3050 N N . ARG A 1 393 ? -4.113 6.449 11.291 1.00 86.31 393 ARG A N 1
ATOM 3051 C CA . ARG A 1 393 ? -3.496 5.436 12.158 1.00 86.31 393 ARG A CA 1
ATOM 3052 C C . ARG A 1 393 ? -4.385 4.196 12.305 1.00 86.31 393 ARG A C 1
ATOM 3054 O O . ARG A 1 393 ? -3.925 3.075 12.128 1.00 86.31 393 ARG A O 1
ATOM 3061 N N . ARG A 1 394 ? -5.701 4.370 12.484 1.00 92.38 394 ARG A N 1
ATOM 3062 C CA . ARG A 1 394 ? -6.635 3.225 12.566 1.00 92.38 394 ARG A CA 1
ATOM 3063 C C . ARG A 1 394 ? -6.813 2.498 11.235 1.00 92.38 394 ARG A C 1
ATOM 3065 O O . ARG A 1 394 ? -6.999 1.287 11.225 1.00 92.38 394 ARG A O 1
ATOM 3072 N N . LEU A 1 395 ? -6.697 3.201 10.108 1.00 90.56 395 LEU A N 1
ATOM 3073 C CA . LEU A 1 395 ? -6.613 2.551 8.799 1.00 90.56 395 LEU A CA 1
ATOM 3074 C C . LEU A 1 395 ? -5.357 1.681 8.673 1.00 90.56 395 LEU A C 1
ATOM 3076 O O . LEU A 1 395 ? -5.457 0.580 8.145 1.00 90.56 395 LEU A O 1
ATOM 3080 N N . GLN A 1 396 ? -4.200 2.146 9.152 1.00 82.75 396 GLN A N 1
ATOM 3081 C CA . GLN A 1 396 ? -2.973 1.338 9.152 1.00 82.75 396 GLN A CA 1
ATOM 3082 C C . GLN A 1 396 ? -3.154 0.065 9.971 1.00 82.75 396 GLN A C 1
ATOM 3084 O O . GLN A 1 396 ? -2.782 -1.005 9.509 1.00 82.75 396 GLN A O 1
ATOM 3089 N N . TRP A 1 397 ? -3.803 0.173 11.131 1.00 85.75 397 TRP A N 1
ATOM 3090 C CA . TRP A 1 397 ? -4.108 -0.975 11.979 1.00 85.75 397 TRP A CA 1
ATOM 3091 C C . TRP A 1 397 ? -5.050 -1.991 11.305 1.00 85.75 397 TRP A C 1
ATOM 3093 O O . TRP A 1 397 ? -4.865 -3.200 11.422 1.00 85.75 397 TRP A O 1
ATOM 3103 N N . VAL A 1 398 ? -6.042 -1.528 10.541 1.00 87.44 398 VAL A N 1
ATOM 3104 C CA . VAL A 1 398 ? -6.905 -2.428 9.755 1.00 87.44 398 VAL A CA 1
ATOM 3105 C C . VAL A 1 398 ? -6.117 -3.099 8.623 1.00 87.44 398 VAL A C 1
ATOM 3107 O O . VAL A 1 398 ? -6.220 -4.308 8.440 1.00 87.44 398 VAL A O 1
ATOM 3110 N N . ILE A 1 399 ? -5.280 -2.344 7.904 1.00 80.12 399 ILE A N 1
ATOM 3111 C CA . ILE A 1 399 ? -4.450 -2.871 6.807 1.00 80.12 399 ILE A CA 1
ATOM 3112 C C . ILE A 1 399 ? -3.403 -3.867 7.324 1.00 80.12 399 ILE A C 1
ATOM 3114 O O . ILE A 1 399 ? -3.127 -4.850 6.644 1.00 80.12 399 ILE A O 1
ATOM 3118 N N . SER A 1 400 ? -2.852 -3.664 8.527 1.00 76.94 400 SER A N 1
ATOM 3119 C CA . SER A 1 400 ? -1.908 -4.615 9.126 1.00 76.94 400 SER A CA 1
ATOM 3120 C C . SER A 1 400 ? -2.558 -5.959 9.463 1.00 76.94 400 SER A C 1
ATOM 3122 O O . SER A 1 400 ? -1.859 -6.962 9.527 1.00 76.94 400 SER A O 1
ATOM 3124 N N . ALA A 1 401 ? -3.879 -5.991 9.683 1.00 77.06 401 ALA A N 1
ATOM 3125 C CA . ALA A 1 401 ? -4.621 -7.238 9.864 1.00 77.06 401 ALA A CA 1
ATOM 3126 C C . ALA A 1 401 ? -4.863 -7.965 8.529 1.00 77.06 401 ALA A C 1
ATOM 3128 O O . ALA A 1 401 ? -4.804 -9.189 8.470 1.00 77.06 401 ALA A O 1
ATOM 3129 N N . SER A 1 402 ? -5.125 -7.222 7.450 1.00 75.25 402 SER A N 1
ATOM 3130 C CA . SER A 1 402 ? -5.130 -7.750 6.085 1.00 75.25 402 SER A CA 1
ATOM 3131 C C . SER A 1 402 ? -5.080 -6.620 5.062 1.00 75.25 402 SER A C 1
ATOM 3133 O O . SER A 1 402 ? -5.929 -5.726 5.065 1.00 75.25 402 SER A O 1
ATOM 3135 N N . GLU A 1 403 ? -4.152 -6.709 4.106 1.00 67.31 403 GLU A N 1
ATOM 3136 C CA . GLU A 1 403 ? -4.033 -5.736 3.011 1.00 67.31 403 GLU A CA 1
ATOM 3137 C C . GLU A 1 403 ? -5.259 -5.699 2.098 1.00 67.31 403 GLU A C 1
ATOM 3139 O O . GLU A 1 403 ? -5.491 -4.718 1.385 1.00 67.31 403 GLU A O 1
ATOM 3144 N N . LEU A 1 404 ? -6.049 -6.774 2.118 1.00 67.50 404 LEU A N 1
ATOM 3145 C CA . LEU A 1 404 ? -7.285 -6.855 1.367 1.00 67.50 404 LEU A CA 1
ATOM 3146 C C . LEU A 1 404 ? -8.284 -5.802 1.874 1.00 67.50 404 LEU A C 1
ATOM 3148 O O . LEU A 1 404 ? -8.958 -5.156 1.074 1.00 67.50 404 LEU A O 1
ATOM 3152 N N . VAL A 1 405 ? -8.316 -5.536 3.185 1.00 75.81 405 VAL A N 1
ATOM 3153 C CA . VAL A 1 405 ? -9.241 -4.588 3.822 1.00 75.81 405 VAL A CA 1
ATOM 3154 C C . VAL A 1 405 ? -8.723 -3.157 3.660 1.00 75.81 405 VAL A C 1
ATOM 3156 O O . VAL A 1 405 ? -8.195 -2.533 4.579 1.00 75.81 405 VAL A O 1
ATOM 3159 N N . SER A 1 406 ? -8.885 -2.614 2.453 1.00 77.69 406 SER A N 1
ATOM 3160 C CA . SER A 1 406 ? -8.440 -1.263 2.104 1.00 77.69 406 SER A CA 1
ATOM 3161 C C . SER A 1 406 ? -9.610 -0.390 1.630 1.00 77.69 406 SER A C 1
ATOM 3163 O O . SER A 1 406 ? -9.876 -0.292 0.426 1.00 77.69 406 SER A O 1
ATOM 3165 N N . PRO A 1 407 ? -10.329 0.278 2.554 1.00 86.12 407 PRO A N 1
ATOM 3166 C CA . PRO A 1 407 ? -11.433 1.159 2.202 1.00 86.12 407 PRO A CA 1
ATOM 3167 C C . PRO A 1 407 ? -11.008 2.271 1.247 1.00 86.12 407 PRO A C 1
ATOM 3169 O O . PRO A 1 407 ? -9.991 2.946 1.447 1.00 86.12 407 PRO A O 1
ATOM 3172 N N . SER A 1 408 ? -11.827 2.534 0.228 1.00 84.81 408 SER A N 1
ATOM 3173 C CA . SER A 1 408 ? -11.519 3.604 -0.718 1.00 84.81 408 SER A CA 1
ATOM 3174 C C . SER A 1 408 ? -11.476 4.985 -0.050 1.00 84.81 408 SER A C 1
ATOM 3176 O O . SER A 1 408 ? -12.136 5.271 0.955 1.00 84.81 408 SER A O 1
ATOM 3178 N N . ARG A 1 409 ? -10.731 5.912 -0.671 1.00 85.62 409 ARG A N 1
ATOM 3179 C CA . ARG A 1 409 ? -10.604 7.303 -0.200 1.00 85.62 409 ARG A CA 1
ATOM 3180 C C . ARG A 1 409 ? -11.962 7.981 0.019 1.00 85.62 409 ARG A C 1
ATOM 3182 O O . ARG A 1 409 ? -12.071 8.799 0.926 1.00 85.62 409 ARG A O 1
ATOM 3189 N N . ALA A 1 410 ? -12.969 7.652 -0.788 1.00 88.94 410 ALA A N 1
ATOM 3190 C CA . ALA A 1 410 ? -14.298 8.241 -0.677 1.00 88.94 410 ALA A CA 1
ATOM 3191 C C . ALA A 1 410 ? -15.006 7.830 0.626 1.00 88.94 410 ALA A C 1
ATOM 3193 O O . ALA A 1 410 ? -15.549 8.692 1.313 1.00 88.94 410 ALA A O 1
ATOM 3194 N N . TYR A 1 411 ? -14.930 6.554 1.021 1.00 92.44 411 TYR A N 1
ATOM 3195 C CA . TYR A 1 411 ? -15.456 6.100 2.313 1.00 92.44 411 TYR A CA 1
ATOM 3196 C C . TYR A 1 411 ? -14.672 6.704 3.481 1.00 92.44 411 TYR A C 1
ATOM 3198 O O . TYR A 1 411 ? -15.272 7.218 4.419 1.00 92.44 411 TYR A O 1
ATOM 3206 N N . LEU A 1 412 ? -13.339 6.766 3.393 1.00 93.88 412 LEU A N 1
ATOM 3207 C CA . LEU A 1 412 ? -12.518 7.410 4.428 1.00 93.88 412 LEU A CA 1
ATOM 3208 C C . LEU A 1 412 ? -12.824 8.906 4.588 1.00 93.88 412 LEU A C 1
ATOM 3210 O O . LEU A 1 412 ? -12.722 9.444 5.687 1.00 93.88 412 LEU A O 1
ATOM 3214 N N . GLN A 1 413 ? -13.205 9.602 3.515 1.00 92.81 413 GLN A N 1
ATOM 3215 C CA . GLN A 1 413 ? -13.689 10.981 3.611 1.00 92.81 413 GLN A CA 1
ATOM 3216 C C . GLN A 1 413 ? -15.011 11.061 4.380 1.00 92.81 413 GLN A C 1
ATOM 3218 O O . GLN A 1 413 ? -15.167 11.977 5.183 1.00 92.81 413 GLN A O 1
ATOM 3223 N N . ARG A 1 414 ? -15.923 10.094 4.198 1.00 94.56 414 ARG A N 1
ATOM 3224 C CA . ARG A 1 414 ? -17.159 10.005 4.992 1.00 94.56 414 ARG A CA 1
ATOM 3225 C C . ARG A 1 414 ? -16.882 9.694 6.460 1.00 94.56 414 ARG A C 1
ATOM 3227 O O . ARG A 1 414 ? -17.497 10.316 7.314 1.00 94.56 414 ARG A O 1
ATOM 3234 N N . VAL A 1 415 ? -15.920 8.817 6.749 1.00 96.00 415 VAL A N 1
ATOM 3235 C CA . VAL A 1 415 ? -15.468 8.537 8.123 1.00 96.00 415 VAL A CA 1
ATOM 3236 C C . VAL A 1 415 ? -14.901 9.797 8.780 1.00 96.00 415 VAL A C 1
ATOM 3238 O O . VAL A 1 415 ? -15.309 10.148 9.881 1.00 96.00 415 VAL A O 1
ATOM 3241 N N . ASN A 1 416 ? -14.022 10.531 8.088 1.00 95.06 416 ASN A N 1
ATOM 3242 C CA . ASN A 1 416 ? -13.496 11.800 8.599 1.00 95.06 416 ASN A CA 1
ATOM 3243 C C . ASN A 1 416 ? -14.608 12.828 8.839 1.00 95.06 416 ASN A C 1
ATOM 3245 O O . ASN A 1 416 ? -14.588 13.482 9.873 1.00 95.06 416 ASN A O 1
ATOM 3249 N N . ALA A 1 417 ? -15.564 12.965 7.915 1.00 93.50 417 ALA A N 1
ATOM 3250 C CA . ALA A 1 417 ? -16.694 13.877 8.088 1.00 93.50 417 ALA A CA 1
ATOM 3251 C C . ALA A 1 417 ? -17.558 13.485 9.296 1.00 93.50 417 ALA A C 1
ATOM 3253 O O . ALA A 1 417 ? -17.923 14.349 10.079 1.00 93.50 417 ALA A O 1
ATOM 3254 N N . GLY A 1 418 ? -17.822 12.188 9.489 1.00 93.12 418 GLY A N 1
ATOM 3255 C CA . GLY A 1 418 ? -18.611 11.694 10.617 1.00 93.12 418 GLY A CA 1
ATOM 3256 C C . GLY A 1 418 ? -17.914 11.834 11.972 1.00 93.12 418 GLY A C 1
ATOM 3257 O O . GLY A 1 418 ? -18.586 12.084 12.969 1.00 93.12 418 GLY A O 1
ATOM 3258 N N . LEU A 1 419 ? -16.582 11.717 12.016 1.00 91.94 419 LEU A N 1
ATOM 3259 C CA . LEU A 1 419 ? -15.787 11.775 13.248 1.00 91.94 419 LEU A CA 1
ATOM 3260 C C . LEU A 1 419 ? -15.240 13.163 13.589 1.00 91.94 419 LEU A C 1
ATOM 3262 O O . LEU A 1 419 ? -14.931 13.403 14.753 1.00 91.94 419 LEU A O 1
ATOM 3266 N N . ILE A 1 420 ? -15.041 14.065 12.624 1.00 91.69 420 ILE A N 1
ATOM 3267 C CA . ILE A 1 420 ? -14.217 15.274 12.798 1.00 91.69 420 ILE A CA 1
ATOM 3268 C C . ILE A 1 420 ? -14.894 16.492 12.158 1.00 91.69 420 ILE A C 1
ATOM 3270 O O . ILE A 1 420 ? -15.399 16.433 11.040 1.00 91.69 420 ILE A O 1
ATOM 3274 N N . GLY A 1 421 ? -14.792 17.643 12.826 1.00 81.88 421 GLY A N 1
ATOM 3275 C CA . GLY A 1 421 ? -15.173 18.941 12.267 1.00 81.88 421 GLY A CA 1
ATOM 3276 C C . GLY A 1 421 ? -16.674 19.230 12.321 1.00 81.88 421 GLY A C 1
ATOM 3277 O O . GLY A 1 421 ? -17.417 18.614 13.078 1.00 81.88 421 GLY A O 1
ATOM 3278 N N . SER A 1 422 ? -17.120 20.203 11.524 1.00 74.25 422 SER A N 1
ATOM 3279 C CA . SER A 1 422 ? -18.487 20.749 11.569 1.00 74.25 422 SER A CA 1
ATOM 3280 C C . SER A 1 422 ? -19.575 19.809 11.043 1.00 74.25 422 SER A C 1
ATOM 3282 O O . SER A 1 422 ? -20.744 20.015 11.342 1.00 74.25 422 SER A O 1
ATOM 3284 N N . GLN A 1 423 ? -19.205 18.782 10.273 1.00 78.75 423 GLN A N 1
ATOM 3285 C CA . GLN A 1 423 ? -20.124 17.761 9.750 1.00 78.75 423 GLN A CA 1
ATOM 3286 C C . GLN A 1 423 ? -20.157 16.492 10.615 1.00 78.75 423 GLN A C 1
ATOM 3288 O O . GLN A 1 423 ? -20.702 15.478 10.180 1.00 78.75 423 GLN A O 1
ATOM 3293 N N . ARG A 1 424 ? -19.568 16.544 11.820 1.00 88.19 424 ARG A N 1
ATOM 3294 C CA . ARG A 1 424 ? -19.508 15.424 12.762 1.00 88.19 424 ARG A CA 1
ATOM 3295 C C . ARG A 1 424 ? -20.916 14.908 13.057 1.00 88.19 424 ARG A C 1
ATOM 3297 O O . ARG A 1 424 ? -21.777 15.654 13.513 1.00 88.19 424 ARG A O 1
ATOM 3304 N N . THR A 1 425 ? -21.114 13.616 12.828 1.00 87.88 425 THR A N 1
ATOM 3305 C CA . THR A 1 425 ? -22.366 12.904 13.111 1.00 87.88 425 THR A CA 1
ATOM 3306 C C . THR A 1 425 ? -22.231 11.945 14.291 1.00 87.88 425 THR A C 1
ATOM 3308 O O . THR A 1 425 ? -23.224 11.648 14.948 1.00 87.88 425 THR A O 1
ATOM 3311 N N . ILE A 1 426 ? -21.011 11.486 14.593 1.00 86.62 426 ILE A N 1
ATOM 3312 C CA . ILE A 1 426 ? -20.715 10.644 15.757 1.00 86.62 426 ILE A CA 1
ATOM 3313 C C . ILE A 1 426 ? -20.576 11.545 16.980 1.00 86.62 426 ILE A C 1
ATOM 3315 O O . ILE A 1 426 ? -19.777 12.487 16.989 1.00 86.62 426 ILE A O 1
ATOM 3319 N N . ARG A 1 427 ? -21.365 11.268 18.018 1.00 83.50 427 ARG A N 1
ATOM 3320 C CA . ARG A 1 427 ? -21.416 12.116 19.208 1.00 83.50 427 ARG A CA 1
ATOM 3321 C C . ARG A 1 427 ? -20.129 12.019 20.022 1.00 83.50 427 ARG A C 1
ATOM 3323 O O . ARG A 1 427 ? -19.487 10.969 20.085 1.00 83.50 427 ARG A O 1
ATOM 3330 N N . ILE A 1 428 ? -19.768 13.140 20.647 1.00 79.56 428 ILE A N 1
ATOM 3331 C CA . ILE A 1 428 ? -18.647 13.208 21.587 1.00 79.56 428 ILE A CA 1
ATOM 3332 C C . ILE A 1 428 ? -19.052 12.503 22.886 1.00 79.56 428 ILE A C 1
ATOM 3334 O O . ILE A 1 428 ? -18.398 11.539 23.246 1.00 79.56 428 ILE A O 1
ATOM 3338 N N . GLY A 1 429 ? -20.151 12.919 23.521 1.00 68.12 429 GLY A N 1
ATOM 3339 C CA . GLY A 1 429 ? -20.761 12.223 24.662 1.00 68.12 429 GLY A CA 1
ATOM 3340 C C . GLY A 1 429 ? -22.008 11.429 24.277 1.00 68.12 429 GLY A C 1
ATOM 3341 O O . GLY A 1 429 ? -22.448 11.506 23.130 1.00 68.12 429 GLY A O 1
ATOM 3342 N N . SER A 1 430 ? -22.558 10.672 25.231 1.00 53.28 430 SER A N 1
ATOM 3343 C CA . SER A 1 430 ? -23.861 9.992 25.109 1.00 53.28 430 SER A CA 1
ATOM 3344 C C . SER A 1 430 ? -24.981 10.958 24.721 1.00 53.28 430 SER A C 1
ATOM 3346 O O . SER A 1 430 ? -25.089 11.985 25.430 1.00 53.28 430 SER A O 1
#

Nearest PDB structures (foldseek):
  5m43-assembly1_A  TM=7.168E-01  e=1.119E-04  Thermochaetoides thermophila DSM 1495
  2y96-assembly1_A-2  TM=6.455E-01  e=2.008E-03  Homo sapiens
  2pq5-assembly2_B  TM=5.906E-01  e=3.427E-03  Homo sapiens
  2e0t-assembly1_A-2  TM=6.523E-01  e=5.237E-02  Homo sapiens
  3s4o-assembly2_B  TM=5.184E-01  e=1.526E-01  Leishmania major

Mean predicted aligned error: 12.81 Å

Solvent-accessible surface area (backbone atoms only — not comparable to full-atom values): 24603 Å² total; per-residue (Å²): 128,68,43,66,49,72,78,46,62,70,96,73,60,87,77,84,87,65,78,57,40,66,29,24,33,89,98,48,64,53,77,51,83,89,52,67,60,66,79,50,48,65,63,25,67,47,56,61,97,82,53,101,46,76,58,30,34,49,80,47,79,47,67,46,63,81,75,36,65,51,37,40,26,60,47,34,24,50,25,50,48,34,35,32,52,38,51,34,10,23,74,75,68,63,22,32,85,65,92,67,75,77,55,59,50,72,93,82,45,52,72,71,56,49,52,60,51,56,75,45,40,65,60,46,23,53,53,49,71,73,42,93,61,83,80,60,85,35,87,43,38,57,40,67,41,76,33,31,78,93,43,79,74,77,82,62,89,73,48,60,68,29,23,37,40,33,33,32,20,76,30,48,53,82,64,60,90,52,84,77,81,59,68,94,57,90,58,57,60,71,47,47,87,80,72,43,76,77,57,46,48,68,61,43,63,77,40,36,75,70,71,68,34,86,89,53,53,71,68,58,42,52,51,49,45,48,51,53,43,49,51,51,54,52,45,51,67,56,47,76,76,57,92,87,77,80,73,86,62,57,46,54,39,76,90,72,43,38,28,35,22,30,42,67,58,54,52,52,38,64,73,68,71,69,61,66,36,30,34,37,41,38,39,34,59,89,69,86,75,95,82,64,87,70,92,80,50,98,74,44,49,75,46,79,40,71,26,42,76,70,82,76,12,53,62,46,45,56,70,46,45,40,61,52,37,52,53,52,53,46,42,62,59,76,49,95,51,84,63,50,34,21,33,38,27,16,10,77,79,28,13,45,64,18,33,34,50,49,26,43,36,44,46,55,38,31,52,100,83,74,44,75,50,77,49,65,65,58,24,19,60,50,34,69,67,50,49,75,64,50,46,49,50,30,43,42,54,42,29,73,51,34,74,75,35,56,42,46,72,70,52,50,50,45,42,46,34,29,57,34,71,95,64,44,61,47,71,46,59,135

Organism: NCBI:txid253288

Foldseek 3Di:
DFQVLQPDQPVPDPDDADFDLQCQDQPNPDQDLLRLPVVCQCQQCPCDPPDPDLAGADEDEDADDAQAQARSRQQGRVLLSLQLLQVLLCVPPVPPVDRDARDGDCVHAPPVSSVVSRVCSVVNSVVNNPAPDDRDNDNAGEDEDEEEPVDDDDQDPPNSRHRYHYYYHDDDNPDDACPPPDGDDPCVSPPCVVPQLQDDSVLCSVCVCVLPDPPDDPVRSNVVSVVSNVVVVVVVVVCLVPDDDQPPFWQDLPLLLEIFGAVSSVQVCVVVLVNLEQEEEEADADDDDDPGDDPPSPRHHYHYFHADPDPRRLVSLLVCLQVLLVVLLCQCQDDPDPSSNHYYFYYNQRAASSLLSQLLNQQQAADPVSDGDNDQLSSLVSLVPDDLVSSVSSQSSSVVSPVSRHHDPSSSVSSCLCRDDDSHVHHSGD

Radius of gyration: 24.42 Å; Cα contacts (8 Å, |Δi|>4): 641; chains: 1; bounding box: 69×47×64 Å

pLDDT: mean 83.69, std 13.88, range [37.59, 98.38]